Protein AF-0000000070908715 (afdb_homodimer)

Radius of gyration: 30.72 Å; Cα contacts (8 Å, |Δi|>4): 1192; chains: 2; bounding box: 56×99×87 Å

InterPro domains:
  IPR001017 Dehydrogenase, E1 component [PF00676] (99-287)
  IPR029061 Thiamin diphosphate-binding fold [SSF52518] (75-280)
  IPR050642 Pyruvate Dehydrogenase E1 Alpha Subunit [PTHR11516] (59-288)

Organism: Physcomitrium patens (NCBI:txid3218)

Nearest PDB structures (foldseek):
  1umc-assembly1_C  TM=8.721E-01  e=1.333E-13  Thermus thermophilus
  2bfc-assembly1_A-2  TM=9.114E-01  e=3.778E-12  Homo sapiens
  2bfe-assembly1_A-2  TM=9.020E-01  e=4.840E-12  Homo sapiens
  1um9-assembly1_C  TM=8.188E-01  e=4.549E-12  Thermus thermophilus
  1um9-assembly1_A  TM=8.083E-01  e=3.778E-12  Thermus thermophilus

Solvent-accessible surface area (backbone atoms only — not comparable to full-atom values): 33252 Å² total; per-residue (Å²): 120,66,64,47,53,54,40,44,48,37,38,51,51,22,55,64,70,29,67,61,82,77,79,75,77,86,72,86,78,74,84,70,83,74,75,81,75,76,75,77,75,73,80,74,77,73,77,71,76,68,73,76,70,70,70,79,66,72,62,58,92,86,57,45,36,72,43,74,50,85,72,73,72,47,69,23,90,51,94,69,76,79,72,53,59,29,80,45,34,64,68,56,53,48,48,53,50,50,54,34,47,51,42,46,35,46,38,54,36,48,52,51,36,39,75,69,61,56,30,61,91,63,77,46,71,40,75,50,42,39,46,58,28,54,24,48,49,55,50,46,57,59,81,23,39,35,30,29,30,30,56,27,55,40,48,42,44,53,56,65,46,47,72,45,30,51,40,8,10,33,50,51,10,58,69,10,62,50,49,17,72,34,36,38,32,33,45,44,41,71,94,28,34,30,72,22,21,38,77,58,81,38,48,31,46,41,52,29,40,50,53,13,43,52,33,55,75,67,67,44,94,53,44,18,39,15,28,37,43,55,59,26,68,60,35,22,52,37,56,33,28,51,39,50,32,60,58,64,65,40,46,36,24,42,31,30,42,28,56,55,49,34,92,84,38,48,39,78,80,74,30,62,65,74,59,73,30,52,39,45,61,83,47,43,14,32,37,38,60,65,72,49,47,56,52,66,49,73,60,73,71,64,58,30,32,24,33,40,32,59,34,102,120,66,64,47,53,56,39,45,47,38,40,49,51,22,56,64,70,29,68,63,80,77,75,78,75,82,75,85,76,75,84,70,84,74,78,79,72,76,75,77,76,74,80,74,76,72,76,71,78,68,75,76,71,72,71,77,60,64,76,49,91,86,58,46,33,66,44,75,49,83,72,74,71,47,68,24,89,52,94,69,74,79,72,53,58,28,80,44,35,64,68,58,52,50,48,54,51,49,55,34,45,51,41,46,34,47,38,53,36,49,53,51,37,38,74,68,60,56,30,61,90,63,77,47,71,40,74,54,40,39,48,56,28,54,25,48,49,56,50,45,55,58,81,22,39,37,31,29,29,30,55,28,55,39,48,43,44,54,55,67,46,48,71,44,29,50,40,7,11,33,50,50,10,57,68,10,63,50,48,17,72,35,37,39,31,32,46,44,40,70,92,28,35,28,72,23,20,38,77,60,82,38,47,32,46,42,53,29,42,51,53,13,42,52,33,54,75,68,68,44,94,52,43,18,38,16,29,36,45,54,60,26,69,58,35,22,52,38,55,34,28,50,39,51,32,59,57,64,64,38,43,29,26,39,33,30,44,30,59,53,50,33,92,83,38,48,39,78,80,75,28,64,64,73,60,74,30,52,41,45,63,85,49,39,14,33,36,39,57,64,72,50,48,56,51,65,50,72,64,72,73,59,56,37,28,26,32,39,30,56,34,102

Structure (mmCIF, N/CA/C/O backbone):
data_AF-0000000070908715-model_v1
#
loop_
_entity.id
_entity.type
_entity.pdbx_description
1 polymer 'Dehydrogenase E1 component domain-containing protein'
#
loop_
_atom_site.group_PDB
_atom_site.id
_atom_site.type_symbol
_atom_site.label_atom_id
_atom_site.label_alt_id
_atom_site.label_comp_id
_atom_site.label_asym_id
_atom_site.label_entity_id
_atom_site.label_seq_id
_atom_site.pdbx_PDB_ins_code
_atom_site.Cartn_x
_atom_site.Cartn_y
_atom_site.Cartn_z
_atom_site.occupancy
_atom_site.B_iso_or_equiv
_atom_site.auth_seq_id
_atom_site.auth_comp_id
_atom_site.auth_asym_id
_atom_site.auth_atom_id
_atom_site.pdbx_PDB_model_num
ATOM 1 N N . MET A 1 1 ? 18.844 -38.781 -16.312 1 33.22 1 MET A N 1
ATOM 2 C CA . MET A 1 1 ? 19.516 -38.375 -17.547 1 33.22 1 MET A CA 1
ATOM 3 C C . MET A 1 1 ? 18.547 -38.438 -18.734 1 33.22 1 MET A C 1
ATOM 5 O O . MET A 1 1 ? 18.641 -37.625 -19.656 1 33.22 1 MET A O 1
ATOM 9 N N . ASN A 1 2 ? 17.656 -39.469 -18.625 1 44 2 ASN A N 1
ATOM 10 C CA . ASN A 1 2 ? 16.781 -39.812 -19.734 1 44 2 ASN A CA 1
ATOM 11 C C . ASN A 1 2 ? 15.633 -38.812 -19.891 1 44 2 ASN A C 1
ATOM 13 O O . ASN A 1 2 ? 15.188 -38.531 -21 1 44 2 ASN A O 1
ATOM 17 N N . GLY A 1 3 ? 15.25 -38.25 -18.812 1 47.59 3 GLY A N 1
ATOM 18 C CA . GLY A 1 3 ? 14.156 -37.312 -18.844 1 47.59 3 GLY A CA 1
ATOM 19 C C . GLY A 1 3 ? 14.508 -36.031 -19.594 1 47.59 3 GLY A C 1
ATOM 20 O O . GLY A 1 3 ? 13.656 -35.438 -20.281 1 47.59 3 GLY A O 1
ATOM 21 N N . SER A 1 4 ? 15.727 -35.688 -19.484 1 50.34 4 SER A N 1
ATOM 22 C CA . SER A 1 4 ? 16.188 -34.469 -20.188 1 50.34 4 SER A CA 1
ATOM 23 C C . SER A 1 4 ? 16.203 -34.688 -21.688 1 50.34 4 SER A C 1
ATOM 25 O O . SER A 1 4 ? 15.836 -33.781 -22.453 1 50.34 4 SER A O 1
ATOM 27 N N . LYS A 1 5 ? 16.453 -35.938 -22.172 1 52.22 5 LYS A N 1
ATOM 28 C CA . LYS A 1 5 ? 16.484 -36.25 -23.609 1 52.22 5 LYS A CA 1
ATOM 29 C C . LYS A 1 5 ? 15.086 -36.156 -24.219 1 52.22 5 LYS A C 1
ATOM 31 O O . LYS A 1 5 ? 14.914 -35.625 -25.312 1 52.22 5 LYS A O 1
ATOM 36 N N . SER A 1 6 ? 14.125 -36.625 -23.438 1 58.91 6 SER A N 1
ATOM 37 C CA . SER A 1 6 ? 12.75 -36.594 -23.922 1 58.91 6 SER A CA 1
ATOM 38 C C . SER A 1 6 ? 12.273 -35.125 -24.047 1 58.91 6 SER A C 1
ATOM 40 O O . SER A 1 6 ? 11.586 -34.781 -25.016 1 58.91 6 SER A O 1
ATOM 42 N N . MET A 1 7 ? 12.664 -34.375 -23.203 1 56.53 7 MET A N 1
ATOM 43 C CA . MET A 1 7 ? 12.281 -32.938 -23.266 1 56.53 7 MET A CA 1
ATOM 44 C C . MET A 1 7 ? 12.93 -32.25 -24.469 1 56.53 7 MET A C 1
ATOM 46 O O . MET A 1 7 ? 12.289 -31.453 -25.141 1 56.53 7 MET A O 1
ATOM 50 N N . LEU A 1 8 ? 14.125 -32.625 -24.75 1 56.91 8 LEU A N 1
ATOM 51 C CA . LEU A 1 8 ? 14.828 -32.031 -25.891 1 56.91 8 LEU A CA 1
ATOM 52 C C . LEU A 1 8 ? 14.188 -32.5 -27.203 1 56.91 8 LEU A C 1
ATOM 54 O O . LEU A 1 8 ? 14.133 -31.734 -28.172 1 56.91 8 LEU A O 1
ATOM 58 N N . LYS A 1 9 ? 13.742 -33.688 -27.141 1 60.53 9 LYS A N 1
ATOM 59 C CA . LYS A 1 9 ? 13.008 -34.188 -28.297 1 60.53 9 LYS A CA 1
ATOM 60 C C . LYS A 1 9 ? 11.75 -33.344 -28.531 1 60.53 9 LYS A C 1
ATOM 62 O O . LYS A 1 9 ? 11.414 -33.031 -29.672 1 60.53 9 LYS A O 1
ATOM 67 N N . LEU A 1 10 ? 11.086 -33.062 -27.469 1 53.97 10 LEU A N 1
ATOM 68 C CA . LEU A 1 10 ? 9.898 -32.219 -27.594 1 53.97 10 LEU A CA 1
ATOM 69 C C . LEU A 1 10 ? 10.266 -30.828 -28.062 1 53.97 10 LEU A C 1
ATOM 71 O O . LEU A 1 10 ? 9.562 -30.234 -28.875 1 53.97 10 LEU A O 1
ATOM 75 N N . ALA A 1 11 ? 11.344 -30.406 -27.547 1 52.81 11 ALA A N 1
ATOM 76 C CA . ALA A 1 11 ? 11.852 -29.109 -28 1 52.81 11 ALA A CA 1
ATOM 77 C C . ALA A 1 11 ? 12.172 -29.141 -29.5 1 52.81 11 ALA A C 1
ATOM 79 O O . ALA A 1 11 ? 11.867 -28.203 -30.219 1 52.81 11 ALA A O 1
ATOM 80 N N . ALA A 1 12 ? 12.852 -30.203 -29.938 1 54.19 12 ALA A N 1
ATOM 81 C CA . ALA A 1 12 ? 13.18 -30.375 -31.344 1 54.19 12 ALA A CA 1
ATOM 82 C C . ALA A 1 12 ? 11.906 -30.453 -32.188 1 54.19 12 ALA A C 1
ATOM 84 O O . ALA A 1 12 ? 11.844 -29.875 -33.281 1 54.19 12 ALA A O 1
ATOM 85 N N . ALA A 1 13 ? 10.984 -31.156 -31.672 1 55.94 13 ALA A N 1
ATOM 86 C CA . ALA A 1 13 ? 9.703 -31.25 -32.344 1 55.94 13 ALA A CA 1
ATOM 87 C C . ALA A 1 13 ? 9.039 -29.891 -32.469 1 55.94 13 ALA A C 1
ATOM 89 O O . ALA A 1 13 ? 8.477 -29.547 -33.5 1 55.94 13 ALA A O 1
ATOM 90 N N . ALA A 1 14 ? 9.109 -29.156 -31.453 1 51.25 14 ALA A N 1
ATOM 91 C CA . ALA A 1 14 ? 8.57 -27.797 -31.453 1 51.25 14 ALA A CA 1
ATOM 92 C C . ALA A 1 14 ? 9.266 -26.938 -32.5 1 51.25 14 ALA A C 1
ATOM 94 O O . ALA A 1 14 ? 8.625 -26.125 -33.156 1 51.25 14 ALA A O 1
ATOM 95 N N . LEU A 1 15 ? 10.508 -27.047 -32.656 1 46.31 15 LEU A N 1
ATOM 96 C CA . LEU A 1 15 ? 11.297 -26.297 -33.625 1 46.31 15 LEU A CA 1
ATOM 97 C C . LEU A 1 15 ? 10.93 -26.688 -35.062 1 46.31 15 LEU A C 1
ATOM 99 O O . LEU A 1 15 ? 10.859 -25.828 -35.938 1 46.31 15 LEU A O 1
ATOM 103 N N . SER A 1 16 ? 10.852 -27.828 -35.312 1 48.75 16 SER A N 1
ATOM 104 C CA . SER A 1 16 ? 10.594 -28.359 -36.656 1 48.75 16 SER A CA 1
ATOM 105 C C . SER A 1 16 ? 9.195 -27.984 -37.125 1 48.75 16 SER A C 1
ATOM 107 O O . SER A 1 16 ? 8.992 -27.688 -38.312 1 48.75 16 SER A O 1
ATOM 109 N N . LYS A 1 17 ? 8.211 -28.016 -36.281 1 52.56 17 LYS A N 1
ATOM 110 C CA . LYS A 1 17 ? 6.84 -27.75 -36.719 1 52.56 17 LYS A CA 1
ATOM 111 C C . LYS A 1 17 ? 6.598 -26.25 -36.906 1 52.56 17 LYS A C 1
ATOM 113 O O . LYS A 1 17 ? 5.73 -25.844 -37.656 1 52.56 17 LYS A O 1
ATOM 118 N N . GLY A 1 18 ? 7.293 -25.375 -36.25 1 43 18 GLY A N 1
ATOM 119 C CA . GLY A 1 18 ? 7.109 -23.938 -36.375 1 43 18 GLY A CA 1
ATOM 120 C C . GLY A 1 18 ? 7.703 -23.359 -37.656 1 43 18 GLY A C 1
ATOM 121 O O . GLY A 1 18 ? 7.637 -22.156 -37.875 1 43 18 GLY A O 1
ATOM 122 N N . LEU A 1 19 ? 8.586 -24 -38.406 1 36.62 19 LEU A N 1
ATOM 123 C CA . LEU A 1 19 ? 9.195 -23.453 -39.594 1 36.62 19 LEU A CA 1
ATOM 124 C C . LEU A 1 19 ? 8.133 -23.125 -40.656 1 36.62 19 LEU A C 1
ATOM 126 O O . LEU A 1 19 ? 8.461 -22.797 -41.781 1 36.62 19 LEU A O 1
ATOM 130 N N . GLN A 1 20 ? 6.906 -23.188 -40.438 1 32.88 20 GLN A N 1
ATOM 131 C CA . GLN A 1 20 ? 6.211 -22.578 -41.562 1 32.88 20 GLN A CA 1
ATOM 132 C C . GLN A 1 20 ? 6.535 -21.078 -41.656 1 32.88 20 GLN A C 1
ATOM 134 O O . GLN A 1 20 ? 6.992 -20.484 -40.688 1 32.88 20 GLN A O 1
ATOM 139 N N . GLU A 1 21 ? 5.938 -20.109 -42.719 1 33.16 21 GLU A N 1
ATOM 140 C CA . GLU A 1 21 ? 6.316 -18.938 -43.5 1 33.16 21 GLU A CA 1
ATOM 141 C C . GLU A 1 21 ? 6.379 -17.688 -42.625 1 33.16 21 GLU A C 1
ATOM 143 O O . GLU A 1 21 ? 6.527 -16.578 -43.156 1 33.16 21 GLU A O 1
ATOM 148 N N . SER A 1 22 ? 6.16 -17.609 -41.312 1 30.64 22 SER A N 1
ATOM 149 C CA . SER A 1 22 ? 5.93 -16.172 -41.125 1 30.64 22 SER A CA 1
ATOM 150 C C . SER A 1 22 ? 7.234 -15.391 -41.156 1 30.64 22 SER A C 1
ATOM 152 O O . SER A 1 22 ? 8.25 -15.836 -40.625 1 30.64 22 SER A O 1
ATOM 154 N N . PRO A 1 23 ? 7.527 -14.414 -42.125 1 30.3 23 PRO A N 1
ATOM 155 C CA . PRO A 1 23 ? 8.656 -13.516 -42.375 1 30.3 23 PRO A CA 1
ATOM 156 C C . PRO A 1 23 ? 9.039 -12.672 -41.156 1 30.3 23 PRO A C 1
ATOM 158 O O . PRO A 1 23 ? 8.492 -11.586 -40.969 1 30.3 23 PRO A O 1
ATOM 161 N N . LEU A 1 24 ? 9.016 -13.164 -39.969 1 28.73 24 LEU A N 1
ATOM 162 C CA . LEU A 1 24 ? 9.32 -12.109 -39.031 1 28.73 24 LEU A CA 1
ATOM 163 C C . LEU A 1 24 ? 10.734 -11.578 -39.219 1 28.73 24 LEU A C 1
ATOM 165 O O . LEU A 1 24 ? 11.695 -12.359 -39.25 1 28.73 24 LEU A O 1
ATOM 169 N N . LYS A 1 25 ? 10.906 -10.367 -39.875 1 27.95 25 LYS A N 1
ATOM 170 C CA . LYS A 1 25 ? 12.102 -9.57 -40.125 1 27.95 25 LYS A CA 1
ATOM 171 C C . LYS A 1 25 ? 12.945 -9.414 -38.875 1 27.95 25 LYS A C 1
ATOM 173 O O . LYS A 1 25 ? 12.414 -9.281 -37.781 1 27.95 25 LYS A O 1
ATOM 178 N N . SER A 1 26 ? 14.273 -9.672 -38.812 1 27.59 26 SER A N 1
ATOM 179 C CA .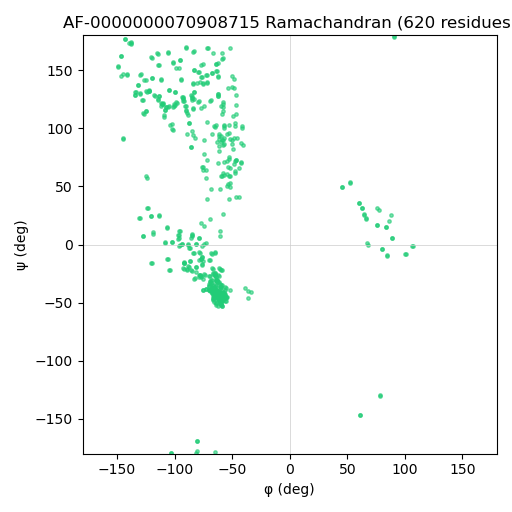 SER A 1 26 ? 15.438 -9.703 -37.906 1 27.59 26 SER A CA 1
ATOM 180 C C . SER A 1 26 ? 15.719 -8.32 -37.312 1 27.59 26 SER A C 1
ATOM 182 O O . SER A 1 26 ? 16.188 -7.422 -38.031 1 27.59 26 SER A O 1
ATOM 184 N N . GLY A 1 27 ? 14.812 -7.539 -36.781 1 24.56 27 GLY A N 1
ATOM 185 C CA . GLY A 1 27 ? 15.273 -6.223 -36.344 1 24.56 27 GLY A CA 1
ATOM 186 C C . GLY A 1 27 ? 16.484 -6.277 -35.438 1 24.56 27 GLY A C 1
ATOM 187 O O . GLY A 1 27 ? 16.828 -7.34 -34.906 1 24.56 27 GLY A O 1
ATOM 188 N N . LEU A 1 28 ? 17.203 -5.02 -35.125 1 23.02 28 LEU A N 1
ATOM 189 C CA . LEU A 1 28 ? 18.484 -4.473 -34.719 1 23.02 28 LEU A CA 1
ATOM 190 C C . LEU A 1 28 ? 18.75 -4.789 -33.25 1 23.02 28 LEU A C 1
ATOM 192 O O . LEU A 1 28 ? 18.203 -4.133 -32.344 1 23.02 28 LEU A O 1
ATOM 196 N N . ALA A 1 29 ? 18.766 -5.98 -32.781 1 23.45 29 ALA A N 1
ATOM 197 C CA . ALA A 1 29 ? 19.094 -6.184 -31.375 1 23.45 29 ALA A CA 1
ATOM 198 C C . ALA A 1 29 ? 20.5 -5.703 -31.062 1 23.45 29 ALA A C 1
ATOM 200 O O . ALA A 1 29 ? 21.484 -6.203 -31.641 1 23.45 29 ALA A O 1
ATOM 201 N N . GLU A 1 30 ? 20.641 -4.328 -30.781 1 23.77 30 GLU A N 1
ATOM 202 C CA . GLU A 1 30 ? 21.922 -3.777 -30.344 1 23.77 30 GLU A CA 1
ATOM 203 C C . GLU A 1 30 ? 22.5 -4.578 -29.188 1 23.77 30 GLU A C 1
ATOM 205 O O . GLU A 1 30 ? 21.766 -5.191 -28.406 1 23.77 30 GLU A O 1
ATOM 210 N N . LYS A 1 31 ? 23.797 -4.887 -29.219 1 25.72 31 LYS A N 1
ATOM 211 C CA . LYS A 1 31 ? 24.734 -5.633 -28.375 1 25.72 31 LYS A CA 1
ATOM 212 C C . LYS A 1 31 ? 24.719 -5.109 -26.938 1 25.72 31 LYS A C 1
ATOM 214 O O . LYS A 1 31 ? 25.281 -4.043 -26.656 1 25.72 31 LYS A O 1
ATOM 219 N N . GLY A 1 32 ? 23.609 -5.16 -26.25 1 21.91 32 GLY A N 1
ATOM 220 C CA . GLY A 1 32 ? 23.688 -4.652 -24.891 1 21.91 32 GLY A CA 1
ATOM 221 C C . GLY A 1 32 ? 24.688 -5.406 -24.047 1 21.91 32 GLY A C 1
ATOM 222 O O . GLY A 1 32 ? 24.984 -6.578 -24.297 1 21.91 32 GLY A O 1
ATOM 223 N N . ASN A 1 33 ? 25.734 -4.723 -23.531 1 21.61 33 ASN A N 1
ATOM 224 C CA . ASN A 1 33 ? 26.781 -5.129 -22.609 1 21.61 33 ASN A CA 1
ATOM 225 C C . ASN A 1 33 ? 26.234 -5.898 -21.422 1 21.61 33 ASN A C 1
ATOM 227 O O . ASN A 1 33 ? 25.312 -5.422 -20.734 1 21.61 33 ASN A O 1
ATOM 231 N N . PHE A 1 34 ? 26.188 -7.195 -21.562 1 20.5 34 PHE A N 1
ATOM 232 C CA . PHE A 1 34 ? 25.672 -8.172 -20.609 1 20.5 34 PHE A CA 1
ATOM 233 C C . PHE A 1 34 ? 26.438 -8.102 -19.297 1 20.5 34 PHE A C 1
ATOM 235 O O . PHE A 1 34 ? 27.656 -8.094 -19.281 1 20.5 34 PHE A O 1
ATOM 242 N N . CYS A 1 35 ? 25.938 -7.309 -18.328 1 19.77 35 CYS A N 1
ATOM 243 C CA . CYS A 1 35 ? 26.516 -7.254 -16.984 1 19.77 35 CYS A CA 1
ATOM 244 C C . CYS A 1 35 ? 26.719 -8.656 -16.422 1 19.77 35 CYS A C 1
ATOM 246 O O . CYS A 1 35 ? 25.844 -9.516 -16.562 1 19.77 35 CYS A O 1
ATOM 248 N N . ARG A 1 36 ? 27.922 -9.109 -16.266 1 19.75 36 ARG A N 1
ATOM 249 C CA . ARG A 1 36 ? 28.406 -10.352 -15.68 1 19.75 36 ARG A CA 1
ATOM 250 C C . ARG A 1 36 ? 27.828 -10.555 -14.289 1 19.75 36 ARG A C 1
ATOM 252 O O . ARG A 1 36 ? 28.078 -9.758 -13.383 1 19.75 36 ARG A O 1
ATOM 259 N N . THR A 1 37 ? 26.609 -10.922 -14.188 1 19.31 37 THR A N 1
ATOM 260 C CA . THR A 1 37 ? 26.031 -11.25 -12.891 1 19.31 37 THR A CA 1
ATOM 261 C C . THR A 1 37 ? 26.797 -12.391 -12.227 1 19.31 37 THR A C 1
ATOM 263 O O . THR A 1 37 ? 27 -13.445 -12.828 1 19.31 37 THR A O 1
ATOM 266 N N . VAL A 1 38 ? 27.812 -12.102 -11.453 1 19.95 38 VAL A N 1
ATOM 267 C CA . VAL A 1 38 ? 28.531 -13.055 -10.609 1 19.95 38 VAL A CA 1
ATOM 268 C C . VAL A 1 38 ? 27.547 -13.773 -9.688 1 19.95 38 VAL A C 1
ATOM 270 O O . VAL A 1 38 ? 26.781 -13.125 -8.969 1 19.95 38 VAL A O 1
ATOM 273 N N . PHE A 1 39 ? 27.156 -14.898 -10.148 1 20.72 39 PHE A N 1
ATOM 274 C CA . PHE A 1 39 ? 26.328 -15.844 -9.414 1 20.72 39 PHE A CA 1
ATOM 275 C C . PHE A 1 39 ? 26.953 -16.188 -8.07 1 20.72 39 PHE A C 1
ATOM 277 O O . PHE A 1 39 ? 28.031 -16.781 -8.016 1 20.72 39 PHE A O 1
ATOM 284 N N . LEU A 1 40 ? 26.906 -15.234 -7.168 1 20.73 40 LEU A N 1
ATOM 285 C CA . LEU A 1 40 ? 27.375 -15.664 -5.859 1 20.73 40 LEU A CA 1
ATOM 286 C C . LEU A 1 40 ? 26.562 -16.844 -5.336 1 20.73 40 LEU A C 1
ATOM 288 O O . LEU A 1 40 ? 25.328 -16.75 -5.23 1 20.73 40 LEU A O 1
ATOM 292 N N . THR A 1 41 ? 26.875 -18.078 -5.676 1 20.84 41 THR A N 1
ATOM 293 C CA . THR A 1 41 ? 26.391 -19.391 -5.25 1 20.84 41 THR A CA 1
ATOM 294 C C . THR A 1 41 ? 26.438 -19.516 -3.732 1 20.84 41 THR A C 1
ATOM 296 O O . THR A 1 41 ? 27.531 -19.625 -3.152 1 20.84 41 THR A O 1
ATOM 299 N N . ARG A 1 42 ? 25.906 -18.547 -2.996 1 21.75 42 ARG A N 1
ATOM 300 C CA . ARG A 1 42 ? 26.031 -18.922 -1.592 1 21.75 42 ARG A CA 1
ATOM 301 C C . ARG A 1 42 ? 25.328 -20.25 -1.313 1 21.75 42 ARG A C 1
ATOM 303 O O . ARG A 1 42 ? 24.219 -20.484 -1.8 1 21.75 42 ARG A O 1
ATOM 310 N N . ARG A 1 43 ? 26.031 -21.328 -0.986 1 22.48 43 ARG A N 1
ATOM 311 C CA . ARG A 1 43 ? 25.75 -22.672 -0.512 1 22.48 43 ARG A CA 1
ATOM 312 C C . ARG A 1 43 ? 24.844 -22.641 0.71 1 22.48 43 ARG A C 1
ATOM 314 O O . ARG A 1 43 ? 25.234 -22.188 1.779 1 22.48 43 ARG A O 1
ATOM 321 N N . TYR A 1 44 ? 23.688 -22.094 0.608 1 21.98 44 TYR A N 1
ATOM 322 C CA . TYR A 1 44 ? 22.844 -22.219 1.796 1 21.98 44 TYR A CA 1
ATOM 323 C C . TYR A 1 44 ? 22.547 -23.688 2.105 1 21.98 44 TYR A C 1
ATOM 325 O O . TYR A 1 44 ? 22.094 -24.422 1.236 1 21.98 44 TYR A O 1
ATOM 333 N N . SER A 1 45 ? 23.359 -24.375 2.914 1 22.17 45 SER A N 1
ATOM 334 C CA . SER A 1 45 ? 23.125 -25.688 3.521 1 22.17 45 SER A CA 1
ATOM 335 C C . SER A 1 45 ? 21.875 -25.656 4.406 1 22.17 45 SER A C 1
ATOM 337 O O . SER A 1 45 ? 21.844 -24.953 5.422 1 22.17 45 SER A O 1
ATOM 339 N N . ALA A 1 46 ? 20.797 -25.344 3.871 1 24.38 46 ALA A N 1
ATOM 340 C CA . ALA A 1 46 ? 19.641 -25.609 4.73 1 24.38 46 ALA A CA 1
ATOM 341 C C . ALA A 1 46 ? 19.672 -27.031 5.289 1 24.38 46 ALA A C 1
ATOM 343 O O . ALA A 1 46 ? 19.734 -28 4.527 1 24.38 46 ALA A O 1
ATOM 344 N N . GLU A 1 47 ? 20.328 -27.219 6.363 1 24.11 47 GLU A N 1
ATOM 345 C CA . GLU A 1 47 ? 20.234 -28.453 7.133 1 24.11 47 GLU A CA 1
ATOM 346 C C . GLU A 1 47 ? 18.781 -28.797 7.438 1 24.11 47 GLU A C 1
ATOM 348 O O . GLU A 1 47 ? 18.078 -28.047 8.125 1 24.11 47 GLU A O 1
ATOM 353 N N . CYS A 1 48 ? 17.969 -29.109 6.48 1 24.44 48 CYS A N 1
ATOM 354 C CA . CYS A 1 48 ? 16.719 -29.812 6.773 1 24.44 48 CYS A CA 1
ATOM 355 C C . CYS A 1 48 ? 16.953 -31 7.688 1 24.44 48 CYS A C 1
ATOM 357 O O . CYS A 1 48 ? 17.594 -31.984 7.285 1 24.44 48 CYS A O 1
ATOM 359 N N . SER A 1 49 ? 17.281 -30.797 8.891 1 26.84 49 SER A N 1
ATOM 360 C CA . SER A 1 49 ? 17.25 -31.969 9.758 1 26.84 49 SER A CA 1
ATOM 361 C C . SER A 1 49 ? 15.914 -32.688 9.672 1 26.84 49 SER A C 1
ATOM 363 O O . SER A 1 49 ? 14.914 -32.219 10.227 1 26.84 49 SER A O 1
ATOM 365 N N . GLY A 1 50 ? 15.461 -33.031 8.508 1 27.52 50 GLY A N 1
ATOM 366 C CA . GLY A 1 50 ? 14.367 -33.969 8.375 1 27.52 50 GLY A CA 1
ATOM 367 C C . GLY A 1 50 ? 14.531 -35.219 9.258 1 27.52 50 GLY A C 1
ATOM 368 O O . GLY A 1 50 ? 15.422 -36.031 9.031 1 27.52 50 GLY A O 1
ATOM 369 N N . LYS A 1 51 ? 14.344 -35.031 10.562 1 29.83 51 LYS A N 1
ATOM 370 C CA . LYS A 1 51 ? 14.125 -36.312 11.242 1 29.83 51 LYS A CA 1
ATOM 371 C C . LYS A 1 51 ? 13.102 -37.156 10.492 1 29.83 51 LYS A C 1
ATOM 373 O O . LYS A 1 51 ? 12.023 -36.688 10.156 1 29.83 51 LYS A O 1
ATOM 378 N N . GLU A 1 52 ? 13.469 -38.094 9.766 1 29.77 52 GLU A N 1
ATOM 379 C CA . GLU A 1 52 ? 12.75 -39.219 9.148 1 29.77 52 GLU A CA 1
ATOM 380 C C . GLU A 1 52 ? 11.781 -39.875 10.125 1 29.77 52 GLU A C 1
ATOM 382 O O . GLU A 1 52 ? 12.18 -40.688 10.961 1 29.77 52 GLU A O 1
ATOM 387 N N . THR A 1 53 ? 11.055 -39.094 10.938 1 31 53 THR A N 1
ATOM 388 C CA . THR A 1 53 ? 10.133 -40 11.625 1 31 53 THR A CA 1
ATOM 389 C C . THR A 1 53 ? 9.289 -40.781 10.617 1 31 53 THR A C 1
ATOM 391 O O . THR A 1 53 ? 8.773 -40.219 9.656 1 31 53 THR A O 1
ATOM 394 N N . ASN A 1 54 ? 9.641 -41.969 10.422 1 28.97 54 ASN A N 1
ATOM 395 C CA . ASN A 1 54 ? 8.914 -43 9.664 1 28.97 54 ASN A CA 1
ATOM 396 C C . ASN A 1 54 ? 7.418 -42.938 9.938 1 28.97 54 ASN A C 1
ATOM 398 O O . ASN A 1 54 ? 6.98 -43.125 11.07 1 28.97 54 ASN A O 1
ATOM 402 N N . PRO A 1 55 ? 6.723 -42.062 9.18 1 35.47 55 PRO A N 1
ATOM 403 C CA . PRO A 1 55 ? 5.281 -42.156 9.414 1 35.47 55 PRO A CA 1
ATOM 404 C C . PRO A 1 55 ? 4.801 -43.625 9.531 1 35.47 55 PRO A C 1
ATOM 406 O O . PRO A 1 55 ? 5.348 -44.5 8.875 1 35.47 55 PRO A O 1
ATOM 409 N N . THR A 1 56 ? 4.621 -44.031 10.742 1 34.25 56 THR A N 1
ATOM 410 C CA . THR A 1 56 ? 3.93 -45.281 10.977 1 34.25 56 THR A CA 1
ATOM 411 C C . THR A 1 56 ? 2.725 -45.406 10.047 1 34.25 56 THR A C 1
ATOM 413 O O . THR A 1 56 ? 1.77 -44.656 10.148 1 34.25 56 THR A O 1
ATOM 416 N N . SER A 1 57 ? 2.945 -45.594 8.773 1 34.72 57 SER A N 1
ATOM 417 C CA . SER A 1 57 ? 1.95 -45.875 7.746 1 34.72 57 SER A CA 1
ATOM 418 C C . SER A 1 57 ? 1 -46.969 8.188 1 34.72 57 SER A C 1
ATOM 420 O O . SER A 1 57 ? 1.398 -48.156 8.281 1 34.72 57 SER A O 1
ATOM 422 N N . LYS A 1 58 ? 0.256 -46.781 9.203 1 39.12 58 LYS A N 1
ATOM 423 C CA . LYS A 1 58 ? -0.739 -47.844 9.305 1 39.12 58 LYS A CA 1
ATOM 424 C C . LYS A 1 58 ? -1.659 -47.844 8.094 1 39.12 58 LYS A C 1
ATOM 426 O O . LYS A 1 58 ? -2.512 -46.969 7.941 1 39.12 58 LYS A O 1
ATOM 431 N N . LYS A 1 59 ? -1.279 -48.188 6.938 1 40.72 59 LYS A N 1
ATOM 432 C CA . LYS A 1 59 ? -2.139 -48.469 5.793 1 40.72 59 LYS A CA 1
ATOM 433 C C . LYS A 1 59 ? -3.217 -49.5 6.152 1 40.72 59 LYS A C 1
ATOM 435 O O . LYS A 1 59 ? -2.906 -50.625 6.559 1 40.72 59 LYS A O 1
ATOM 440 N N . SER A 1 60 ? -4.375 -48.969 6.352 1 40.75 60 SER A N 1
ATOM 441 C CA . SER A 1 60 ? -5.578 -49.719 6.051 1 40.75 60 SER A CA 1
ATOM 442 C C . SER A 1 60 ? -5.625 -50.125 4.582 1 40.75 60 SER A C 1
ATOM 444 O O . SER A 1 60 ? -4.918 -49.562 3.752 1 40.75 60 SER A O 1
ATOM 446 N N . ASP A 1 61 ? -6.492 -51.125 3.996 1 47.78 61 ASP A N 1
ATOM 447 C CA . ASP A 1 61 ? -6.695 -51.844 2.732 1 47.78 61 ASP A CA 1
ATOM 448 C C . ASP A 1 61 ? -6.887 -50.844 1.58 1 47.78 61 ASP A C 1
ATOM 450 O O . ASP A 1 61 ? -6.828 -51.25 0.411 1 47.78 61 ASP A O 1
ATOM 454 N N . SER A 1 62 ? -7.551 -49.719 1.602 1 57.34 62 SER A N 1
ATOM 455 C CA . SER A 1 62 ? -7.922 -48.906 0.455 1 57.34 62 SER A CA 1
ATOM 456 C C . SER A 1 62 ? -6.715 -48.156 -0.093 1 57.34 62 SER A C 1
ATOM 458 O O . SER A 1 62 ? -6.824 -47.438 -1.096 1 57.34 62 SER A O 1
ATOM 460 N N . GLY A 1 63 ? -5.523 -48.438 0.191 1 74.81 63 GLY A N 1
ATOM 461 C CA . GLY A 1 63 ? -4.285 -47.844 -0.292 1 74.81 63 GLY A CA 1
ATOM 462 C C . GLY A 1 63 ? -4.086 -46.438 0.176 1 74.81 63 GLY A C 1
ATOM 463 O O . GLY A 1 63 ? -3.121 -45.75 -0.218 1 74.81 63 GLY A O 1
ATOM 464 N N . GLU A 1 64 ? -5.043 -45.906 0.961 1 83.06 64 GLU A N 1
ATOM 465 C CA . GLU A 1 64 ? -4.926 -44.531 1.487 1 83.06 64 GLU A CA 1
ATOM 466 C C . GLU A 1 64 ? -3.969 -44.5 2.676 1 83.06 64 GLU A C 1
ATOM 468 O O . GLU A 1 64 ? -3.914 -45.438 3.475 1 83.06 64 GLU A O 1
ATOM 473 N N . ILE A 1 65 ? -3.152 -43.406 2.689 1 83.25 65 ILE A N 1
ATOM 474 C CA . ILE A 1 65 ? -2.225 -43.219 3.795 1 83.25 65 ILE A CA 1
ATOM 475 C C . ILE A 1 65 ? -2.371 -41.812 4.34 1 83.25 65 ILE A C 1
ATOM 477 O O . ILE A 1 65 ? -2.693 -40.875 3.592 1 83.25 65 ILE A O 1
ATOM 481 N N . ASP A 1 66 ? -2.191 -41.656 5.648 1 81.31 66 ASP A N 1
ATOM 482 C CA . ASP A 1 66 ? -2.146 -40.344 6.285 1 81.31 66 ASP A CA 1
ATOM 483 C C . ASP A 1 66 ? -0.712 -39.844 6.391 1 81.31 66 ASP A C 1
ATOM 485 O O . ASP A 1 66 ? 0.184 -40.562 6.82 1 81.31 66 ASP A O 1
ATOM 489 N N . VAL A 1 67 ? -0.594 -38.656 5.859 1 77.38 67 VAL A N 1
ATOM 490 C CA . VAL A 1 67 ? 0.729 -38.031 5.906 1 77.38 67 VAL A CA 1
ATOM 491 C C . VAL A 1 67 ? 0.691 -36.812 6.793 1 77.38 67 VAL A C 1
ATOM 493 O O . VAL A 1 67 ? -0.192 -35.969 6.648 1 77.38 67 VAL A O 1
ATOM 496 N N . GLU A 1 68 ? 1.578 -36.75 7.711 1 76.75 68 GLU A N 1
ATOM 497 C CA . GLU A 1 68 ? 1.697 -35.594 8.57 1 76.75 68 GLU A CA 1
ATOM 498 C C . GLU A 1 68 ? 2.523 -34.469 7.906 1 76.75 68 GLU A C 1
ATOM 500 O O . GLU A 1 68 ? 3.566 -34.75 7.309 1 76.75 68 GLU A O 1
ATOM 505 N N . ILE A 1 69 ? 1.974 -33.281 7.941 1 72.44 69 ILE A N 1
ATOM 506 C CA . ILE A 1 69 ? 2.709 -32.094 7.484 1 72.44 69 ILE A CA 1
ATOM 507 C C . ILE A 1 69 ? 3.508 -31.516 8.641 1 72.44 69 ILE A C 1
ATOM 509 O O . ILE A 1 69 ? 2.938 -30.922 9.562 1 72.44 69 ILE A O 1
ATOM 513 N N . PRO A 1 70 ? 4.793 -31.594 8.578 1 68.88 70 PRO A N 1
ATOM 514 C CA . PRO A 1 70 ? 5.609 -31.25 9.75 1 68.88 70 PRO A CA 1
ATOM 515 C C . PRO A 1 70 ? 5.758 -29.75 9.938 1 68.88 70 PRO A C 1
ATOM 517 O O . PRO A 1 70 ? 6.035 -29.281 11.055 1 68.88 70 PRO A O 1
ATOM 520 N N . VAL A 1 71 ? 5.652 -29.109 8.938 1 69.31 71 VAL A N 1
ATOM 521 C CA . VAL A 1 71 ? 5.852 -27.672 9.07 1 69.31 71 VAL A CA 1
ATOM 522 C C . VAL A 1 71 ? 4.551 -27 9.5 1 69.31 71 VAL A C 1
ATOM 524 O O . VAL A 1 71 ? 3.498 -27.234 8.898 1 69.31 71 VAL A O 1
ATOM 527 N N . LYS A 1 72 ? 4.625 -26.297 10.562 1 74.81 72 LYS A N 1
ATOM 528 C CA . LYS A 1 72 ? 3.449 -25.594 11.07 1 74.81 72 LYS A CA 1
ATOM 529 C C . LYS A 1 72 ? 3.094 -24.391 10.188 1 74.81 72 LYS A C 1
ATOM 531 O O . LYS A 1 72 ? 3.977 -23.766 9.602 1 74.81 72 LYS A O 1
ATOM 536 N N . PHE A 1 73 ? 1.833 -24.203 10.125 1 75.25 73 PHE A N 1
ATOM 537 C CA . PHE A 1 73 ? 1.342 -23.047 9.391 1 75.25 73 PHE A CA 1
ATOM 538 C C . PHE A 1 73 ? 1.327 -21.812 10.289 1 75.25 73 PHE A C 1
ATOM 540 O O . PHE A 1 73 ? 0.899 -21.875 11.445 1 75.25 73 PHE A O 1
ATOM 547 N N . ASP A 1 74 ? 1.939 -20.734 9.766 1 81.06 74 ASP A N 1
ATOM 548 C CA . ASP A 1 74 ? 1.784 -19.453 10.453 1 81.06 74 ASP A CA 1
ATOM 549 C C . ASP A 1 74 ? 0.505 -18.75 10.016 1 81.06 74 ASP A C 1
ATOM 551 O O . ASP A 1 74 ? 0.258 -18.594 8.82 1 81.06 74 ASP A O 1
ATOM 555 N N . LEU A 1 75 ? -0.267 -18.422 10.992 1 81.88 75 LEU A N 1
ATOM 556 C CA . LEU A 1 75 ? -1.575 -17.844 10.695 1 81.88 75 LEU A CA 1
ATOM 557 C C . LEU A 1 75 ? -1.632 -16.375 11.109 1 81.88 75 LEU A C 1
ATOM 559 O O . LEU A 1 75 ? -1.016 -15.984 12.102 1 81.88 75 LEU A O 1
ATOM 563 N N . HIS A 1 76 ? -2.275 -15.586 10.336 1 84.56 76 HIS A N 1
ATOM 564 C CA . HIS A 1 76 ? -2.598 -14.195 10.625 1 84.56 76 HIS A CA 1
ATOM 565 C C . HIS A 1 76 ? -4.098 -13.945 10.516 1 84.56 76 HIS A C 1
ATOM 567 O O . HIS A 1 76 ? -4.68 -14.086 9.438 1 84.56 76 HIS A O 1
ATOM 573 N N . LEU A 1 77 ? -4.77 -13.609 11.586 1 80.31 77 LEU A N 1
ATOM 574 C CA . LEU A 1 77 ? -6.191 -13.289 11.672 1 80.31 77 LEU A CA 1
ATOM 575 C C . LEU A 1 77 ? -7.043 -14.508 11.32 1 80.31 77 LEU A C 1
ATOM 577 O O . LEU A 1 77 ? -8.086 -14.375 10.688 1 80.31 77 LEU A O 1
ATOM 581 N N . LEU A 1 78 ? -6.477 -15.672 11.531 1 79.25 78 LEU A N 1
ATOM 582 C CA . LEU A 1 78 ? -7.191 -16.922 11.336 1 79.25 78 LEU A CA 1
ATOM 583 C C . LEU A 1 78 ? -7.207 -17.75 12.625 1 79.25 78 LEU A C 1
ATOM 585 O O . LEU A 1 78 ? -6.191 -17.844 13.312 1 79.25 78 LEU A O 1
ATOM 589 N N . GLU A 1 79 ? -8.297 -18.219 12.977 1 77.25 79 GLU A N 1
ATOM 590 C CA . GLU A 1 79 ? -8.445 -19 14.203 1 77.25 79 GLU A CA 1
ATOM 591 C C . GLU A 1 79 ? -7.828 -20.375 14.062 1 77.25 79 GLU A C 1
ATOM 593 O O . GLU A 1 79 ? -7.277 -20.922 15.023 1 77.25 79 GLU A O 1
ATOM 598 N N . SER A 1 80 ? -8.023 -20.859 12.922 1 74.69 80 SER A N 1
ATOM 599 C CA . SER A 1 80 ? -7.484 -22.188 12.648 1 74.69 80 SER A CA 1
ATOM 600 C C . SER A 1 80 ? -6.934 -22.281 11.234 1 74.69 80 SER A C 1
ATOM 602 O O . SER A 1 80 ? -7.383 -21.562 10.336 1 74.69 80 SER A O 1
ATOM 604 N N . GLY A 1 81 ? -5.922 -23.047 11.133 1 71.12 81 GLY A N 1
ATOM 605 C CA . GLY A 1 81 ? -5.328 -23.297 9.828 1 71.12 81 GLY A CA 1
ATOM 606 C C . GLY A 1 81 ? -5.688 -24.656 9.266 1 71.12 81 GLY A C 1
ATOM 607 O O . GLY A 1 81 ? -6.523 -25.375 9.828 1 71.12 81 GLY A O 1
ATOM 608 N N . PRO A 1 82 ? -5.184 -24.938 8.117 1 72.88 82 PRO A N 1
ATOM 609 C CA . PRO A 1 82 ? -5.43 -26.266 7.543 1 72.88 82 PRO A CA 1
ATOM 610 C C . PRO A 1 82 ? -4.949 -27.406 8.445 1 72.88 82 PRO A C 1
ATOM 612 O O . PRO A 1 82 ? -4.141 -27.172 9.352 1 72.88 82 PRO A O 1
ATOM 615 N N . SER A 1 83 ? -5.473 -28.5 8.18 1 72.38 83 SER A N 1
ATOM 616 C CA . SER A 1 83 ? -5.051 -29.688 8.922 1 72.38 83 SER A CA 1
ATOM 617 C C . SER A 1 83 ? -3.576 -30 8.688 1 72.38 83 SER A C 1
ATOM 619 O O . SER A 1 83 ? -3.08 -29.844 7.57 1 72.38 83 SER A O 1
ATOM 621 N N . GLN A 1 84 ? -2.996 -30.469 9.75 1 76.5 84 GLN A N 1
ATOM 622 C CA . GLN A 1 84 ? -1.59 -30.844 9.648 1 76.5 84 GLN A CA 1
ATOM 623 C C . GLN A 1 84 ? -1.438 -32.312 9.195 1 76.5 84 GLN A C 1
ATOM 625 O O . GLN A 1 84 ? -0.32 -32.812 9.094 1 76.5 84 GLN A O 1
ATOM 630 N N . VAL A 1 85 ? -2.584 -32.906 8.984 1 76.06 85 VAL A N 1
ATOM 631 C CA . VAL A 1 85 ? -2.592 -34.281 8.453 1 76.06 85 VAL A CA 1
ATOM 632 C C . VAL A 1 85 ? -3.43 -34.312 7.18 1 76.06 85 VAL A C 1
ATOM 634 O O . VAL A 1 85 ? -4.5 -33.719 7.105 1 76.06 85 VAL A O 1
ATOM 637 N N . THR A 1 86 ? -2.822 -34.938 6.215 1 74.44 86 THR A N 1
ATOM 638 C CA . THR A 1 86 ? -3.57 -35.094 4.973 1 74.44 86 THR A CA 1
ATOM 639 C C . THR A 1 86 ? -3.609 -36.562 4.551 1 74.44 86 THR A C 1
ATOM 641 O O . THR A 1 86 ? -2.65 -37.312 4.773 1 74.44 86 THR A O 1
ATOM 644 N N . THR A 1 87 ? -4.762 -36.906 4.039 1 79.25 87 THR A N 1
ATOM 645 C CA . THR A 1 87 ? -4.922 -38.281 3.51 1 79.25 87 THR A CA 1
ATOM 646 C C . THR A 1 87 ? -4.621 -38.312 2.016 1 79.25 87 THR A C 1
ATOM 648 O O . THR A 1 87 ? -5.074 -37.438 1.266 1 79.25 87 THR A O 1
ATOM 651 N N . THR A 1 88 ? -3.723 -39.219 1.663 1 81.5 88 THR A N 1
ATOM 652 C CA . THR A 1 88 ? -3.35 -39.375 0.262 1 81.5 88 THR A CA 1
ATOM 653 C C . THR A 1 88 ? -3.111 -40.844 -0.068 1 81.5 88 THR A C 1
ATOM 655 O O . THR A 1 88 ? -3.484 -41.75 0.705 1 81.5 88 THR A O 1
ATOM 658 N N . ASN A 1 89 ? -2.846 -41.094 -1.269 1 83.5 89 ASN A N 1
ATOM 659 C CA . ASN A 1 89 ? -2.531 -42.438 -1.722 1 83.5 89 ASN A CA 1
ATOM 660 C C . ASN A 1 89 ? -1.37 -42.469 -2.713 1 83.5 89 ASN A C 1
ATOM 662 O O . ASN A 1 89 ? -0.864 -41.406 -3.086 1 83.5 89 ASN A O 1
ATOM 666 N N . LYS A 1 90 ? -0.979 -43.656 -3.053 1 85.75 90 LYS A N 1
ATOM 667 C CA . LYS A 1 90 ? 0.184 -43.844 -3.92 1 85.75 90 LYS A CA 1
ATOM 668 C C . LYS A 1 90 ? -0.03 -43.156 -5.266 1 85.75 90 LYS A C 1
ATOM 670 O O . LYS A 1 90 ? 0.874 -42.5 -5.785 1 85.75 90 LYS A O 1
ATOM 675 N N . GLU A 1 91 ? -1.177 -43.312 -5.816 1 88.19 91 GLU A N 1
ATOM 676 C CA . GLU A 1 91 ? -1.473 -42.75 -7.121 1 88.19 91 GLU A CA 1
ATOM 677 C C . GLU A 1 91 ? -1.354 -41.219 -7.094 1 88.19 91 GLU A C 1
ATOM 679 O O . GLU A 1 91 ? -0.755 -40.625 -7.988 1 88.19 91 GLU A O 1
ATOM 684 N N . GLU A 1 92 ? -1.886 -40.688 -6.07 1 83.62 92 GLU A N 1
ATOM 685 C CA . GLU A 1 92 ? -1.826 -39.25 -5.926 1 83.62 92 GLU A CA 1
ATOM 686 C C . GLU A 1 92 ? -0.391 -38.75 -5.727 1 83.62 92 GLU A C 1
ATOM 688 O O . GLU A 1 92 ? 0.027 -37.75 -6.316 1 83.62 92 GLU A O 1
ATOM 693 N N . LEU A 1 93 ? 0.302 -39.375 -4.922 1 84.31 93 LEU A N 1
ATOM 694 C CA . LEU A 1 93 ? 1.687 -39 -4.652 1 84.31 93 LEU A CA 1
ATOM 695 C C . LEU A 1 93 ? 2.541 -39.125 -5.906 1 84.31 93 LEU A C 1
ATOM 697 O O . LEU A 1 93 ? 3.412 -38.312 -6.16 1 84.31 93 LEU A O 1
ATOM 701 N N . MET A 1 94 ? 2.27 -40.188 -6.641 1 90.12 94 MET A N 1
ATOM 702 C CA . MET A 1 94 ? 3.018 -40.375 -7.879 1 90.12 94 MET A CA 1
ATOM 703 C C . MET A 1 94 ? 2.691 -39.281 -8.891 1 90.12 94 MET A C 1
ATOM 705 O O . MET A 1 94 ? 3.57 -38.844 -9.625 1 90.12 94 MET A O 1
ATOM 709 N N . LYS A 1 95 ? 1.465 -38.906 -8.914 1 89.56 95 LYS A N 1
ATOM 710 C CA . LYS A 1 95 ? 1.077 -37.844 -9.812 1 89.56 95 LYS A CA 1
ATOM 711 C C . LYS A 1 95 ? 1.771 -36.531 -9.43 1 89.56 95 LYS A C 1
ATOM 713 O O . LYS A 1 95 ? 2.244 -35.781 -10.297 1 89.56 95 LYS A O 1
ATOM 718 N N . ILE A 1 96 ? 1.793 -36.25 -8.164 1 84.25 96 ILE A N 1
ATOM 719 C CA . ILE A 1 96 ? 2.453 -35.062 -7.664 1 84.25 96 ILE A CA 1
ATOM 720 C C . ILE A 1 96 ? 3.928 -35.062 -8.062 1 84.25 96 ILE A C 1
ATOM 722 O O . ILE A 1 96 ? 4.441 -34.062 -8.594 1 84.25 96 ILE A O 1
ATOM 726 N N . TYR A 1 97 ? 4.535 -36.156 -7.84 1 88.06 97 TYR A N 1
ATOM 727 C CA . TYR A 1 97 ? 5.945 -36.312 -8.172 1 88.06 97 TYR A CA 1
ATOM 728 C C . TYR A 1 97 ? 6.18 -36.125 -9.664 1 88.06 97 TYR A C 1
ATOM 730 O O . TYR A 1 97 ? 7.098 -35.406 -10.078 1 88.06 97 TYR A O 1
ATOM 738 N N . THR A 1 98 ? 5.363 -36.812 -10.461 1 92.81 98 THR A N 1
ATOM 739 C CA . THR A 1 98 ? 5.508 -36.781 -11.906 1 92.81 98 THR A CA 1
ATOM 740 C C . THR A 1 98 ? 5.316 -35.344 -12.43 1 92.81 98 THR A C 1
ATOM 742 O O . THR A 1 98 ? 6.105 -34.875 -13.242 1 92.81 98 THR A O 1
ATOM 745 N N . ASP A 1 99 ? 4.297 -34.688 -11.969 1 90.62 99 ASP A N 1
ATOM 746 C CA . ASP A 1 99 ? 4.027 -33.344 -12.398 1 90.62 99 ASP A CA 1
ATOM 747 C C . ASP A 1 99 ? 5.188 -32.406 -12.039 1 90.62 99 ASP A C 1
ATOM 749 O O . ASP A 1 99 ? 5.602 -31.578 -12.859 1 90.62 99 ASP A O 1
ATOM 753 N N . MET A 1 100 ? 5.727 -32.5 -10.875 1 88 100 MET A N 1
ATOM 754 C CA . MET A 1 100 ? 6.859 -31.688 -10.461 1 88 100 MET A CA 1
ATOM 755 C C . MET A 1 100 ? 8.078 -31.969 -11.336 1 88 100 MET A C 1
ATOM 757 O O . MET A 1 100 ? 8.797 -31.047 -11.719 1 88 100 MET A O 1
ATOM 761 N N . GLN A 1 101 ? 8.273 -33.25 -11.609 1 90.31 101 GLN A N 1
ATOM 762 C CA . GLN A 1 101 ? 9.422 -33.625 -12.43 1 90.31 101 GLN A CA 1
ATOM 763 C C . GLN A 1 101 ? 9.289 -33.094 -13.844 1 90.31 101 GLN A C 1
ATOM 765 O O . GLN A 1 101 ? 10.289 -32.688 -14.461 1 90.31 101 GLN A O 1
ATOM 770 N N . ILE A 1 102 ? 8.117 -33.156 -14.367 1 92.94 102 ILE A N 1
ATOM 771 C CA . ILE A 1 102 ? 7.891 -32.625 -15.703 1 92.94 102 ILE A CA 1
ATOM 772 C C . ILE A 1 102 ? 8.281 -31.141 -15.734 1 92.94 102 ILE A C 1
ATOM 774 O O . ILE A 1 102 ? 8.984 -30.703 -16.641 1 92.94 102 ILE A O 1
ATOM 778 N N . ILE A 1 103 ? 7.859 -30.375 -14.758 1 92 103 ILE A N 1
ATOM 779 C CA . ILE A 1 103 ? 8.18 -28.969 -14.695 1 92 103 ILE A CA 1
ATOM 780 C C . ILE A 1 103 ? 9.695 -28.781 -14.594 1 92 103 ILE A C 1
ATOM 782 O O . ILE A 1 103 ? 10.289 -28.016 -15.352 1 92 103 ILE A O 1
ATOM 786 N N . ARG A 1 104 ? 10.312 -29.516 -13.719 1 90 104 ARG A N 1
ATOM 787 C CA . ARG A 1 104 ? 11.75 -29.422 -13.508 1 90 104 ARG A CA 1
ATOM 788 C C . ARG A 1 104 ? 12.516 -29.75 -14.789 1 90 104 ARG A C 1
ATOM 790 O O . ARG A 1 104 ? 13.406 -29 -15.188 1 90 104 ARG A O 1
ATOM 797 N N . ARG A 1 105 ? 12.164 -30.812 -15.367 1 90.5 105 ARG A N 1
ATOM 798 C CA . ARG A 1 105 ? 12.867 -31.234 -16.578 1 90.5 105 ARG A CA 1
ATOM 799 C C . ARG A 1 105 ? 12.641 -30.25 -17.719 1 90.5 105 ARG A C 1
ATOM 801 O O . ARG A 1 105 ? 13.539 -30 -18.516 1 90.5 105 ARG A O 1
ATOM 808 N N . ALA A 1 106 ? 11.43 -29.797 -17.859 1 92.88 106 ALA A N 1
ATOM 809 C CA . ALA A 1 106 ? 11.156 -28.766 -18.859 1 92.88 106 ALA A CA 1
ATOM 810 C C . ALA A 1 106 ? 12.023 -27.531 -18.656 1 92.88 106 ALA A C 1
ATOM 812 O O . ALA A 1 106 ? 12.547 -26.969 -19.609 1 92.88 106 ALA A O 1
ATOM 813 N N . GLU A 1 107 ? 12.125 -27.172 -17.375 1 91.88 107 GLU A N 1
ATOM 814 C CA . GLU A 1 107 ? 12.922 -25.984 -17.062 1 91.88 107 GLU A CA 1
ATOM 815 C C . GLU A 1 107 ? 14.398 -26.203 -17.391 1 91.88 107 GLU A C 1
ATOM 817 O O . GLU A 1 107 ? 15.062 -25.297 -17.891 1 91.88 107 GLU A O 1
ATOM 822 N N . ILE A 1 108 ? 14.906 -27.344 -17.094 1 88.69 108 ILE A N 1
ATOM 823 C CA . ILE A 1 108 ? 16.297 -27.672 -17.406 1 88.69 108 ILE A CA 1
ATOM 824 C C . ILE A 1 108 ? 16.5 -27.625 -18.906 1 88.69 108 ILE A C 1
ATOM 826 O O . ILE A 1 108 ? 17.484 -27.062 -19.391 1 88.69 108 ILE A O 1
ATOM 830 N N . ALA A 1 109 ? 15.586 -28.188 -19.625 1 90.06 109 ALA A N 1
ATOM 831 C CA . ALA A 1 109 ? 15.672 -28.156 -21.078 1 90.06 109 ALA A CA 1
ATOM 832 C C . ALA A 1 109 ? 15.586 -26.719 -21.609 1 90.06 109 ALA A C 1
ATOM 834 O O . ALA A 1 109 ? 16.312 -26.344 -22.531 1 90.06 109 ALA A O 1
ATOM 835 N N . ALA A 1 110 ? 14.68 -25.953 -21.094 1 91.88 110 ALA A N 1
ATOM 836 C CA . ALA A 1 110 ? 14.555 -24.547 -21.5 1 91.88 110 ALA A CA 1
ATOM 837 C C . ALA A 1 110 ? 15.859 -23.797 -21.281 1 91.88 110 ALA A C 1
ATOM 839 O O . ALA A 1 110 ? 16.266 -22.984 -22.109 1 91.88 110 ALA A O 1
ATOM 840 N N . ASP A 1 111 ? 16.453 -24.062 -20.172 1 90.81 111 ASP A N 1
ATOM 841 C CA . ASP A 1 111 ? 17.734 -23.438 -19.875 1 90.81 111 ASP A CA 1
ATOM 842 C C . ASP A 1 111 ? 18.766 -23.797 -20.953 1 90.81 111 ASP A C 1
ATOM 844 O O . ASP A 1 111 ? 19.516 -22.922 -21.406 1 90.81 111 ASP A O 1
ATOM 848 N N . MET A 1 112 ? 18.797 -25.016 -21.312 1 87.06 112 MET A N 1
ATOM 849 C CA . MET A 1 112 ? 19.734 -25.484 -22.344 1 87.06 112 MET A CA 1
ATOM 850 C C . MET A 1 112 ? 19.438 -24.844 -23.688 1 87.06 112 MET A C 1
ATOM 852 O O . MET A 1 112 ? 20.344 -24.406 -24.391 1 87.06 112 MET A O 1
ATOM 856 N N . LEU A 1 113 ? 18.203 -24.781 -24.047 1 86.56 113 LEU A N 1
ATOM 857 C CA . LEU A 1 113 ? 17.797 -24.172 -25.297 1 86.56 113 LEU A CA 1
ATOM 858 C C . LEU A 1 113 ? 18.156 -22.688 -25.328 1 86.56 113 LEU A C 1
ATOM 860 O O . LEU A 1 113 ? 18.562 -22.156 -26.359 1 86.56 113 LEU A O 1
ATOM 864 N N . PHE A 1 114 ? 17.953 -22.047 -24.219 1 89.12 114 PHE A N 1
ATOM 865 C CA . PHE A 1 114 ? 18.297 -20.625 -24.125 1 89.12 114 PHE A CA 1
ATOM 866 C C . PHE A 1 114 ? 19.797 -20.422 -24.297 1 89.12 114 PHE A C 1
ATOM 868 O O . PHE A 1 114 ? 20.203 -19.547 -25.062 1 89.12 114 PHE A O 1
ATOM 875 N N . LYS A 1 115 ? 20.531 -21.234 -23.641 1 85.88 115 LYS A N 1
ATOM 876 C CA . LYS A 1 115 ? 21.984 -21.141 -23.734 1 85.88 115 LYS A CA 1
ATOM 877 C C . LYS A 1 115 ? 22.469 -21.453 -25.141 1 85.88 115 LYS A C 1
ATOM 879 O O . LYS A 1 115 ? 23.5 -20.922 -25.578 1 85.88 115 LYS A O 1
ATOM 884 N N . SER A 1 116 ? 21.781 -22.203 -25.859 1 87.19 116 SER A N 1
ATOM 885 C CA . SER A 1 116 ? 22.109 -22.547 -27.234 1 87.19 116 SER A CA 1
ATOM 886 C C . SER A 1 116 ? 21.547 -21.516 -28.219 1 87.19 116 SER A C 1
ATOM 888 O O . SER A 1 116 ? 21.609 -21.719 -29.438 1 87.19 116 SER A O 1
ATOM 890 N N . GLN A 1 117 ? 20.812 -20.531 -27.703 1 85.81 117 GLN A N 1
ATOM 891 C CA . GLN A 1 117 ? 20.297 -19.391 -28.469 1 85.81 117 GLN A CA 1
ATOM 892 C C . GLN A 1 117 ? 19.109 -19.797 -29.328 1 85.81 117 GLN A C 1
ATOM 894 O O . GLN A 1 117 ? 18.812 -19.141 -30.328 1 85.81 117 GLN A O 1
ATOM 899 N N . MET A 1 118 ? 18.578 -20.922 -28.969 1 86.88 118 MET A N 1
ATOM 900 C CA . MET A 1 118 ? 17.359 -21.344 -29.641 1 86.88 118 MET A CA 1
ATOM 901 C C . MET A 1 118 ? 16.141 -20.578 -29.125 1 86.88 118 MET A C 1
ATOM 903 O O . MET A 1 118 ? 15.117 -20.484 -29.797 1 86.88 118 MET A O 1
ATOM 907 N N . ILE A 1 119 ? 16.203 -20.141 -27.938 1 89.06 119 ILE A N 1
ATOM 908 C CA . ILE A 1 119 ? 15.219 -19.234 -27.344 1 89.06 119 ILE A CA 1
ATOM 909 C C . ILE A 1 119 ? 15.742 -17.797 -27.391 1 89.06 119 ILE A C 1
ATOM 911 O O . ILE A 1 119 ? 16.828 -17.516 -26.906 1 89.06 119 ILE A O 1
ATOM 915 N N . ARG A 1 120 ? 14.969 -16.969 -28.016 1 84.5 120 ARG A N 1
ATOM 916 C CA . ARG A 1 120 ? 15.375 -15.578 -28.172 1 84.5 120 ARG A CA 1
ATOM 917 C C . ARG A 1 120 ? 14.766 -14.711 -27.078 1 84.5 120 ARG A C 1
ATOM 919 O O . ARG A 1 120 ? 13.758 -15.086 -26.469 1 84.5 120 ARG A O 1
ATOM 926 N N . GLY A 1 121 ? 15.438 -13.57 -26.906 1 86.75 121 GLY A N 1
ATOM 927 C CA . GLY A 1 121 ? 14.977 -12.695 -25.844 1 86.75 121 GLY A CA 1
ATOM 928 C C . GLY A 1 121 ? 15.43 -13.141 -24.469 1 86.75 121 GLY A C 1
ATOM 929 O O . GLY A 1 121 ? 16.609 -13.383 -24.234 1 86.75 121 GLY A O 1
ATOM 930 N N . PHE A 1 122 ? 14.469 -13.234 -23.516 1 88.06 122 PHE A N 1
ATOM 931 C CA . PHE A 1 122 ? 14.773 -13.641 -22.156 1 88.06 122 PHE A CA 1
ATOM 932 C C . PHE A 1 122 ? 14.109 -14.984 -21.828 1 88.06 122 PHE A C 1
ATOM 934 O O . PHE A 1 122 ? 13.188 -15.406 -22.531 1 88.06 122 PHE A O 1
ATOM 941 N N . CYS A 1 123 ? 14.68 -15.625 -20.938 1 92.62 123 CYS A N 1
ATOM 942 C CA . CYS A 1 123 ? 14.117 -16.875 -20.438 1 92.62 123 CYS A CA 1
ATOM 943 C C . CYS A 1 123 ? 14 -16.828 -18.906 1 92.62 123 CYS A C 1
ATOM 945 O O . CYS A 1 123 ? 15.008 -16.781 -18.203 1 92.62 123 CYS A O 1
ATOM 947 N N . HIS A 1 124 ? 12.859 -16.828 -18.422 1 93 124 HIS A N 1
ATOM 948 C CA . HIS A 1 124 ? 12.586 -16.75 -16.984 1 93 124 HIS A CA 1
ATOM 949 C C . HIS A 1 124 ? 12.188 -18.109 -16.422 1 93 124 HIS A C 1
ATOM 951 O O . HIS A 1 124 ? 11.039 -18.531 -16.578 1 93 124 HIS A O 1
ATOM 957 N N . LEU A 1 125 ? 13.102 -18.703 -15.773 1 91.56 125 LEU A N 1
ATOM 958 C CA . LEU A 1 125 ? 12.945 -20.094 -15.344 1 91.56 125 LEU A CA 1
ATOM 959 C C . LEU A 1 125 ? 12.148 -20.172 -14.039 1 91.56 125 LEU A C 1
ATOM 961 O O . LEU A 1 125 ? 12.211 -19.25 -13.219 1 91.56 125 LEU A O 1
ATOM 965 N N . TYR A 1 126 ? 11.469 -21.234 -13.898 1 89.94 126 TYR A N 1
ATOM 966 C CA . TYR A 1 126 ? 10.602 -21.516 -12.758 1 89.94 126 TYR A CA 1
ATOM 967 C C . TYR A 1 126 ? 11.219 -22.547 -11.844 1 89.94 126 TYR A C 1
ATOM 969 O O . TYR A 1 126 ? 10.547 -23.094 -10.961 1 89.94 126 TYR A O 1
ATOM 977 N N . ASP A 1 127 ? 12.492 -22.812 -12.016 1 82.44 127 ASP A N 1
ATOM 978 C CA . ASP A 1 127 ? 13.164 -23.875 -11.273 1 82.44 127 ASP A CA 1
ATOM 979 C C . ASP A 1 127 ? 13.133 -23.594 -9.773 1 82.44 127 ASP A C 1
ATOM 981 O O . ASP A 1 127 ? 13.461 -22.484 -9.336 1 82.44 127 ASP A O 1
ATOM 985 N N . GLY A 1 128 ? 12.695 -24.609 -8.992 1 80.12 128 GLY A N 1
ATOM 986 C CA . GLY A 1 128 ? 12.68 -24.5 -7.543 1 80.12 128 GLY A CA 1
ATOM 987 C C . GLY A 1 128 ? 11.305 -24.188 -6.984 1 80.12 128 GLY A C 1
ATOM 988 O O . GLY A 1 128 ? 11.086 -24.266 -5.773 1 80.12 128 GLY A O 1
ATOM 989 N N . GLN A 1 129 ? 10.398 -23.906 -7.852 1 82.38 129 GLN A N 1
ATOM 990 C CA . GLN A 1 129 ? 9.078 -23.516 -7.383 1 82.38 129 GLN A CA 1
ATOM 991 C C . GLN A 1 129 ? 8.008 -24.469 -7.91 1 82.38 129 GLN A C 1
ATOM 993 O O . GLN A 1 129 ? 6.832 -24.094 -7.996 1 82.38 129 GLN A O 1
ATOM 998 N N . GLU A 1 130 ? 8.352 -25.719 -8.258 1 85.5 130 GLU A N 1
ATOM 999 C CA . GLU A 1 130 ? 7.438 -26.688 -8.852 1 85.5 130 GLU A CA 1
ATOM 1000 C C . GLU A 1 130 ? 6.277 -27 -7.902 1 85.5 130 GLU A C 1
ATOM 1002 O O . GLU A 1 130 ? 5.145 -27.188 -8.344 1 85.5 130 GLU A O 1
ATOM 1007 N N . ALA A 1 131 ? 6.633 -26.938 -6.664 1 81.94 131 ALA A N 1
ATOM 1008 C CA . ALA A 1 131 ? 5.652 -27.328 -5.652 1 81.94 131 ALA A CA 1
ATOM 1009 C C . ALA A 1 131 ? 4.504 -26.312 -5.598 1 81.94 131 ALA A C 1
ATOM 1011 O O . ALA A 1 131 ? 3.363 -26.688 -5.305 1 81.94 131 ALA A O 1
ATOM 1012 N N . VAL A 1 132 ? 4.77 -25.078 -5.891 1 83 132 VAL A N 1
ATOM 1013 C CA . VAL A 1 132 ? 3.732 -24.047 -5.891 1 83 132 VAL A CA 1
ATOM 1014 C C . VAL A 1 132 ? 2.721 -24.344 -6.996 1 83 132 VAL A C 1
ATOM 1016 O O . VAL A 1 132 ? 1.511 -24.328 -6.762 1 83 132 VAL A O 1
ATOM 1019 N N . SER A 1 133 ? 3.23 -24.594 -8.172 1 87.12 133 SER A N 1
ATOM 1020 C CA . SER A 1 133 ? 2.361 -24.875 -9.305 1 87.12 133 SER A CA 1
ATOM 1021 C C . SER A 1 133 ? 1.494 -26.109 -9.031 1 87.12 133 SER A C 1
ATOM 1023 O O . SER A 1 133 ? 0.27 -26.047 -9.172 1 87.12 133 SER A O 1
ATOM 1025 N N . VAL A 1 134 ? 2.117 -27.203 -8.617 1 85.62 134 VAL A N 1
ATOM 1026 C CA . VAL A 1 134 ? 1.41 -28.453 -8.414 1 85.62 134 VAL A CA 1
ATOM 1027 C C . VAL A 1 134 ? 0.443 -28.328 -7.238 1 85.62 134 VAL A C 1
ATOM 1029 O O . VAL A 1 134 ? -0.682 -28.828 -7.293 1 85.62 134 VAL A O 1
ATOM 1032 N N . GLY A 1 135 ? 0.899 -27.672 -6.18 1 82 135 GLY A N 1
ATOM 1033 C CA . GLY A 1 135 ? 0.024 -27.438 -5.043 1 82 135 GLY A CA 1
ATOM 1034 C C . GLY A 1 135 ? -1.2 -26.625 -5.395 1 82 135 GLY A C 1
ATOM 1035 O O . GLY A 1 135 ? -2.307 -26.922 -4.938 1 82 135 GLY A O 1
ATOM 1036 N N . LEU A 1 136 ? -0.996 -25.609 -6.145 1 84.12 136 LEU A N 1
ATOM 1037 C CA . LEU A 1 136 ? -2.102 -24.766 -6.59 1 84.12 136 LEU A CA 1
ATOM 1038 C C . LEU A 1 136 ? -3.121 -25.578 -7.383 1 84.12 136 LEU A C 1
ATOM 1040 O O . LEU A 1 136 ? -4.328 -25.438 -7.184 1 84.12 136 LEU A O 1
ATOM 1044 N N . GLU A 1 137 ? -2.633 -26.422 -8.234 1 86.12 137 GLU A N 1
ATOM 1045 C CA . GLU A 1 137 ? -3.531 -27.203 -9.086 1 86.12 137 GLU A CA 1
ATOM 1046 C C . GLU A 1 137 ? -4.301 -28.234 -8.273 1 86.12 137 GLU A C 1
ATOM 1048 O O . GLU A 1 137 ? -5.414 -28.625 -8.641 1 86.12 137 GLU A O 1
ATOM 1053 N N . ARG A 1 138 ? -3.748 -28.641 -7.234 1 79.94 138 ARG A N 1
ATOM 1054 C CA . ARG A 1 138 ? -4.457 -29.562 -6.363 1 79.94 138 ARG A CA 1
ATOM 1055 C C . ARG A 1 138 ? -5.559 -28.859 -5.586 1 79.94 138 ARG A C 1
ATOM 1057 O O . ARG A 1 138 ? -6.559 -29.469 -5.207 1 79.94 138 ARG A O 1
ATOM 1064 N N . ALA A 1 139 ? -5.371 -27.609 -5.398 1 79 139 ALA A N 1
ATOM 1065 C CA . ALA A 1 139 ? -6.309 -26.828 -4.594 1 79 139 ALA A CA 1
ATOM 1066 C C . ALA A 1 139 ? -7.391 -26.203 -5.465 1 79 139 ALA A C 1
ATOM 1068 O O . ALA A 1 139 ? -8.461 -25.828 -4.973 1 79 139 ALA A O 1
ATOM 1069 N N . LEU A 1 140 ? -7.105 -26.078 -6.715 1 83.62 140 LEU A N 1
ATOM 1070 C CA . LEU A 1 140 ? -8 -25.359 -7.613 1 83.62 140 LEU A CA 1
ATOM 1071 C C . LEU A 1 140 ? -8.602 -26.297 -8.648 1 83.62 140 LEU A C 1
ATOM 1073 O O . LEU A 1 140 ? -8.172 -27.453 -8.781 1 83.62 140 LEU A O 1
ATOM 1077 N N . SER A 1 141 ? -9.648 -25.797 -9.266 1 87.12 141 SER A N 1
ATOM 1078 C CA . SER A 1 141 ? -10.156 -26.406 -10.484 1 87.12 141 SER A CA 1
ATOM 1079 C C . SER A 1 141 ? -9.805 -25.578 -11.711 1 87.12 141 SER A C 1
ATOM 1081 O O . SER A 1 141 ? -9.406 -24.422 -11.586 1 87.12 141 SER A O 1
ATOM 1083 N N . TYR A 1 142 ? -9.953 -26.172 -12.852 1 94.38 142 TYR A N 1
ATOM 1084 C CA . TYR A 1 142 ? -9.633 -25.453 -14.078 1 94.38 142 TYR A CA 1
ATOM 1085 C C . TYR A 1 142 ? -10.625 -24.328 -14.32 1 94.38 142 TYR A C 1
ATOM 1087 O O . TYR A 1 142 ? -10.406 -23.469 -15.18 1 94.38 142 TYR A O 1
ATOM 1095 N N . ASP A 1 143 ? -11.711 -24.219 -13.531 1 93.25 143 ASP A N 1
ATOM 1096 C CA . ASP A 1 143 ? -12.695 -23.156 -13.641 1 93.25 143 ASP A CA 1
ATOM 1097 C C . ASP A 1 143 ? -12.266 -21.938 -12.828 1 93.25 143 ASP A C 1
ATOM 1099 O O . ASP A 1 143 ? -12.828 -20.844 -12.984 1 93.25 143 ASP A O 1
ATOM 1103 N N . ASP A 1 144 ? -11.328 -22.172 -12.008 1 91.5 144 ASP A N 1
ATOM 1104 C CA . ASP A 1 144 ? -10.773 -21.047 -11.25 1 91.5 144 ASP A CA 1
ATOM 1105 C C . ASP A 1 144 ? -9.797 -20.25 -12.102 1 91.5 144 ASP A C 1
ATOM 1107 O O . ASP A 1 144 ? -9.141 -20.797 -12.992 1 91.5 144 ASP A O 1
ATOM 1111 N N . ASN A 1 145 ? -9.727 -18.938 -11.852 1 95.31 145 ASN A N 1
ATOM 1112 C CA . ASN A 1 145 ? -8.781 -18.078 -12.555 1 95.31 145 ASN A CA 1
ATOM 1113 C C . ASN A 1 145 ? -7.406 -18.109 -11.906 1 95.31 145 ASN A C 1
ATOM 1115 O O . ASN A 1 145 ? -7.293 -18.125 -10.68 1 95.31 145 ASN A O 1
ATOM 1119 N N . VAL A 1 146 ? -6.395 -18.141 -12.797 1 95.44 146 VAL A N 1
ATOM 1120 C CA . VAL A 1 146 ? -5.023 -18.016 -12.312 1 95.44 146 VAL A CA 1
ATOM 1121 C C . VAL A 1 146 ? -4.289 -16.953 -13.125 1 95.44 146 VAL A C 1
ATOM 1123 O O . VAL A 1 146 ? -4.41 -16.906 -14.352 1 95.44 146 VAL A O 1
ATOM 1126 N N . ILE A 1 147 ? -3.662 -16.047 -12.477 1 96.81 147 ILE A N 1
ATOM 1127 C CA . ILE A 1 147 ? -2.801 -15.039 -13.078 1 96.81 147 ILE A CA 1
ATOM 1128 C C . ILE A 1 147 ? -1.478 -14.969 -12.312 1 96.81 147 ILE A C 1
ATOM 1130 O O . ILE A 1 147 ? -1.453 -15.078 -11.086 1 96.81 147 ILE A O 1
ATOM 1134 N N . THR A 1 148 ? -0.336 -14.875 -13.055 1 95.5 148 THR A N 1
ATOM 1135 C CA . THR A 1 148 ? 0.949 -14.961 -12.375 1 95.5 148 THR A CA 1
ATOM 1136 C C . THR A 1 148 ? 1.93 -13.938 -12.93 1 95.5 148 THR A C 1
ATOM 1138 O O . THR A 1 148 ? 1.589 -13.172 -13.836 1 95.5 148 THR A O 1
ATOM 1141 N N . ALA A 1 149 ? 3.061 -13.859 -12.25 1 94.06 149 ALA A N 1
ATOM 1142 C CA . ALA A 1 149 ? 4.148 -12.984 -12.68 1 94.06 149 ALA A CA 1
ATOM 1143 C C . ALA A 1 149 ? 4.961 -13.625 -13.797 1 94.06 149 ALA A C 1
ATOM 1145 O O . ALA A 1 149 ? 4.531 -14.609 -14.398 1 94.06 149 ALA A O 1
ATOM 1146 N N . TYR A 1 150 ? 6.082 -13.055 -14.117 1 91.94 150 TYR A N 1
ATOM 1147 C CA . TYR A 1 150 ? 6.852 -13.336 -15.328 1 91.94 150 TYR A CA 1
ATOM 1148 C C . TYR A 1 150 ? 7.371 -14.773 -15.32 1 91.94 150 TYR A C 1
ATOM 1150 O O . TYR A 1 150 ? 7.695 -15.328 -16.375 1 91.94 150 TYR A O 1
ATOM 1158 N N . ARG A 1 151 ? 7.535 -15.367 -14.219 1 92.25 151 ARG A N 1
ATOM 1159 C CA . ARG A 1 151 ? 7.949 -16.766 -14.164 1 92.25 151 ARG A CA 1
ATOM 1160 C C . ARG A 1 151 ? 6.742 -17.688 -14.258 1 92.25 151 ARG A C 1
ATOM 1162 O O . ARG A 1 151 ? 6.289 -18.234 -13.242 1 92.25 151 ARG A O 1
ATOM 1169 N N . ASP A 1 152 ? 6.344 -17.938 -15.477 1 96.62 152 ASP A N 1
ATOM 1170 C CA . ASP A 1 152 ? 5.004 -18.5 -15.617 1 96.62 152 ASP A CA 1
ATOM 1171 C C . ASP A 1 152 ? 5.043 -19.875 -16.266 1 96.62 152 ASP A C 1
ATOM 1173 O O . ASP A 1 152 ? 3.998 -20.484 -16.531 1 96.62 152 ASP A O 1
ATOM 1177 N N . HIS A 1 153 ? 6.258 -20.547 -16.453 1 97.06 153 HIS A N 1
ATOM 1178 C CA . HIS A 1 153 ? 6.355 -21.828 -17.125 1 97.06 153 HIS A CA 1
ATOM 1179 C C . HIS A 1 153 ? 5.613 -22.922 -16.359 1 97.06 153 HIS A C 1
ATOM 1181 O O . HIS A 1 153 ? 4.777 -23.625 -16.922 1 97.06 153 HIS A O 1
ATOM 1187 N N . GLY A 1 154 ? 5.965 -22.969 -15.109 1 94.75 154 GLY A N 1
ATOM 1188 C CA . GLY A 1 154 ? 5.383 -24 -14.281 1 94.75 154 GLY A CA 1
ATOM 1189 C C . GLY A 1 154 ? 3.881 -23.875 -14.125 1 94.75 154 GLY A C 1
ATOM 1190 O O . GLY A 1 154 ? 3.16 -24.875 -14.141 1 94.75 154 GLY A O 1
ATOM 1191 N N . ILE A 1 155 ? 3.443 -22.703 -13.992 1 95.31 155 ILE A N 1
ATOM 1192 C CA . ILE A 1 155 ? 2.014 -22.453 -13.836 1 95.31 155 ILE A CA 1
ATOM 1193 C C . ILE A 1 155 ? 1.282 -22.828 -15.125 1 95.31 155 ILE A C 1
ATOM 1195 O O . ILE A 1 155 ? 0.208 -23.422 -15.086 1 95.31 155 ILE A O 1
ATOM 1199 N N . PHE A 1 156 ? 1.865 -22.469 -16.234 1 97.69 156 PHE A N 1
ATOM 1200 C CA . PHE A 1 156 ? 1.305 -22.828 -17.531 1 97.69 156 PHE A CA 1
ATOM 1201 C C . PHE A 1 156 ? 1.114 -24.328 -17.656 1 97.69 156 PHE A C 1
ATOM 1203 O O . PHE A 1 156 ? 0.044 -24.797 -18.047 1 97.69 156 PHE A O 1
ATOM 1210 N N . LEU A 1 157 ? 2.111 -25.078 -17.328 1 96.56 157 LEU A N 1
ATOM 1211 C CA . LEU A 1 157 ? 2.047 -26.531 -17.406 1 96.56 157 LEU A CA 1
ATOM 1212 C C . LEU A 1 157 ? 1.007 -27.094 -16.438 1 96.56 157 LEU A C 1
ATOM 1214 O O . LEU A 1 157 ? 0.274 -28.031 -16.766 1 96.56 157 LEU A O 1
ATOM 1218 N N . GLY A 1 158 ? 0.955 -26.5 -15.273 1 94.25 158 GLY A N 1
ATOM 1219 C CA . GLY A 1 158 ? -0.045 -26.906 -14.305 1 94.25 158 GLY A CA 1
ATOM 1220 C C . GLY A 1 158 ? -1.468 -26.656 -14.766 1 94.25 158 GLY A C 1
ATOM 1221 O O . GLY A 1 158 ? -2.385 -27.391 -14.406 1 94.25 158 GLY A O 1
ATOM 1222 N N . ARG A 1 159 ? -1.648 -25.672 -15.547 1 96 159 ARG A N 1
ATOM 1223 C CA . ARG A 1 159 ? -2.971 -25.266 -16.016 1 96 159 ARG A CA 1
ATOM 1224 C C . ARG A 1 159 ? -3.375 -26.062 -17.25 1 96 159 ARG A C 1
ATOM 1226 O O . ARG A 1 159 ? -4.387 -25.766 -17.891 1 96 159 ARG A O 1
ATOM 1233 N N . GLY A 1 160 ? -2.561 -27.016 -17.594 1 95.44 160 GLY A N 1
ATOM 1234 C CA . GLY A 1 160 ? -2.945 -27.922 -18.656 1 95.44 160 GLY A CA 1
ATOM 1235 C C . GLY A 1 160 ? -2.174 -27.688 -19.938 1 95.44 160 GLY A C 1
ATOM 1236 O O . GLY A 1 160 ? -2.383 -28.391 -20.938 1 95.44 160 GLY A O 1
ATOM 1237 N N . GLY A 1 161 ? -1.358 -26.766 -19.938 1 96.06 161 GLY A N 1
ATOM 1238 C CA . GLY A 1 161 ? -0.475 -26.609 -21.094 1 96.06 161 GLY A CA 1
ATOM 1239 C C . GLY A 1 161 ? 0.468 -27.797 -21.266 1 96.06 161 GLY A C 1
ATOM 1240 O O . GLY A 1 161 ? 0.778 -28.5 -20.297 1 96.06 161 GLY A O 1
ATOM 1241 N N . THR A 1 162 ? 0.926 -28 -22.484 1 94.44 162 THR A N 1
ATOM 1242 C CA . THR A 1 162 ? 1.847 -29.109 -22.766 1 94.44 162 THR A CA 1
ATOM 1243 C C . THR A 1 162 ? 3.279 -28.594 -22.875 1 94.44 162 THR A C 1
ATOM 1245 O O . THR A 1 162 ? 3.5 -27.422 -23.156 1 94.44 162 THR A O 1
ATOM 1248 N N . VAL A 1 163 ? 4.168 -29.531 -22.625 1 93.94 163 VAL A N 1
ATOM 1249 C CA . VAL A 1 163 ? 5.582 -29.188 -22.766 1 93.94 163 VAL A CA 1
ATOM 1250 C C . VAL A 1 163 ? 5.871 -28.766 -24.203 1 93.94 163 VAL A C 1
ATOM 1252 O O . VAL A 1 163 ? 6.656 -27.844 -24.438 1 93.94 163 VAL A O 1
ATOM 1255 N N . PHE A 1 164 ? 5.227 -29.391 -25.141 1 91 164 PHE A N 1
ATOM 1256 C CA . PHE A 1 164 ? 5.383 -29.031 -26.547 1 91 164 PHE A CA 1
ATOM 1257 C C . PHE A 1 164 ? 4.98 -27.578 -26.781 1 91 164 PHE A C 1
ATOM 1259 O O . PHE A 1 164 ? 5.719 -26.828 -27.406 1 91 164 PHE A O 1
ATOM 1266 N N . GLU A 1 165 ? 3.818 -27.188 -26.359 1 93.5 165 GLU A N 1
ATOM 1267 C CA . GLU A 1 165 ? 3.344 -25.812 -26.5 1 93.5 165 GLU A CA 1
ATOM 1268 C C . GLU A 1 165 ? 4.293 -24.828 -25.844 1 93.5 165 GLU A C 1
ATOM 1270 O O . GLU A 1 165 ? 4.523 -23.734 -26.359 1 93.5 165 GLU A O 1
ATOM 1275 N N . LEU A 1 166 ? 4.777 -25.25 -24.672 1 95.44 166 LEU A N 1
ATOM 1276 C CA . LEU A 1 166 ? 5.719 -24.406 -23.938 1 95.44 166 LEU A CA 1
ATOM 1277 C C . LEU A 1 166 ? 6.965 -24.125 -24.766 1 95.44 166 LEU A C 1
ATOM 1279 O O . LEU A 1 166 ? 7.316 -22.969 -25 1 95.44 166 LEU A O 1
ATOM 1283 N N . PHE A 1 167 ? 7.582 -25.172 -25.25 1 92.81 167 PHE A N 1
ATOM 1284 C CA . PHE A 1 167 ? 8.812 -25.016 -26.016 1 92.81 167 PHE A CA 1
ATOM 1285 C C . PHE A 1 167 ? 8.547 -24.266 -27.312 1 92.81 167 PHE A C 1
ATOM 1287 O O . PHE A 1 167 ? 9.352 -23.438 -27.734 1 92.81 167 PHE A O 1
ATOM 1294 N N . SER A 1 168 ? 7.438 -24.609 -27.969 1 92.5 168 SER A N 1
ATOM 1295 C CA . SER A 1 168 ? 7.07 -23.875 -29.188 1 92.5 168 SER A CA 1
ATOM 1296 C C . SER A 1 168 ? 6.965 -22.375 -28.922 1 92.5 168 SER A C 1
ATOM 1298 O O . SER A 1 168 ? 7.473 -21.578 -29.703 1 92.5 168 SER A O 1
ATOM 1300 N N . GLU A 1 169 ? 6.332 -22 -27.859 1 94.44 169 GLU A N 1
ATOM 1301 C CA . GLU A 1 169 ? 6.18 -20.594 -27.5 1 94.44 169 GLU A CA 1
ATOM 1302 C C . GLU A 1 169 ? 7.531 -19.953 -27.219 1 94.44 169 GLU A C 1
ATOM 1304 O O . GLU A 1 169 ? 7.809 -18.844 -27.688 1 94.44 169 GLU A O 1
ATOM 1309 N N . LEU A 1 170 ? 8.375 -20.672 -26.484 1 94.25 170 LEU A N 1
ATOM 1310 C CA . LEU A 1 170 ? 9.695 -20.172 -26.125 1 94.25 170 LEU A CA 1
ATOM 1311 C C . LEU A 1 170 ? 10.547 -19.938 -27.375 1 94.25 170 LEU A C 1
ATOM 1313 O O . LEU A 1 170 ? 11.367 -19.031 -27.406 1 94.25 170 LEU A O 1
ATOM 1317 N N . MET A 1 171 ? 10.328 -20.719 -28.328 1 90.56 171 MET A N 1
ATOM 1318 C CA . MET A 1 171 ? 11.156 -20.656 -29.531 1 90.56 171 MET A CA 1
ATOM 1319 C C . MET A 1 171 ? 10.477 -19.812 -30.609 1 90.56 171 MET A C 1
ATOM 1321 O O . MET A 1 171 ? 10.945 -19.781 -31.75 1 90.56 171 MET A O 1
ATOM 1325 N N . GLY A 1 172 ? 9.367 -19.203 -30.312 1 90.81 172 GLY A N 1
ATOM 1326 C CA . GLY A 1 172 ? 8.727 -18.266 -31.219 1 90.81 172 GLY A CA 1
ATOM 1327 C C . GLY A 1 172 ? 7.988 -18.938 -32.344 1 90.81 172 GLY A C 1
ATOM 1328 O O . GLY A 1 172 ? 7.934 -18.406 -33.469 1 90.81 172 GLY A O 1
ATOM 1329 N N . LYS A 1 173 ? 7.52 -20.109 -32.062 1 90.5 173 LYS A N 1
ATOM 1330 C CA . LYS A 1 173 ? 6.809 -20.844 -33.094 1 90.5 173 LYS A CA 1
ATOM 1331 C C . LYS A 1 173 ? 5.297 -20.656 -32.969 1 90.5 173 LYS A C 1
ATOM 1333 O O . LYS A 1 173 ? 4.773 -20.578 -31.859 1 90.5 173 LYS A O 1
ATOM 1338 N N . ARG A 1 174 ? 4.477 -20.734 -34.031 1 91.56 174 ARG A N 1
ATOM 1339 C CA . ARG A 1 174 ? 3.041 -20.484 -34.062 1 91.56 174 ARG A CA 1
ATOM 1340 C C . ARG A 1 174 ? 2.271 -21.531 -33.281 1 91.56 174 ARG A C 1
ATOM 1342 O O . ARG A 1 174 ? 1.152 -21.281 -32.812 1 91.56 174 ARG A O 1
ATOM 1349 N N . THR A 1 175 ? 2.891 -22.656 -33.062 1 90.94 175 THR A N 1
ATOM 1350 C CA . THR A 1 175 ? 2.225 -23.734 -32.344 1 90.94 175 THR A CA 1
ATOM 1351 C C . THR A 1 175 ? 2.297 -23.5 -30.844 1 90.94 175 THR A C 1
ATOM 1353 O O . THR A 1 175 ? 1.753 -24.281 -30.062 1 90.94 175 THR A O 1
ATOM 1356 N N . GLY A 1 176 ? 2.904 -22.422 -30.516 1 93.62 176 GLY A N 1
ATOM 1357 C CA . GLY A 1 176 ? 2.936 -22.078 -29.109 1 93.62 176 GLY A CA 1
ATOM 1358 C C . GLY A 1 176 ? 1.59 -21.625 -28.578 1 93.62 176 GLY A C 1
ATOM 1359 O O . GLY A 1 176 ? 0.658 -21.391 -29.344 1 93.62 176 GLY A O 1
ATOM 1360 N N . CYS A 1 177 ? 1.432 -21.5 -27.297 1 93.31 177 CYS A N 1
ATOM 1361 C CA . CYS A 1 177 ? 0.165 -21.219 -26.625 1 93.31 177 CYS A CA 1
ATOM 1362 C C . CYS A 1 177 ? -0.334 -19.828 -26.969 1 93.31 177 CYS A C 1
ATOM 1364 O O . CYS A 1 177 ? -1.524 -19.531 -26.828 1 93.31 177 CYS A O 1
ATOM 1366 N N . ALA A 1 178 ? 0.526 -18.953 -27.312 1 94.19 178 ALA A N 1
ATOM 1367 C CA . ALA A 1 178 ? 0.168 -17.609 -27.75 1 94.19 178 ALA A CA 1
ATOM 1368 C C . ALA A 1 178 ? 0.728 -17.312 -29.141 1 94.19 178 ALA A C 1
ATOM 1370 O O . ALA A 1 178 ? 1.169 -16.203 -29.406 1 94.19 178 ALA A O 1
ATOM 1371 N N . LEU A 1 179 ? 0.827 -18.312 -29.938 1 93.06 179 LEU A N 1
ATOM 1372 C CA . LEU A 1 179 ? 1.244 -18.266 -31.344 1 93.06 179 LEU A CA 1
ATOM 1373 C C . LEU A 1 179 ? 2.707 -17.844 -31.453 1 93.06 179 LEU A C 1
ATOM 1375 O O . LEU A 1 179 ? 3.1 -17.203 -32.438 1 93.06 179 LEU A O 1
ATOM 1379 N N . GLY A 1 180 ? 3.42 -18.047 -30.391 1 91.62 180 GLY A N 1
ATOM 1380 C CA . GLY A 1 180 ? 4.848 -17.766 -30.406 1 91.62 180 GLY A CA 1
ATOM 1381 C C . GLY A 1 180 ? 5.18 -16.312 -30.156 1 91.62 180 GLY A C 1
ATOM 1382 O O . GLY A 1 180 ? 6.309 -15.875 -30.391 1 91.62 180 GLY A O 1
ATOM 1383 N N . LYS A 1 181 ? 4.25 -15.516 -29.656 1 93 181 LYS A N 1
ATOM 1384 C CA . LYS A 1 181 ? 4.449 -14.078 -29.5 1 93 181 LYS A CA 1
ATOM 1385 C C . LYS A 1 181 ? 4.664 -13.695 -28.047 1 93 181 LYS A C 1
ATOM 1387 O O . LYS A 1 181 ? 5.102 -12.586 -27.734 1 93 181 LYS A O 1
ATOM 1392 N N . GLY A 1 182 ? 4.41 -14.586 -27.125 1 92.81 182 GLY A N 1
ATOM 1393 C CA . GLY A 1 182 ? 4.484 -14.281 -25.703 1 92.81 182 GLY A CA 1
ATOM 1394 C C . GLY A 1 182 ? 5.859 -14.516 -25.125 1 92.81 182 GLY A C 1
ATOM 1395 O O . GLY A 1 182 ? 6.195 -13.969 -24.062 1 92.81 182 GLY A O 1
ATOM 1396 N N . GLY A 1 183 ? 6.648 -15.352 -25.797 1 93.25 183 GLY A N 1
ATOM 1397 C CA . GLY A 1 183 ? 7.961 -15.688 -25.266 1 93.25 183 GLY A CA 1
ATOM 1398 C C . GLY A 1 183 ? 7.902 -16.359 -23.922 1 93.25 183 GLY A C 1
ATOM 1399 O O . GLY A 1 183 ? 7.012 -17.172 -23.656 1 93.25 183 GLY A O 1
ATOM 1400 N N . SER A 1 184 ? 8.938 -16.047 -23.141 1 95.25 184 SER A N 1
ATOM 1401 C CA . SER A 1 184 ? 9.117 -16.75 -21.875 1 95.25 184 SER A CA 1
ATOM 1402 C C . SER A 1 184 ? 8.227 -16.156 -20.781 1 95.25 184 SER A C 1
ATOM 1404 O O . SER A 1 184 ? 7.922 -16.828 -19.797 1 95.25 184 SER A O 1
ATOM 1406 N N . MET A 1 185 ? 7.719 -14.898 -20.938 1 94.88 185 MET A N 1
ATOM 1407 C CA . MET A 1 185 ? 7.109 -14.203 -19.812 1 94.88 185 MET A CA 1
ATOM 1408 C C . MET A 1 185 ? 5.59 -14.195 -19.922 1 94.88 185 MET A C 1
ATOM 1410 O O . MET A 1 185 ? 4.887 -13.961 -18.938 1 94.88 185 MET A O 1
ATOM 1414 N N . HIS A 1 186 ? 5.094 -14.367 -21.156 1 95 186 HIS A N 1
ATOM 1415 C CA . HIS A 1 186 ? 3.678 -14.102 -21.375 1 95 186 HIS A CA 1
ATOM 1416 C C . HIS A 1 186 ? 2.975 -15.32 -21.969 1 95 186 HIS A C 1
ATOM 1418 O O . HIS A 1 186 ? 2.361 -15.227 -23.031 1 95 186 HIS A O 1
ATOM 1424 N N . LEU A 1 187 ? 3.055 -16.422 -21.266 1 96.75 187 LEU A N 1
ATOM 1425 C CA . LEU A 1 187 ? 2.277 -17.594 -21.656 1 96.75 187 LEU A CA 1
ATOM 1426 C C . LEU A 1 187 ? 0.809 -17.406 -21.281 1 96.75 187 LEU A C 1
ATOM 1428 O O . LEU A 1 187 ? 0.476 -16.594 -20.422 1 96.75 187 LEU A O 1
ATOM 1432 N N . TYR A 1 188 ? 0.03 -18.125 -22.016 1 95.12 188 TYR A N 1
ATOM 1433 C CA . TYR A 1 188 ? -1.412 -18.031 -21.828 1 95.12 188 TYR A CA 1
ATOM 1434 C C . TYR A 1 188 ? -2.092 -19.359 -22.078 1 95.12 188 TYR A C 1
ATOM 1436 O O . TYR A 1 188 ? -1.604 -20.172 -22.859 1 95.12 188 TYR A O 1
ATOM 1444 N N . HIS A 1 189 ? -3.146 -19.609 -21.312 1 96.44 189 HIS A N 1
ATOM 1445 C CA . HIS A 1 189 ? -3.982 -20.797 -21.516 1 96.44 189 HIS A CA 1
ATOM 1446 C C . HIS A 1 189 ? -5.445 -20.484 -21.219 1 96.44 189 HIS A C 1
ATOM 1448 O O . HIS A 1 189 ? -5.945 -20.797 -20.141 1 96.44 189 HIS A O 1
ATOM 1454 N N . ARG A 1 190 ? -6.195 -20.094 -22.203 1 93.81 190 ARG A N 1
ATOM 1455 C CA . ARG A 1 190 ? -7.551 -19.578 -22.047 1 93.81 190 ARG A CA 1
ATOM 1456 C C . ARG A 1 190 ? -8.516 -20.688 -21.625 1 93.81 190 ARG A C 1
ATOM 1458 O O . ARG A 1 190 ? -9.398 -20.453 -20.797 1 93.81 190 ARG A O 1
ATOM 1465 N N . GLU A 1 191 ? -8.398 -21.828 -22.125 1 95.5 191 GLU A N 1
ATOM 1466 C CA . GLU A 1 191 ? -9.305 -22.938 -21.891 1 95.5 191 GLU A CA 1
ATOM 1467 C C . GLU A 1 191 ? -9.43 -23.25 -20.391 1 95.5 191 GLU A C 1
ATOM 1469 O O . GLU A 1 191 ? -10.5 -23.625 -19.922 1 95.5 191 GLU A O 1
ATOM 1474 N N . HIS A 1 192 ? -8.336 -23.109 -19.719 1 97.12 192 HIS A N 1
ATOM 1475 C CA . HIS A 1 192 ? -8.344 -23.453 -18.312 1 97.12 192 HIS A CA 1
ATOM 1476 C C . HIS A 1 192 ? -8.141 -22.219 -17.438 1 97.12 192 HIS A C 1
ATOM 1478 O O . HIS A 1 192 ? -7.531 -22.297 -16.375 1 97.12 192 HIS A O 1
ATOM 1484 N N . ASN A 1 193 ? -8.516 -21 -17.969 1 97.38 193 ASN A N 1
ATOM 1485 C CA . ASN A 1 193 ? -8.594 -19.734 -17.25 1 97.38 193 ASN A CA 1
ATOM 1486 C C . ASN A 1 193 ? -7.246 -19.328 -16.672 1 97.38 193 ASN A C 1
ATOM 1488 O O . ASN A 1 193 ? -7.168 -18.859 -15.531 1 97.38 193 ASN A O 1
ATOM 1492 N N . PHE A 1 194 ? -6.219 -19.641 -17.406 1 98.19 194 PHE A N 1
ATOM 1493 C CA . PHE A 1 194 ? -4.914 -19.062 -17.094 1 98.19 194 PHE A CA 1
ATOM 1494 C C . PHE A 1 194 ? -4.711 -17.75 -17.844 1 98.19 194 PHE A C 1
ATOM 1496 O O . PHE A 1 194 ? -4.621 -17.734 -19.062 1 98.19 194 PHE A O 1
ATOM 1503 N N . TRP A 1 195 ? -4.613 -16.672 -17.094 1 97.56 195 TRP A N 1
ATOM 1504 C CA . TRP A 1 195 ? -4.602 -15.32 -17.656 1 97.56 195 TRP A CA 1
ATOM 1505 C C . TRP A 1 195 ? -3.174 -14.82 -17.844 1 97.56 195 TRP A C 1
ATOM 1507 O O . TRP A 1 195 ? -2.949 -13.633 -18.062 1 97.56 195 TRP A O 1
ATOM 1517 N N . GLY A 1 196 ? -2.217 -15.734 -17.719 1 95.38 196 GLY A N 1
ATOM 1518 C CA . GLY A 1 196 ? -0.867 -15.547 -18.234 1 95.38 196 GLY A CA 1
ATOM 1519 C C . GLY A 1 196 ? 0.075 -14.922 -17.219 1 95.38 196 GLY A C 1
ATOM 1520 O O . GLY A 1 196 ? -0.293 -14.727 -16.062 1 95.38 196 GLY A O 1
ATOM 1521 N N . GLY A 1 197 ? 1.302 -14.797 -17.75 1 95.75 197 GLY A N 1
ATOM 1522 C CA . GLY A 1 197 ? 2.361 -14.125 -17.016 1 95.75 197 GLY A CA 1
ATOM 1523 C C . GLY A 1 197 ? 2.492 -12.656 -17.359 1 95.75 197 GLY A C 1
ATOM 1524 O O . GLY A 1 197 ? 2.32 -12.266 -18.516 1 95.75 197 GLY A O 1
ATOM 1525 N N . TRP A 1 198 ? 2.762 -11.891 -16.344 1 95.19 198 TRP A N 1
ATOM 1526 C CA . TRP A 1 198 ? 2.906 -10.445 -16.5 1 95.19 198 TRP A CA 1
ATOM 1527 C C . TRP A 1 198 ? 4.281 -9.984 -16.031 1 95.19 198 TRP A C 1
ATOM 1529 O O . TRP A 1 198 ? 4.719 -10.32 -14.93 1 95.19 198 TRP A O 1
ATOM 1539 N N . GLY A 1 199 ? 4.914 -9.148 -16.891 1 92.25 199 GLY A N 1
ATOM 1540 C CA . GLY A 1 199 ? 6.277 -8.727 -16.609 1 92.25 199 GLY A CA 1
ATOM 1541 C C . GLY A 1 199 ? 6.352 -7.48 -15.758 1 92.25 199 GLY A C 1
ATOM 1542 O O . GLY A 1 199 ? 7.402 -7.176 -15.188 1 92.25 199 GLY A O 1
ATOM 1543 N N . ILE A 1 200 ? 5.316 -6.742 -15.68 1 92.69 200 ILE A N 1
ATOM 1544 C CA . ILE A 1 200 ? 5.32 -5.527 -14.875 1 92.69 200 ILE A CA 1
ATOM 1545 C C . ILE A 1 200 ? 5.129 -5.883 -13.406 1 92.69 200 ILE A C 1
ATOM 1547 O O . ILE A 1 200 ? 4.117 -6.48 -13.031 1 92.69 200 ILE A O 1
ATOM 1551 N N . VAL A 1 201 ? 6.094 -5.457 -12.641 1 90.62 201 VAL A N 1
ATOM 1552 C CA . VAL A 1 201 ? 6.117 -5.801 -11.227 1 90.62 201 VAL A CA 1
ATOM 1553 C C . VAL A 1 201 ? 4.887 -5.223 -10.531 1 90.62 201 VAL A C 1
ATOM 1555 O O . VAL A 1 201 ? 4.555 -4.051 -10.719 1 90.62 201 VAL A O 1
ATOM 1558 N N . GLY A 1 202 ? 4.133 -6.117 -9.781 1 92.56 202 GLY A N 1
ATOM 1559 C CA . GLY A 1 202 ? 3.018 -5.656 -8.969 1 92.56 202 GLY A CA 1
ATOM 1560 C C . GLY A 1 202 ? 1.703 -5.617 -9.719 1 92.56 202 GLY A C 1
ATOM 1561 O O . GLY A 1 202 ? 0.669 -5.25 -9.164 1 92.56 202 GLY A O 1
ATOM 1562 N N . THR A 1 203 ? 1.643 -6.062 -10.891 1 95 203 THR A N 1
ATOM 1563 C CA . THR A 1 203 ? 0.456 -5.934 -11.727 1 95 203 THR A CA 1
ATOM 1564 C C . THR A 1 203 ? -0.555 -7.031 -11.414 1 95 203 THR A C 1
ATOM 1566 O O . THR A 1 203 ? -1.763 -6.828 -11.555 1 95 203 THR A O 1
ATOM 1569 N N . THR A 1 204 ? -0.185 -8.156 -10.984 1 95.94 204 THR A N 1
ATOM 1570 C CA . THR A 1 204 ? -1.056 -9.328 -10.906 1 95.94 204 THR A CA 1
ATOM 1571 C C . THR A 1 204 ? -2.105 -9.148 -9.82 1 95.94 204 THR A C 1
ATOM 1573 O O . THR A 1 204 ? -3.264 -9.531 -9.992 1 95.94 204 THR A O 1
ATOM 1576 N N . PRO A 1 205 ? -1.786 -8.523 -8.727 1 92.75 205 PRO A N 1
ATOM 1577 C CA . PRO A 1 205 ? -2.807 -8.391 -7.688 1 92.75 205 PRO A CA 1
ATOM 1578 C C . PRO A 1 205 ? -3.996 -7.543 -8.133 1 92.75 205 PRO A C 1
ATOM 1580 O O . PRO A 1 205 ? -5.145 -7.984 -8.031 1 92.75 205 PRO A O 1
ATOM 1583 N N . PRO A 1 206 ? -3.777 -6.301 -8.703 1 96.19 206 PRO A N 1
ATOM 1584 C CA . PRO A 1 206 ? -4.949 -5.547 -9.148 1 96.19 206 PRO A CA 1
ATOM 1585 C C . PRO A 1 206 ? -5.699 -6.234 -10.289 1 96.19 206 PRO A C 1
ATOM 1587 O O . PRO A 1 206 ? -6.93 -6.211 -10.328 1 96.19 206 PRO A O 1
ATOM 1590 N N . LEU A 1 207 ? -4.988 -6.797 -11.227 1 97.75 207 LEU A N 1
ATOM 1591 C CA . LEU A 1 207 ? -5.66 -7.523 -12.297 1 97.75 207 LEU A CA 1
ATOM 1592 C C . LEU A 1 207 ? -6.426 -8.719 -11.75 1 97.75 207 LEU A C 1
ATOM 1594 O O . LEU A 1 207 ? -7.555 -8.992 -12.164 1 97.75 207 LEU A O 1
ATOM 1598 N N . GLY A 1 208 ? -5.773 -9.453 -10.852 1 95.44 208 GLY A N 1
ATOM 1599 C CA . GLY A 1 208 ? -6.457 -10.547 -10.18 1 95.44 208 GLY A CA 1
ATOM 1600 C C . GLY A 1 208 ? -7.715 -10.102 -9.453 1 95.44 208 GLY A C 1
ATOM 1601 O O . GLY A 1 208 ? -8.734 -10.789 -9.492 1 95.44 208 GLY A O 1
ATOM 1602 N N . ALA A 1 209 ? -7.637 -9.008 -8.789 1 93.75 209 ALA A N 1
ATOM 1603 C CA . ALA A 1 209 ? -8.812 -8.461 -8.125 1 93.75 209 ALA A CA 1
ATOM 1604 C C . ALA A 1 209 ? -9.93 -8.18 -9.125 1 93.75 209 ALA A C 1
ATOM 1606 O O . ALA A 1 209 ? -11.102 -8.406 -8.836 1 93.75 209 ALA A O 1
ATOM 1607 N N . GLY A 1 210 ? -9.484 -7.625 -10.266 1 97.12 210 GLY A N 1
ATOM 1608 C CA . GLY A 1 210 ? -10.477 -7.426 -11.312 1 97.12 210 GLY A CA 1
ATOM 1609 C C . GLY A 1 210 ? -11.148 -8.711 -11.758 1 97.12 210 GLY A C 1
ATOM 1610 O O . GLY A 1 210 ? -12.367 -8.758 -11.93 1 97.12 210 GLY A O 1
ATOM 1611 N N . LEU A 1 211 ? -10.391 -9.727 -11.984 1 96.81 211 LEU A N 1
ATOM 1612 C CA . LEU A 1 211 ? -10.922 -11.031 -12.367 1 96.81 211 LEU A CA 1
ATOM 1613 C C . LEU A 1 211 ? -11.867 -11.57 -11.289 1 96.81 211 LEU A C 1
ATOM 1615 O O . LEU A 1 211 ? -12.953 -12.062 -11.602 1 96.81 211 LEU A O 1
ATOM 1619 N N . ALA A 1 212 ? -11.469 -11.484 -10.047 1 92.25 212 ALA A N 1
ATOM 1620 C CA . ALA A 1 212 ? -12.297 -11.938 -8.93 1 92.25 212 ALA A CA 1
ATOM 1621 C C . ALA A 1 212 ? -13.594 -11.148 -8.852 1 92.25 212 ALA A C 1
ATOM 1623 O O . ALA A 1 212 ? -14.656 -11.711 -8.555 1 92.25 212 ALA A O 1
ATOM 1624 N N . PHE A 1 213 ? -13.492 -9.844 -9.07 1 95 213 PHE A N 1
ATOM 1625 C CA . PHE A 1 213 ? -14.688 -9.016 -9.102 1 95 213 PHE A CA 1
ATOM 1626 C C . PHE A 1 213 ? -15.656 -9.5 -10.18 1 95 213 PHE A C 1
ATOM 1628 O O . PHE A 1 213 ? -16.859 -9.586 -9.945 1 95 213 PHE A O 1
ATOM 1635 N N . GLY A 1 214 ? -15.055 -9.742 -11.352 1 97.56 214 GLY A N 1
ATOM 1636 C CA . GLY A 1 214 ? -15.883 -10.289 -12.422 1 97.56 214 GLY A CA 1
ATOM 1637 C C . GLY A 1 214 ? -16.609 -11.562 -12.031 1 97.56 214 GLY A C 1
ATOM 1638 O O . GLY A 1 214 ? -17.797 -11.719 -12.305 1 97.56 214 GLY A O 1
ATOM 1639 N N . GLN A 1 215 ? -15.938 -12.484 -11.414 1 92.69 215 GLN A N 1
ATOM 1640 C CA . GLN A 1 215 ? -16.531 -13.734 -10.961 1 92.69 215 GLN A CA 1
ATOM 1641 C C . GLN A 1 215 ? -17.656 -13.484 -9.969 1 92.69 215 GLN A C 1
ATOM 1643 O O . GLN A 1 215 ? -18.734 -14.078 -10.062 1 92.69 215 GLN A O 1
ATOM 1648 N N . LYS A 1 216 ? -17.391 -12.648 -9.008 1 90.94 216 LYS A N 1
ATOM 1649 C CA . LYS A 1 216 ? -18.422 -12.297 -8.039 1 90.94 216 LYS A CA 1
ATOM 1650 C C . LYS A 1 216 ? -19.625 -11.656 -8.719 1 90.94 216 LYS A C 1
ATOM 1652 O O . LYS A 1 216 ? -20.781 -12 -8.414 1 90.94 216 LYS A O 1
ATOM 1657 N N . TYR A 1 217 ? -19.328 -10.758 -9.617 1 96.62 217 TYR A N 1
ATOM 1658 C CA . TYR A 1 217 ? -20.375 -10.039 -10.344 1 96.62 217 TYR A CA 1
ATOM 1659 C C . TYR A 1 217 ? -21.266 -11.008 -11.109 1 96.62 217 TYR A C 1
ATOM 1661 O O . TYR A 1 217 ? -22.484 -10.828 -11.172 1 96.62 217 TYR A O 1
ATOM 1669 N N . GLU A 1 218 ? -20.703 -12 -11.562 1 97.56 218 GLU A N 1
ATOM 1670 C CA . GLU A 1 218 ? -21.422 -12.992 -12.344 1 97.56 218 GLU A CA 1
ATOM 1671 C C . GLU A 1 218 ? -21.922 -14.133 -11.453 1 97.56 218 GLU A C 1
ATOM 1673 O O . GLU A 1 218 ? -22.469 -15.125 -11.953 1 97.56 218 GLU A O 1
ATOM 1678 N N . LYS A 1 219 ? -21.656 -14.07 -10.164 1 95.38 219 LYS A N 1
ATOM 1679 C CA . LYS A 1 219 ? -22.094 -15.039 -9.156 1 95.38 219 LYS A CA 1
ATOM 1680 C C . LYS A 1 219 ? -21.5 -16.422 -9.438 1 95.38 219 LYS A C 1
ATOM 1682 O O . LYS A 1 219 ? -22.203 -17.438 -9.32 1 95.38 219 LYS A O 1
ATOM 1687 N N . LYS A 1 220 ? -20.375 -16.438 -9.984 1 91.19 220 LYS A N 1
ATOM 1688 C CA . LYS A 1 220 ? -19.656 -17.688 -10.148 1 91.19 220 LYS A CA 1
ATOM 1689 C C . LYS A 1 220 ? -19.047 -18.156 -8.82 1 91.19 220 LYS A C 1
ATOM 1691 O O . LYS A 1 220 ? -18.547 -17.344 -8.047 1 91.19 220 LYS A O 1
ATOM 1696 N N . PRO A 1 221 ? -19.109 -19.391 -8.531 1 89.12 221 PRO A N 1
ATOM 1697 C CA . PRO A 1 221 ? -18.578 -19.906 -7.262 1 89.12 221 PRO A CA 1
ATOM 1698 C C . PRO A 1 221 ? -17.062 -20.062 -7.273 1 89.12 221 PRO A C 1
ATOM 1700 O O . PRO A 1 221 ? -16.469 -20.438 -6.258 1 89.12 221 PRO A O 1
ATOM 1703 N N . ASN A 1 222 ? -16.391 -19.656 -8.289 1 88.75 222 ASN A N 1
ATOM 1704 C CA . ASN A 1 222 ? -14.961 -19.859 -8.5 1 88.75 222 ASN A CA 1
ATOM 1705 C C . ASN A 1 222 ? -14.125 -18.797 -7.781 1 88.75 222 ASN A C 1
ATOM 1707 O O . ASN A 1 222 ? -14.664 -17.812 -7.297 1 88.75 222 ASN A O 1
ATOM 1711 N N . VAL A 1 223 ? -12.844 -19.109 -7.699 1 89.31 223 VAL A N 1
ATOM 1712 C CA . VAL A 1 223 ? -11.898 -18.188 -7.082 1 89.31 223 VAL A CA 1
ATOM 1713 C C . VAL A 1 223 ? -10.828 -17.781 -8.094 1 89.31 223 VAL A C 1
ATOM 1715 O O . VAL A 1 223 ? -10.695 -18.391 -9.148 1 89.31 223 VAL A O 1
ATOM 1718 N N . THR A 1 224 ? -10.172 -16.672 -7.777 1 91.44 224 THR A N 1
ATOM 1719 C CA . THR A 1 224 ? -9.023 -16.203 -8.547 1 91.44 224 THR A CA 1
ATOM 1720 C C . THR A 1 224 ? -7.75 -16.25 -7.715 1 91.44 224 THR A C 1
ATOM 1722 O O . THR A 1 224 ? -7.715 -15.758 -6.586 1 91.44 224 THR A O 1
ATOM 1725 N N . ALA A 1 225 ? -6.777 -16.938 -8.25 1 90.88 225 ALA A N 1
ATOM 1726 C CA . ALA A 1 225 ? -5.449 -16.922 -7.645 1 90.88 225 ALA A CA 1
ATOM 1727 C C . ALA A 1 225 ? -4.52 -15.977 -8.391 1 90.88 225 ALA A C 1
ATOM 1729 O O . ALA A 1 225 ? -4.289 -16.125 -9.594 1 90.88 225 ALA A O 1
ATOM 1730 N N . ALA A 1 226 ? -4.043 -14.992 -7.719 1 92.19 226 ALA A N 1
ATOM 1731 C CA . ALA A 1 226 ? -3.053 -14.062 -8.258 1 92.19 226 ALA A CA 1
ATOM 1732 C C . ALA A 1 226 ? -1.685 -14.289 -7.625 1 92.19 226 ALA A C 1
ATOM 1734 O O . ALA A 1 226 ? -1.517 -14.109 -6.418 1 92.19 226 ALA A O 1
ATOM 1735 N N . ILE A 1 227 ? -0.734 -14.641 -8.477 1 91.06 227 ILE A N 1
ATOM 1736 C CA . ILE A 1 227 ? 0.595 -15.016 -8 1 91.06 227 ILE A CA 1
ATOM 1737 C C . ILE A 1 227 ? 1.575 -13.875 -8.273 1 91.06 227 ILE A C 1
ATOM 1739 O O . ILE A 1 227 ? 1.562 -13.281 -9.359 1 91.06 227 ILE A O 1
ATOM 1743 N N . TYR A 1 228 ? 2.354 -13.539 -7.273 1 90.38 228 TYR A N 1
ATOM 1744 C CA . TYR A 1 228 ? 3.381 -12.516 -7.43 1 90.38 228 TYR A CA 1
ATOM 1745 C C . TYR A 1 228 ? 4.602 -12.828 -6.57 1 90.38 228 TYR A C 1
ATOM 1747 O O . TYR A 1 228 ? 4.562 -13.742 -5.742 1 90.38 228 TYR A O 1
ATOM 1755 N N . GLY A 1 229 ? 5.715 -12.18 -6.91 1 86.69 229 GLY A N 1
ATOM 1756 C CA . GLY A 1 229 ? 6.953 -12.375 -6.172 1 86.69 229 GLY A CA 1
ATOM 1757 C C . GLY A 1 229 ? 7.117 -11.414 -5.008 1 86.69 229 GLY A C 1
ATOM 1758 O O . GLY A 1 229 ? 6.367 -10.445 -4.887 1 86.69 229 GLY A O 1
ATOM 1759 N N . ASP A 1 230 ? 8.109 -11.695 -4.172 1 83.94 230 ASP A N 1
ATOM 1760 C CA . ASP A 1 230 ? 8.383 -10.875 -2.996 1 83.94 230 ASP A CA 1
ATOM 1761 C C . ASP A 1 230 ? 8.781 -9.453 -3.396 1 83.94 230 ASP A C 1
ATOM 1763 O O . ASP A 1 230 ? 8.508 -8.5 -2.666 1 83.94 230 ASP A O 1
ATOM 1767 N N . GLY A 1 231 ? 9.414 -9.359 -4.547 1 86 231 GLY A N 1
ATOM 1768 C CA . GLY A 1 231 ? 9.766 -8.023 -5.02 1 86 231 GLY A CA 1
ATOM 1769 C C . GLY A 1 231 ? 8.555 -7.148 -5.273 1 86 231 GLY A C 1
ATOM 1770 O O . GLY A 1 231 ? 8.641 -5.922 -5.188 1 86 231 GLY A O 1
ATOM 1771 N N . ALA A 1 232 ? 7.488 -7.797 -5.562 1 90.38 232 ALA A N 1
ATOM 1772 C CA . ALA A 1 232 ? 6.25 -7.066 -5.82 1 90.38 232 ALA A CA 1
ATOM 1773 C C . ALA A 1 232 ? 5.527 -6.738 -4.52 1 90.38 232 ALA A C 1
ATOM 1775 O O . ALA A 1 232 ? 4.57 -5.961 -4.512 1 90.38 232 ALA A O 1
ATOM 1776 N N . GLY A 1 233 ? 5.969 -7.234 -3.451 1 88.94 233 GLY A N 1
ATOM 1777 C CA . GLY A 1 233 ? 5.273 -7.137 -2.178 1 88.94 233 GLY A CA 1
ATOM 1778 C C . GLY A 1 233 ? 5.258 -5.727 -1.611 1 88.94 233 GLY A C 1
ATOM 1779 O O . GLY A 1 233 ? 4.473 -5.426 -0.71 1 88.94 233 GLY A O 1
ATOM 1780 N N . ASN A 1 234 ? 6.062 -4.859 -2.166 1 90.12 234 ASN A N 1
ATOM 1781 C CA . ASN A 1 234 ? 6.141 -3.496 -1.647 1 90.12 234 ASN A CA 1
ATOM 1782 C C . ASN A 1 234 ? 5.496 -2.496 -2.602 1 90.12 234 ASN A C 1
ATOM 1784 O O . ASN A 1 234 ? 5.504 -1.291 -2.346 1 90.12 234 ASN A O 1
ATOM 1788 N N . GLN A 1 235 ? 4.984 -3.014 -3.643 1 93.25 235 GLN A N 1
ATOM 1789 C CA . GLN A 1 235 ? 4.309 -2.119 -4.578 1 93.25 235 GLN A CA 1
ATOM 1790 C C . GLN A 1 235 ? 2.986 -1.619 -4.008 1 93.25 235 GLN A C 1
ATOM 1792 O O . GLN A 1 235 ? 2.209 -2.398 -3.453 1 93.25 235 GLN A O 1
ATOM 1797 N N . GLY A 1 236 ? 2.691 -0.343 -4.219 1 93.94 236 GLY A N 1
ATOM 1798 C CA . GLY A 1 236 ? 1.506 0.286 -3.662 1 93.94 236 GLY A CA 1
ATOM 1799 C C . GLY A 1 236 ? 0.212 -0.305 -4.191 1 93.94 236 GLY A C 1
ATOM 1800 O O . GLY A 1 236 ? -0.784 -0.376 -3.469 1 93.94 236 GLY A O 1
ATOM 1801 N N . GLN A 1 237 ? 0.236 -0.675 -5.406 1 94.31 237 GLN A N 1
ATOM 1802 C CA . GLN A 1 237 ? -0.988 -1.185 -6.016 1 94.31 237 GLN A CA 1
ATOM 1803 C C . GLN A 1 237 ? -1.428 -2.49 -5.355 1 94.31 237 GLN A C 1
ATOM 1805 O O . GLN A 1 237 ? -2.607 -2.846 -5.398 1 94.31 237 GLN A O 1
ATOM 1810 N N . LEU A 1 238 ? -0.473 -3.215 -4.801 1 92.56 238 LEU A N 1
ATOM 1811 C CA . LEU A 1 238 ? -0.848 -4.398 -4.031 1 92.56 238 LEU A CA 1
ATOM 1812 C C . LEU A 1 238 ? -1.748 -4.023 -2.861 1 92.56 238 LEU A C 1
ATOM 1814 O O . LEU A 1 238 ? -2.785 -4.652 -2.643 1 92.56 238 LEU A O 1
ATOM 1818 N N . PHE A 1 239 ? -1.401 -3.008 -2.137 1 90.5 239 PHE A N 1
ATOM 1819 C CA . PHE A 1 239 ? -2.164 -2.576 -0.971 1 90.5 239 PHE A CA 1
ATOM 1820 C C . PHE A 1 239 ? -3.537 -2.061 -1.383 1 90.5 239 PHE A C 1
ATOM 1822 O O . PHE A 1 239 ? -4.531 -2.311 -0.699 1 90.5 239 PHE A O 1
ATOM 1829 N N . GLU A 1 240 ? -3.549 -1.338 -2.463 1 93.31 240 GLU A N 1
ATOM 1830 C CA . GLU A 1 240 ? -4.832 -0.883 -2.988 1 93.31 240 GLU A CA 1
ATOM 1831 C C . GLU A 1 240 ? -5.734 -2.062 -3.332 1 93.31 240 GLU A C 1
ATOM 1833 O O . GLU A 1 240 ? -6.918 -2.07 -2.979 1 93.31 240 GLU A O 1
ATOM 1838 N N . ALA A 1 241 ? -5.152 -3.002 -3.986 1 92.94 241 ALA A N 1
ATOM 1839 C CA . ALA A 1 241 ? -5.906 -4.188 -4.383 1 92.94 241 ALA A CA 1
ATOM 1840 C C . ALA A 1 241 ? -6.398 -4.957 -3.16 1 92.94 241 ALA A C 1
ATOM 1842 O O . ALA A 1 241 ? -7.535 -5.43 -3.133 1 92.94 241 ALA A O 1
ATOM 1843 N N . GLN A 1 242 ? -5.551 -5.109 -2.174 1 89.38 242 GLN A N 1
ATOM 1844 C CA . GLN A 1 242 ? -5.918 -5.805 -0.946 1 89.38 242 GLN A CA 1
ATOM 1845 C C . GLN A 1 242 ? -7.098 -5.117 -0.258 1 89.38 242 GLN A C 1
ATOM 1847 O O . GLN A 1 242 ? -8.047 -5.781 0.163 1 89.38 242 GLN A O 1
ATOM 1852 N N . ASN A 1 243 ? -7.043 -3.828 -0.133 1 89.75 243 ASN A N 1
ATOM 1853 C CA . ASN A 1 243 ? -8.133 -3.09 0.499 1 89.75 243 ASN A CA 1
ATOM 1854 C C . ASN A 1 243 ? -9.453 -3.291 -0.241 1 89.75 243 ASN A C 1
ATOM 1856 O O . ASN A 1 243 ? -10.469 -3.604 0.374 1 89.75 243 ASN A O 1
ATOM 1860 N N . LEU A 1 244 ? -9.414 -3.143 -1.561 1 91.56 244 LEU A N 1
ATOM 1861 C CA . LEU A 1 244 ? -10.633 -3.275 -2.35 1 91.56 244 LEU A CA 1
ATOM 1862 C C . LEU A 1 244 ? -11.164 -4.703 -2.287 1 91.56 244 LEU A C 1
ATOM 1864 O O . LEU A 1 244 ? -12.375 -4.914 -2.188 1 91.56 244 LEU A O 1
ATOM 1868 N N . ALA A 1 245 ? -10.25 -5.625 -2.4 1 90.06 245 ALA A N 1
ATOM 1869 C CA . ALA A 1 245 ? -10.664 -7.023 -2.332 1 90.06 245 ALA A CA 1
ATOM 1870 C C . ALA A 1 245 ? -11.344 -7.328 -0.999 1 90.06 245 ALA A C 1
ATOM 1872 O O . ALA A 1 245 ? -12.375 -8.016 -0.96 1 90.06 245 ALA A O 1
ATOM 1873 N N . ALA A 1 246 ? -10.781 -6.852 0.057 1 88.19 246 ALA A N 1
ATOM 1874 C CA . ALA A 1 246 ? -11.359 -7.051 1.382 1 88.19 246 ALA A CA 1
ATOM 1875 C C . ALA A 1 246 ? -12.688 -6.309 1.514 1 88.19 246 ALA A C 1
ATOM 1877 O O . ALA A 1 246 ? -13.672 -6.867 2.014 1 88.19 246 ALA A O 1
ATOM 1878 N N . LEU A 1 247 ? -12.711 -5.074 1.041 1 86.5 247 LEU A N 1
ATOM 1879 C CA . LEU A 1 247 ? -13.898 -4.23 1.121 1 86.5 247 LEU A CA 1
ATOM 1880 C C . LEU A 1 247 ? -15.07 -4.875 0.395 1 86.5 247 LEU A C 1
ATOM 1882 O O . LEU A 1 247 ? -16.203 -4.855 0.893 1 86.5 247 LEU A O 1
ATOM 1886 N N . TRP A 1 248 ? -14.742 -5.516 -0.689 1 89.56 248 TRP A N 1
ATOM 1887 C CA . TRP A 1 248 ? -15.789 -6.07 -1.532 1 89.56 248 TRP A CA 1
ATOM 1888 C C . TRP A 1 248 ? -15.922 -7.574 -1.32 1 89.56 248 TRP A C 1
ATOM 1890 O O . TRP A 1 248 ? -16.688 -8.242 -2.012 1 89.56 248 TRP A O 1
ATOM 1900 N N . ASN A 1 249 ? -15.164 -8.117 -0.447 1 87.06 249 ASN A N 1
ATOM 1901 C CA . ASN A 1 249 ? -15.18 -9.555 -0.172 1 87.06 249 ASN A CA 1
ATOM 1902 C C . ASN A 1 249 ? -15.008 -10.367 -1.45 1 87.06 249 ASN A C 1
ATOM 1904 O O . ASN A 1 249 ? -15.82 -11.258 -1.736 1 87.06 249 ASN A O 1
ATOM 1908 N N . LEU A 1 250 ? -13.984 -10.055 -2.154 1 87.5 250 LEU A N 1
ATOM 1909 C CA . LEU A 1 250 ? -13.742 -10.727 -3.428 1 87.5 250 LEU A CA 1
ATOM 1910 C C . LEU A 1 250 ? -13.18 -12.133 -3.207 1 87.5 250 LEU A C 1
ATOM 1912 O O . LEU A 1 250 ? -12.406 -12.352 -2.273 1 87.5 250 LEU A O 1
ATOM 1916 N N . PRO A 1 251 ? -13.562 -13.062 -4.039 1 89.12 251 PRO A N 1
ATOM 1917 C CA . PRO A 1 251 ? -12.961 -14.406 -3.988 1 89.12 251 PRO A CA 1
ATOM 1918 C C . PRO A 1 251 ? -11.562 -14.445 -4.59 1 89.12 251 PRO A C 1
ATOM 1920 O O . PRO A 1 251 ? -11.344 -15.102 -5.613 1 89.12 251 PRO A O 1
ATOM 1923 N N . LEU A 1 252 ? -10.633 -13.773 -3.951 1 90.19 252 LEU A N 1
ATOM 1924 C CA . LEU A 1 252 ? -9.266 -13.594 -4.414 1 90.19 252 LEU A CA 1
ATOM 1925 C C . LEU A 1 252 ? -8.273 -14.234 -3.441 1 90.19 252 LEU A C 1
ATOM 1927 O O . LEU A 1 252 ? -8.391 -14.055 -2.227 1 90.19 252 LEU A O 1
ATOM 1931 N N . ILE A 1 253 ? -7.434 -15.047 -4 1 87.5 253 ILE A N 1
ATOM 1932 C CA . ILE A 1 253 ? -6.297 -15.57 -3.26 1 87.5 253 ILE A CA 1
ATOM 1933 C C . ILE A 1 253 ? -5.008 -14.938 -3.766 1 87.5 253 ILE A C 1
ATOM 1935 O O . ILE A 1 253 ? -4.672 -15.047 -4.949 1 87.5 253 ILE A O 1
ATOM 1939 N N . LEU A 1 254 ? -4.383 -14.203 -2.906 1 88.62 254 LEU A N 1
ATOM 1940 C CA . LEU A 1 254 ? -3.07 -13.648 -3.238 1 88.62 254 LEU A CA 1
ATOM 1941 C C . LEU A 1 254 ? -1.959 -14.609 -2.82 1 88.62 254 LEU A C 1
ATOM 1943 O O . LEU A 1 254 ? -1.848 -14.961 -1.646 1 88.62 254 LEU A O 1
ATOM 1947 N N . VAL A 1 255 ? -1.194 -15.039 -3.824 1 86.44 255 VAL A N 1
ATOM 1948 C CA . VAL A 1 255 ? -0.12 -16 -3.584 1 86.44 255 VAL A CA 1
ATOM 1949 C C . VAL A 1 255 ? 1.232 -15.32 -3.793 1 86.44 255 VAL A C 1
ATOM 1951 O O . VAL A 1 255 ? 1.528 -14.836 -4.887 1 86.44 255 VAL A O 1
ATOM 1954 N N . ILE A 1 256 ? 1.988 -15.312 -2.76 1 86.75 256 ILE A N 1
ATOM 1955 C CA . ILE A 1 256 ? 3.316 -14.727 -2.889 1 86.75 256 ILE A CA 1
ATOM 1956 C C . ILE A 1 256 ? 4.367 -15.828 -2.936 1 86.75 256 ILE A C 1
ATOM 1958 O O . ILE A 1 256 ? 4.438 -16.672 -2.035 1 86.75 256 ILE A O 1
ATOM 1962 N N . GLU A 1 257 ? 5.059 -15.859 -4.027 1 83.56 257 GLU A N 1
ATOM 1963 C CA . GLU A 1 257 ? 6.246 -16.703 -4.117 1 83.56 257 GLU A CA 1
ATOM 1964 C C . GLU A 1 257 ? 7.484 -15.969 -3.607 1 83.56 257 GLU A C 1
ATOM 1966 O O . GLU A 1 257 ? 8.055 -15.141 -4.316 1 83.56 257 GLU A O 1
ATOM 1971 N N . ASN A 1 258 ? 7.902 -16.344 -2.393 1 82.62 258 ASN A N 1
ATOM 1972 C CA . ASN A 1 258 ? 9.008 -15.633 -1.756 1 82.62 258 ASN A CA 1
ATOM 1973 C C . ASN A 1 258 ? 10.312 -16.406 -1.863 1 82.62 258 ASN A C 1
ATOM 1975 O O . ASN A 1 258 ? 10.531 -17.375 -1.124 1 82.62 258 ASN A O 1
ATOM 1979 N N . ASN A 1 259 ? 11.125 -16.062 -2.801 1 78.25 259 ASN A N 1
ATOM 1980 C CA . ASN A 1 259 ? 12.461 -16.656 -2.904 1 78.25 259 ASN A CA 1
ATOM 1981 C C . ASN A 1 259 ? 13.516 -15.773 -2.25 1 78.25 259 ASN A C 1
ATOM 1983 O O . ASN A 1 259 ? 14.719 -15.969 -2.465 1 78.25 259 ASN A O 1
ATOM 1987 N N . HIS A 1 260 ? 13.047 -14.719 -1.553 1 79.5 260 HIS A N 1
ATOM 1988 C CA . HIS A 1 260 ? 13.852 -13.867 -0.683 1 79.5 260 HIS A CA 1
ATOM 1989 C C . HIS A 1 260 ? 14.633 -12.836 -1.49 1 79.5 260 HIS A C 1
ATOM 1991 O O . HIS A 1 260 ? 15.328 -11.992 -0.92 1 79.5 260 HIS A O 1
ATOM 1997 N N . PHE A 1 261 ? 14.531 -12.922 -2.812 1 77 261 PHE A N 1
ATOM 1998 C CA . PHE A 1 261 ? 15.258 -11.961 -3.625 1 77 261 PHE A CA 1
ATOM 1999 C C . PHE A 1 261 ? 14.367 -11.398 -4.73 1 77 261 PHE A C 1
ATOM 2001 O O . PHE A 1 261 ? 13.688 -12.156 -5.426 1 77 261 PHE A O 1
ATOM 2008 N N . GLY A 1 262 ? 14.328 -10.125 -4.816 1 73.44 262 GLY A N 1
ATOM 2009 C CA . GLY A 1 262 ? 13.734 -9.414 -5.938 1 73.44 262 GLY A CA 1
ATOM 2010 C C . GLY A 1 262 ? 14.766 -8.734 -6.82 1 73.44 262 GLY A C 1
ATOM 2011 O O . GLY A 1 262 ? 15.312 -7.691 -6.457 1 73.44 262 GLY A O 1
ATOM 2012 N N . MET A 1 263 ? 14.867 -9.297 -8.008 1 73.31 263 MET A N 1
ATOM 2013 C CA . MET A 1 263 ? 15.859 -8.789 -8.953 1 73.31 263 MET A CA 1
ATOM 2014 C C . MET A 1 263 ? 17.203 -8.57 -8.258 1 73.31 263 MET A C 1
ATOM 2016 O O . MET A 1 263 ? 17.766 -7.48 -8.336 1 73.31 263 MET A O 1
ATOM 2020 N N . GLY A 1 264 ? 17.625 -9.484 -7.59 1 75.75 264 GLY A N 1
ATOM 2021 C CA . GLY A 1 264 ? 18.938 -9.445 -6.977 1 75.75 264 GLY A CA 1
ATOM 2022 C C . GLY A 1 264 ? 18.953 -8.727 -5.645 1 75.75 264 GLY A C 1
ATOM 2023 O O . GLY A 1 264 ? 19.953 -8.758 -4.926 1 75.75 264 GLY A O 1
ATOM 2024 N N . THR A 1 265 ? 17.938 -8.062 -5.254 1 83.25 265 THR A N 1
ATOM 2025 C CA . THR A 1 265 ? 17.859 -7.375 -3.969 1 83.25 265 THR A CA 1
ATOM 2026 C C . THR A 1 265 ? 17.25 -8.281 -2.9 1 83.25 265 THR A C 1
ATOM 2028 O O . THR A 1 265 ? 16.156 -8.805 -3.082 1 83.25 265 THR A O 1
ATOM 2031 N N . ALA A 1 266 ? 18.031 -8.422 -1.889 1 85.5 266 ALA A N 1
ATOM 2032 C CA . ALA A 1 266 ? 17.531 -9.242 -0.787 1 85.5 266 ALA A CA 1
ATOM 2033 C C . ALA A 1 266 ? 16.297 -8.617 -0.157 1 85.5 266 ALA A C 1
ATOM 2035 O O . ALA A 1 266 ? 16.172 -7.395 -0.082 1 85.5 266 ALA A O 1
ATOM 2036 N N . GLU A 1 267 ? 15.398 -9.453 0.378 1 85.75 267 GLU A N 1
ATOM 2037 C CA . GLU A 1 267 ? 14.125 -8.984 0.92 1 85.75 267 GLU A CA 1
ATOM 2038 C C . GLU A 1 267 ? 14.344 -8.078 2.127 1 85.75 267 GLU A C 1
ATOM 2040 O O . GLU A 1 267 ? 13.578 -7.133 2.35 1 85.75 267 GLU A O 1
ATOM 2045 N N . TRP A 1 268 ? 15.398 -8.266 2.902 1 87 268 TRP A N 1
ATOM 2046 C CA . TRP A 1 268 ? 15.625 -7.473 4.109 1 87 268 TRP A CA 1
ATOM 2047 C C . TRP A 1 268 ? 16.141 -6.086 3.76 1 87 268 TRP A C 1
ATOM 2049 O O . TRP A 1 268 ? 16.156 -5.188 4.605 1 87 268 TRP A O 1
ATOM 2059 N N . ARG A 1 269 ? 16.516 -5.859 2.525 1 89.88 269 ARG A N 1
ATOM 2060 C CA . ARG A 1 269 ? 16.984 -4.551 2.082 1 89.88 269 ARG A CA 1
ATOM 2061 C C . ARG A 1 269 ? 15.828 -3.713 1.541 1 89.88 269 ARG A C 1
ATOM 2063 O O . ARG A 1 269 ? 15.953 -2.496 1.387 1 89.88 269 ARG A O 1
ATOM 2070 N N . SER A 1 270 ? 14.758 -4.371 1.282 1 89.88 270 SER A N 1
ATOM 2071 C CA . SER A 1 270 ? 13.688 -3.646 0.606 1 89.88 270 SER A CA 1
ATOM 2072 C C . SER A 1 270 ? 12.414 -3.637 1.442 1 89.88 270 SER A C 1
ATOM 2074 O O . SER A 1 270 ? 11.5 -2.85 1.182 1 89.88 270 SER A O 1
ATOM 2076 N N . SER A 1 271 ? 12.352 -4.488 2.398 1 90 271 SER A N 1
ATOM 2077 C CA . SER A 1 271 ? 11.133 -4.652 3.18 1 90 271 SER A CA 1
ATOM 2078 C C . SER A 1 271 ? 11.414 -4.559 4.676 1 90 271 SER A C 1
ATOM 2080 O O . SER A 1 271 ? 12.234 -5.309 5.203 1 90 271 SER A O 1
ATOM 2082 N N . LYS A 1 272 ? 10.734 -3.676 5.293 1 88.5 272 LYS A N 1
ATOM 2083 C CA . LYS A 1 272 ? 10.844 -3.619 6.746 1 88.5 272 LYS A CA 1
ATOM 2084 C C . LYS A 1 272 ? 10.344 -4.91 7.387 1 88.5 272 LYS A C 1
ATOM 2086 O O . LYS A 1 272 ? 10.969 -5.441 8.305 1 88.5 272 LYS A O 1
ATOM 2091 N N . LYS A 1 273 ? 9.266 -5.328 6.926 1 88.38 273 LYS A N 1
ATOM 2092 C CA . LYS A 1 273 ? 8.734 -6.633 7.32 1 88.38 273 LYS A CA 1
ATOM 2093 C C . LYS A 1 273 ? 8.805 -7.625 6.164 1 88.38 273 LYS A C 1
ATOM 2095 O O . LYS A 1 273 ? 8.164 -7.43 5.133 1 88.38 273 LYS A O 1
ATOM 2100 N N . THR A 1 274 ? 9.477 -8.688 6.379 1 87.12 274 THR A N 1
ATOM 2101 C CA . THR A 1 274 ? 9.758 -9.602 5.281 1 87.12 274 THR A CA 1
ATOM 2102 C C . THR A 1 274 ? 8.68 -10.68 5.188 1 87.12 274 THR A C 1
ATOM 2104 O O . THR A 1 274 ? 8.578 -11.383 4.18 1 87.12 274 THR A O 1
ATOM 2107 N N . THR A 1 275 ? 7.891 -10.797 6.293 1 85.12 275 THR A N 1
ATOM 2108 C CA . THR A 1 275 ? 6.754 -11.711 6.211 1 85.12 275 THR A CA 1
ATOM 2109 C C . THR A 1 275 ? 5.559 -11.023 5.562 1 85.12 275 THR A C 1
ATOM 2111 O O . THR A 1 275 ? 5.023 -10.055 6.098 1 85.12 275 THR A O 1
ATOM 2114 N N . HIS A 1 276 ? 5.129 -11.492 4.469 1 85.44 276 HIS A N 1
ATOM 2115 C CA . HIS A 1 276 ? 4.125 -10.82 3.654 1 85.44 276 HIS A CA 1
ATOM 2116 C C . HIS A 1 276 ? 2.713 -11.172 4.117 1 85.44 276 HIS A C 1
ATOM 2118 O O . HIS A 1 276 ? 1.785 -10.383 3.943 1 85.44 276 HIS A O 1
ATOM 2124 N N . TYR A 1 277 ? 2.508 -12.32 4.828 1 82.69 277 TYR A N 1
ATOM 2125 C CA . TYR A 1 277 ? 1.181 -12.836 5.145 1 82.69 277 TYR A CA 1
ATOM 2126 C C . TYR A 1 277 ? 0.55 -12.055 6.289 1 82.69 277 TYR A C 1
ATOM 2128 O O . TYR A 1 277 ? -0.655 -12.156 6.531 1 82.69 277 TYR A O 1
ATOM 2136 N N . ASP A 1 278 ? 1.326 -11.25 6.977 1 86.75 278 ASP A N 1
ATOM 2137 C CA . ASP A 1 278 ? 0.815 -10.586 8.172 1 86.75 278 ASP A CA 1
ATOM 2138 C C . ASP A 1 278 ? 1.114 -9.094 8.141 1 86.75 278 ASP A C 1
ATOM 2140 O O . ASP A 1 278 ? 1.181 -8.445 9.195 1 86.75 278 ASP A O 1
ATOM 2144 N N . ARG A 1 279 ? 1.316 -8.57 7.012 1 88.12 279 ARG A N 1
ATOM 2145 C CA . ARG A 1 279 ? 1.695 -7.164 6.906 1 88.12 279 ARG A CA 1
ATOM 2146 C C . ARG A 1 279 ? 0.497 -6.254 7.156 1 88.12 279 ARG A C 1
ATOM 2148 O O . ARG A 1 279 ? 0.64 -5.172 7.73 1 88.12 279 ARG A O 1
ATOM 2155 N N . VAL A 1 280 ? -0.631 -6.672 6.641 1 87.38 280 VAL A N 1
ATOM 2156 C CA . VAL A 1 280 ? -1.843 -5.867 6.762 1 87.38 280 VAL A CA 1
ATOM 2157 C C . VAL A 1 280 ? -2.707 -6.406 7.898 1 87.38 280 VAL A C 1
ATOM 2159 O O . VAL A 1 280 ? -3 -7.602 7.953 1 87.38 280 VAL A O 1
ATOM 2162 N N . SER A 1 281 ? -3.154 -5.59 8.766 1 87 281 SER A N 1
ATOM 2163 C CA . SER A 1 281 ? -3.74 -5.992 10.039 1 87 281 SER A CA 1
ATOM 2164 C C . SER A 1 281 ? -5.176 -6.477 9.859 1 87 281 SER A C 1
ATOM 2166 O O . SER A 1 281 ? -5.777 -7.008 10.797 1 87 281 SER A O 1
ATOM 2168 N N . TYR A 1 282 ? -5.719 -6.352 8.727 1 83.62 282 TYR A N 1
ATOM 2169 C CA . TYR A 1 282 ? -7.129 -6.699 8.578 1 83.62 282 TYR A CA 1
ATOM 2170 C C . TYR A 1 282 ? -7.328 -7.684 7.43 1 83.62 282 TYR A C 1
ATOM 2172 O O . TYR A 1 282 ? -8.461 -7.93 7.004 1 83.62 282 TYR A O 1
ATOM 2180 N N . ILE A 1 283 ? -6.312 -8.156 6.891 1 84.38 283 ILE A N 1
ATOM 2181 C CA . ILE A 1 283 ? -6.367 -9.18 5.844 1 84.38 283 ILE A CA 1
ATOM 2182 C C . ILE A 1 283 ? -5.805 -10.492 6.379 1 84.38 283 ILE A C 1
ATOM 2184 O O . ILE A 1 283 ? -4.66 -10.547 6.832 1 84.38 283 ILE A O 1
ATOM 2188 N N . PRO A 1 284 ? -6.605 -11.492 6.34 1 85.12 284 PRO A N 1
ATOM 2189 C CA . PRO A 1 284 ? -6.09 -12.773 6.816 1 85.12 284 PRO A CA 1
ATOM 2190 C C . PRO A 1 284 ? -5 -13.352 5.914 1 85.12 284 PRO A C 1
ATOM 2192 O O . PRO A 1 284 ? -4.98 -13.07 4.715 1 85.12 284 PRO A O 1
ATOM 2195 N N . GLY A 1 285 ? -4.059 -14.07 6.539 1 82.69 285 GLY A N 1
ATOM 2196 C CA . GLY A 1 285 ? -2.951 -14.648 5.805 1 82.69 285 GLY A CA 1
ATOM 2197 C C . GLY A 1 285 ? -2.441 -15.945 6.418 1 82.69 285 GLY A C 1
ATOM 2198 O O . GLY A 1 285 ? -2.65 -16.203 7.605 1 82.69 285 GLY A O 1
ATOM 2199 N N . ILE A 1 286 ? -1.859 -16.797 5.566 1 81.12 286 ILE A N 1
ATOM 2200 C CA . ILE A 1 286 ? -1.247 -18.047 5.992 1 81.12 286 ILE A CA 1
ATOM 2201 C C . ILE A 1 286 ? 0.123 -18.203 5.336 1 81.12 286 ILE A C 1
ATOM 2203 O O . ILE A 1 286 ? 0.287 -17.906 4.152 1 81.12 286 ILE A O 1
ATOM 2207 N N . LYS A 1 287 ? 1.046 -18.5 6.074 1 81.81 287 LYS A N 1
ATOM 2208 C CA . LYS A 1 287 ? 2.355 -18.891 5.559 1 81.81 287 LYS A CA 1
ATOM 2209 C C . LYS A 1 287 ? 2.521 -20.406 5.562 1 81.81 287 LYS A C 1
ATOM 2211 O O . LYS A 1 287 ? 2.387 -21.047 6.609 1 81.81 287 LYS A O 1
ATOM 2216 N N . MET A 1 288 ? 2.732 -20.781 4.355 1 74.94 288 MET A N 1
ATOM 2217 C CA . MET A 1 288 ? 2.893 -22.234 4.203 1 74.94 288 MET A CA 1
ATOM 2218 C C . MET A 1 288 ? 4.266 -22.562 3.635 1 74.94 288 MET A C 1
ATOM 2220 O O . MET A 1 288 ? 4.867 -21.766 2.926 1 74.94 288 MET A O 1
ATOM 2224 N N . GLY A 1 289 ? 4.797 -23.625 4.105 1 65.31 289 GLY A N 1
ATOM 2225 C CA . GLY A 1 289 ? 6.047 -24.094 3.535 1 65.31 289 GLY A CA 1
ATOM 2226 C C . GLY A 1 289 ? 5.859 -24.875 2.244 1 65.31 289 GLY A C 1
ATOM 2227 O O . GLY A 1 289 ? 4.746 -24.953 1.718 1 65.31 289 GLY A O 1
ATOM 2228 N N . TRP A 1 290 ? 6.91 -25.344 1.675 1 57.78 290 TRP A N 1
ATOM 2229 C CA . TRP A 1 290 ? 6.945 -26.062 0.399 1 57.78 290 TRP A CA 1
ATOM 2230 C C . TRP A 1 290 ? 6.086 -27.312 0.45 1 57.78 290 TRP A C 1
ATOM 2232 O O . TRP A 1 290 ? 5.625 -27.797 -0.585 1 57.78 290 TRP A O 1
ATOM 2242 N N . MET A 1 291 ? 5.875 -27.75 1.66 1 54.16 291 MET A N 1
ATOM 2243 C CA . MET A 1 291 ? 5.176 -29.031 1.775 1 54.16 291 MET A CA 1
ATOM 2244 C C . MET A 1 291 ? 3.666 -28.828 1.73 1 54.16 291 MET A C 1
ATOM 2246 O O . MET A 1 291 ? 2.904 -29.766 1.954 1 54.16 291 MET A O 1
ATOM 2250 N N . CYS A 1 292 ? 3.27 -27.609 1.433 1 57.94 292 CYS A N 1
ATOM 2251 C CA . CYS A 1 292 ? 1.849 -27.281 1.378 1 57.94 292 CYS A CA 1
ATOM 2252 C C . CYS A 1 292 ? 1.163 -28.047 0.245 1 57.94 292 CYS A C 1
ATOM 2254 O O . CYS A 1 292 ? -0.067 -28.078 0.179 1 57.94 292 CYS A O 1
ATOM 2256 N N . LEU A 1 293 ? 1.907 -28.719 -0.522 1 57.06 293 LEU A N 1
ATOM 2257 C CA . LEU A 1 293 ? 1.421 -29.469 -1.677 1 57.06 293 LEU A CA 1
ATOM 2258 C C . LEU A 1 293 ? 0.405 -30.516 -1.254 1 57.06 293 LEU A C 1
ATOM 2260 O O . LEU A 1 293 ? -0.392 -30.984 -2.0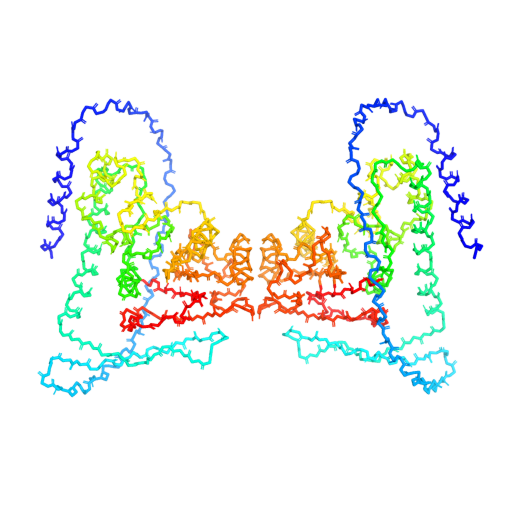72 1 57.06 293 LEU A O 1
ATOM 2264 N N . LEU A 1 294 ? 0.509 -30.844 0.02 1 51.12 294 LEU A N 1
ATOM 2265 C CA . LEU A 1 294 ? -0.324 -31.953 0.44 1 51.12 294 LEU A CA 1
ATOM 2266 C C . LEU A 1 294 ? -1.634 -31.469 1.045 1 51.12 294 LEU A C 1
ATOM 2268 O O . LEU A 1 294 ? -2.49 -32.281 1.419 1 51.12 294 LEU A O 1
ATOM 2272 N N . LEU A 1 295 ? -1.711 -30.156 1.061 1 53.91 295 LEU A N 1
ATOM 2273 C CA . LEU A 1 295 ? -2.928 -29.641 1.681 1 53.91 295 LEU A CA 1
ATOM 2274 C C . LEU A 1 295 ? -4.152 -29.969 0.827 1 53.91 295 LEU A C 1
ATOM 2276 O O . LEU A 1 295 ? -4.062 -30.016 -0.402 1 53.91 295 LEU A O 1
ATOM 2280 N N . GLU A 1 296 ? -5.152 -30.688 1.567 1 49.16 296 GLU A N 1
ATOM 2281 C CA . GLU A 1 296 ? -6.406 -31.125 0.962 1 49.16 296 GLU A CA 1
ATOM 2282 C C . GLU A 1 296 ? -7.074 -29.984 0.192 1 49.16 296 GLU A C 1
ATOM 2284 O O . GLU A 1 296 ? -6.883 -28.812 0.517 1 49.16 296 GLU A O 1
ATOM 2289 N N . LYS A 1 297 ? -7.664 -30.359 -0.908 1 46.44 297 LYS A N 1
ATOM 2290 C CA . LYS A 1 297 ? -8.539 -29.625 -1.819 1 46.44 297 LYS A CA 1
ATOM 2291 C C . LYS A 1 297 ? -9.445 -28.672 -1.057 1 46.44 297 LYS A C 1
ATOM 2293 O O . LYS A 1 297 ? -9.805 -27.609 -1.571 1 46.44 297 LYS A O 1
ATOM 2298 N N . HIS A 1 298 ? -10.031 -29.141 -0.017 1 37.56 298 HIS A N 1
ATOM 2299 C CA . HIS A 1 298 ? -11.25 -28.5 0.47 1 37.56 298 HIS A CA 1
ATOM 2300 C C . HIS A 1 298 ? -10.93 -27.188 1.173 1 37.56 298 HIS A C 1
ATOM 2302 O O . HIS A 1 298 ? -11.773 -26.641 1.889 1 37.56 298 HIS A O 1
ATOM 2308 N N . SER A 1 299 ? -9.812 -26.844 1.236 1 36.25 299 SER A N 1
ATOM 2309 C CA . SER A 1 299 ? -9.781 -25.688 2.129 1 36.25 299 SER A CA 1
ATOM 2310 C C . SER A 1 299 ? -10.383 -24.469 1.458 1 36.25 299 SER A C 1
ATOM 2312 O O . SER A 1 299 ? -9.734 -23.828 0.618 1 36.25 299 SER A O 1
ATOM 2314 N N . SER A 1 300 ? -11.555 -24.547 1.186 1 35.75 300 SER A N 1
ATOM 2315 C CA . SER A 1 300 ? -12.43 -23.469 0.746 1 35.75 300 SER A CA 1
ATOM 2316 C C . SER A 1 300 ? -12.039 -22.141 1.394 1 35.75 300 SER A C 1
ATOM 2318 O O . SER A 1 300 ? -12.43 -21.078 0.916 1 35.75 300 SER A O 1
ATOM 2320 N N . SER A 1 301 ? -11.711 -22.234 2.674 1 34.41 301 SER A N 1
ATOM 2321 C CA . SER A 1 301 ? -11.672 -20.984 3.428 1 34.41 301 SER A CA 1
ATOM 2322 C C . SER A 1 301 ? -10.406 -20.188 3.105 1 34.41 301 SER A C 1
ATOM 2324 O O . SER A 1 301 ? -10.156 -19.141 3.713 1 34.41 301 SER A O 1
ATOM 2326 N N . VAL A 1 302 ? -9.469 -20.781 2.562 1 37.09 302 VAL A N 1
ATOM 2327 C CA . VAL A 1 302 ? -8.234 -20.016 2.479 1 37.09 302 VAL A CA 1
ATOM 2328 C C . VAL A 1 302 ? -8.422 -18.844 1.508 1 37.09 302 VAL A C 1
ATOM 2330 O O . VAL A 1 302 ? -8.266 -19.016 0.296 1 37.09 302 VAL A O 1
ATOM 2333 N N . ARG A 1 303 ? -9.438 -18.188 1.669 1 34.94 303 ARG A N 1
ATOM 2334 C CA . ARG A 1 303 ? -9.508 -16.828 1.147 1 34.94 303 ARG A CA 1
ATOM 2335 C C . ARG A 1 303 ? -8.398 -15.953 1.729 1 34.94 303 ARG A C 1
ATOM 2337 O O . ARG A 1 303 ? -8.117 -16.016 2.928 1 34.94 303 ARG A O 1
ATOM 2344 N N . ASN A 1 304 ? -7.5 -15.367 0.852 1 35.69 304 ASN A N 1
ATOM 2345 C CA . ASN A 1 304 ? -6.469 -14.359 1.074 1 35.69 304 ASN A CA 1
ATOM 2346 C C . ASN A 1 304 ? -5.145 -15 1.481 1 35.69 304 ASN A C 1
ATOM 2348 O O . ASN A 1 304 ? -4.738 -14.914 2.643 1 35.69 304 ASN A O 1
ATOM 2352 N N . ILE A 1 305 ? -4.93 -16.328 1.06 1 38.22 305 ILE A N 1
ATOM 2353 C CA . ILE A 1 305 ? -3.729 -17.062 1.451 1 38.22 305 ILE A CA 1
ATOM 2354 C C . ILE A 1 305 ? -2.5 -16.391 0.833 1 38.22 305 ILE A C 1
ATOM 2356 O O . ILE A 1 305 ? -2.482 -16.094 -0.365 1 38.22 305 ILE A O 1
ATOM 2360 N N . VAL A 1 306 ? -1.748 -15.641 1.483 1 40.28 306 VAL A N 1
ATOM 2361 C CA . VAL A 1 306 ? -0.396 -15.258 1.088 1 40.28 306 VAL A CA 1
ATOM 2362 C C . VAL A 1 306 ? 0.552 -16.438 1.299 1 40.28 306 VAL A C 1
ATOM 2364 O O . VAL A 1 306 ? 0.639 -16.984 2.402 1 40.28 306 VAL A O 1
ATOM 2367 N N . PHE A 1 307 ? 0.797 -17.344 0.344 1 38.28 307 PHE A N 1
ATOM 2368 C CA . PHE A 1 307 ? 1.687 -18.5 0.455 1 38.28 307 PHE A CA 1
ATOM 2369 C C . PHE A 1 307 ? 3.125 -18.094 0.142 1 38.28 307 PHE A C 1
ATOM 2371 O O . PHE A 1 307 ? 3.406 -17.562 -0.929 1 38.28 307 PHE A O 1
ATOM 2378 N N . PRO A 1 308 ? 3.957 -17.828 1.118 1 38.94 308 PRO A N 1
ATOM 2379 C CA . PRO A 1 308 ? 5.383 -17.641 0.838 1 38.94 308 PRO A CA 1
ATOM 2380 C C . PRO A 1 308 ? 6.039 -18.906 0.283 1 38.94 308 PRO A C 1
ATOM 2382 O O . PRO A 1 308 ? 5.738 -20.016 0.739 1 38.94 308 PRO A O 1
ATOM 2385 N N . ALA A 1 309 ? 6.074 -19.172 -0.921 1 36.31 309 ALA A N 1
ATOM 2386 C CA . ALA A 1 309 ? 6.793 -20.375 -1.348 1 36.31 309 ALA A CA 1
ATOM 2387 C C . ALA A 1 309 ? 8.297 -20.109 -1.451 1 36.31 309 ALA A C 1
ATOM 2389 O O . ALA A 1 309 ? 8.711 -19.094 -2.012 1 36.31 309 ALA A O 1
ATOM 2390 N N . ARG A 1 310 ? 8.984 -20.359 -0.396 1 32.91 310 ARG A N 1
ATOM 2391 C CA . ARG A 1 310 ? 10.438 -20.359 -0.499 1 32.91 310 ARG A CA 1
ATOM 2392 C C . ARG A 1 310 ? 10.906 -21.219 -1.67 1 32.91 310 ARG A C 1
ATOM 2394 O O . ARG A 1 310 ? 10.469 -22.359 -1.827 1 32.91 310 ARG A O 1
ATOM 2401 N N . VAL A 1 311 ? 11.031 -20.625 -2.787 1 29.55 311 VAL A N 1
ATOM 2402 C CA . VAL A 1 311 ? 11.688 -21.344 -3.875 1 29.55 311 VAL A CA 1
ATOM 2403 C C . VAL A 1 311 ? 13.188 -21.453 -3.6 1 29.55 311 VAL A C 1
ATOM 2405 O O . VAL A 1 311 ? 13.859 -20.438 -3.395 1 29.55 311 VAL A O 1
ATOM 2408 N N . ARG A 1 312 ? 13.641 -22.281 -2.656 1 26.53 312 ARG A N 1
ATOM 2409 C CA . ARG A 1 312 ? 15.078 -22.5 -2.748 1 26.53 312 ARG A CA 1
ATOM 2410 C C . ARG A 1 312 ? 15.461 -23.094 -4.102 1 26.53 312 ARG A C 1
ATOM 2412 O O . ARG A 1 312 ? 14.727 -23.906 -4.656 1 26.53 312 ARG A O 1
ATOM 2419 N N . MET B 1 1 ? -18.734 38.688 16.719 1 33.09 1 MET B N 1
ATOM 2420 C CA . MET B 1 1 ? -19.125 39.406 15.516 1 33.09 1 MET B CA 1
ATOM 2421 C C . MET B 1 1 ? -17.969 40.281 15.016 1 33.09 1 MET B C 1
ATOM 2423 O O . MET B 1 1 ? -17.828 40.469 13.812 1 33.09 1 MET B O 1
ATOM 2427 N N . ASN B 1 2 ? -17.172 40.75 16.031 1 44.59 2 ASN B N 1
ATOM 2428 C CA . ASN B 1 2 ? -16.141 41.75 15.773 1 44.59 2 ASN B CA 1
ATOM 2429 C C . ASN B 1 2 ? -14.914 41.156 15.117 1 44.59 2 ASN B C 1
ATOM 2431 O O . ASN B 1 2 ? -14.258 41.781 14.297 1 44.59 2 ASN B O 1
ATOM 2435 N N . GLY B 1 3 ? -14.711 39.938 15.398 1 47.72 3 GLY B N 1
ATOM 2436 C CA . GLY B 1 3 ? -13.547 39.25 14.836 1 47.72 3 GLY B CA 1
ATOM 2437 C C . GLY B 1 3 ? -13.625 39.094 13.336 1 47.72 3 GLY B C 1
ATOM 2438 O O . GLY B 1 3 ? -12.617 39.188 12.633 1 47.72 3 GLY B O 1
ATOM 2439 N N . SER B 1 4 ? -14.812 38.906 12.898 1 50.31 4 SER B N 1
ATOM 2440 C CA . SER B 1 4 ? -15.023 38.719 11.469 1 50.31 4 SER B CA 1
ATOM 2441 C C . SER B 1 4 ? -14.758 40.031 10.711 1 50.31 4 SER B C 1
ATOM 2443 O O . SER B 1 4 ? -14.188 40 9.617 1 50.31 4 SER B O 1
ATOM 2445 N N . LYS B 1 5 ? -15.047 41.188 11.352 1 52.06 5 LYS B N 1
ATOM 2446 C CA . LYS B 1 5 ? -14.828 42.5 10.711 1 52.06 5 LYS B CA 1
ATOM 2447 C C . LYS B 1 5 ? -13.336 42.781 10.547 1 52.06 5 LYS B C 1
ATOM 2449 O O . LYS B 1 5 ? -12.914 43.281 9.508 1 52.06 5 LYS B O 1
ATOM 2454 N N . SER B 1 6 ? -12.602 42.406 11.578 1 58.91 6 SER B N 1
ATOM 2455 C CA . SER B 1 6 ? -11.156 42.625 11.5 1 58.91 6 SER B CA 1
ATOM 2456 C C . SER B 1 6 ? -10.531 41.781 10.398 1 58.91 6 SER B C 1
ATOM 2458 O O . SER B 1 6 ? -9.648 42.219 9.68 1 58.91 6 SER B O 1
ATOM 2460 N N . MET B 1 7 ? -11.008 40.656 10.227 1 56.84 7 MET B N 1
ATOM 2461 C CA . MET B 1 7 ? -10.5 39.781 9.172 1 56.84 7 MET B CA 1
ATOM 2462 C C . MET B 1 7 ? -10.836 40.344 7.797 1 56.84 7 MET B C 1
ATOM 2464 O O . MET B 1 7 ? -10.016 40.281 6.879 1 56.84 7 MET B O 1
ATOM 2468 N N . LEU B 1 8 ? -11.977 40.906 7.672 1 57.75 8 LEU B N 1
ATOM 2469 C CA . LEU B 1 8 ? -12.391 41.5 6.402 1 57.75 8 LEU B CA 1
ATOM 2470 C C . LEU B 1 8 ? -11.555 42.75 6.086 1 57.75 8 LEU B C 1
ATOM 2472 O O . LEU B 1 8 ? -11.25 43 4.922 1 57.75 8 LEU B O 1
ATOM 2476 N N . LYS B 1 9 ? -11.25 43.375 7.137 1 61.69 9 LYS B N 1
ATOM 2477 C CA . LYS B 1 9 ? -10.352 44.5 6.941 1 61.69 9 LYS B CA 1
ATOM 2478 C C . LYS B 1 9 ? -9 44.062 6.406 1 61.69 9 LYS B C 1
ATOM 2480 O O . LYS B 1 9 ? -8.422 44.719 5.531 1 61.69 9 LYS B O 1
ATOM 2485 N N . LEU B 1 10 ? -8.531 43 6.961 1 54.22 10 LEU B N 1
ATOM 2486 C CA . LEU B 1 10 ? -7.27 42.469 6.469 1 54.22 10 LEU B CA 1
ATOM 2487 C C . LEU B 1 10 ? -7.414 42 5.027 1 54.22 10 LEU B C 1
ATOM 2489 O O . LEU B 1 10 ? -6.508 42.188 4.211 1 54.22 10 LEU B O 1
ATOM 2493 N N . ALA B 1 11 ? -8.523 41.406 4.797 1 52.84 11 ALA B N 1
ATOM 2494 C CA . ALA B 1 11 ? -8.805 41 3.424 1 52.84 11 ALA B CA 1
ATOM 2495 C C . ALA B 1 11 ? -8.836 42.219 2.486 1 52.84 11 ALA B C 1
ATOM 2497 O O . ALA B 1 11 ? -8.305 42.156 1.377 1 52.84 11 ALA B O 1
ATOM 2498 N N . ALA B 1 12 ? -9.508 43.281 2.91 1 55.53 12 ALA B N 1
ATOM 2499 C CA . ALA B 1 12 ? -9.57 44.5 2.131 1 55.53 12 ALA B CA 1
ATOM 2500 C C . ALA B 1 12 ? -8.172 45.094 1.927 1 55.53 12 ALA B C 1
ATOM 2502 O O . ALA B 1 12 ? -7.852 45.562 0.837 1 55.53 12 ALA B O 1
ATOM 2503 N N . ALA B 1 13 ? -7.426 45.062 2.961 1 56.25 13 ALA B N 1
ATOM 2504 C CA . ALA B 1 13 ? -6.047 45.531 2.867 1 56.25 13 ALA B CA 1
ATOM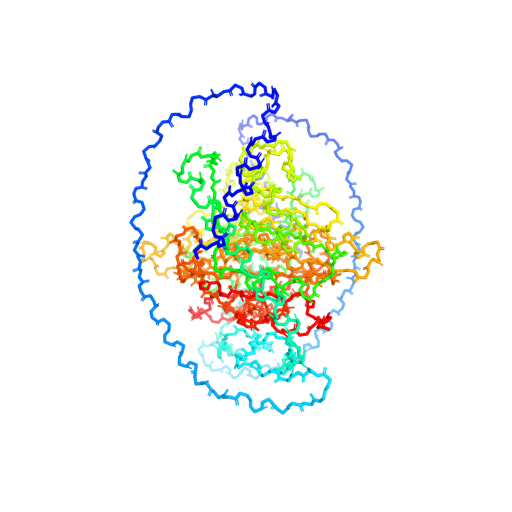 2505 C C . ALA B 1 13 ? -5.25 44.688 1.864 1 56.25 13 ALA B C 1
ATOM 2507 O O . ALA B 1 13 ? -4.465 45.25 1.082 1 56.25 13 ALA B O 1
ATOM 2508 N N . ALA B 1 14 ? -5.449 43.469 1.902 1 50.94 14 ALA B N 1
ATOM 2509 C CA . ALA B 1 14 ? -4.801 42.562 0.952 1 50.94 14 ALA B CA 1
ATOM 2510 C C . ALA B 1 14 ? -5.19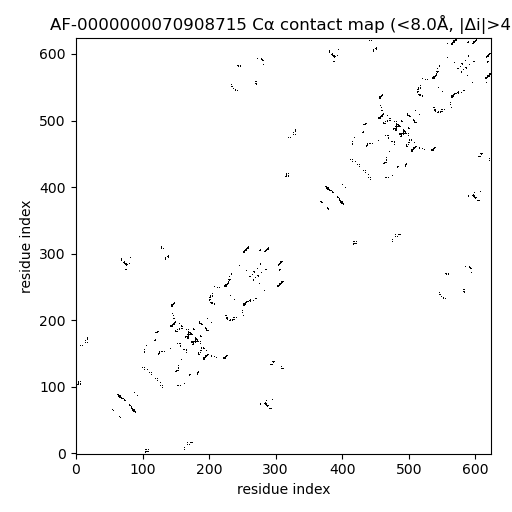9 42.906 -0.482 1 50.94 14 ALA B C 1
ATOM 2512 O O . ALA B 1 14 ? -4.367 42.844 -1.392 1 50.94 14 ALA B O 1
ATOM 2513 N N . LEU B 1 15 ? -6.383 43.219 -0.738 1 47.31 15 LEU B N 1
ATOM 2514 C CA . LEU B 1 15 ? -6.898 43.562 -2.055 1 47.31 15 LEU B CA 1
ATOM 2515 C C . LEU B 1 15 ? -6.289 44.875 -2.539 1 47.31 15 LEU B C 1
ATOM 2517 O O . LEU B 1 15 ? -5.977 45.031 -3.723 1 47.31 15 LEU B O 1
ATOM 2521 N N . SER B 1 16 ? -6.246 45.781 -1.78 1 49.94 16 SER B N 1
ATOM 2522 C CA . SER B 1 16 ? -5.781 47.094 -2.135 1 49.94 16 SER B CA 1
ATOM 2523 C C . SER B 1 16 ? -4.285 47.094 -2.445 1 49.94 16 SER B C 1
ATOM 2525 O O . SER B 1 16 ? -3.834 47.812 -3.346 1 49.94 16 SER B O 1
ATOM 2527 N N . LYS B 1 17 ? -3.49 46.344 -1.748 1 52.44 17 LYS B N 1
ATOM 2528 C CA . LYS B 1 17 ? -2.045 46.406 -1.947 1 52.44 17 LYS B CA 1
ATOM 2529 C C . LYS B 1 17 ? -1.633 45.562 -3.164 1 52.44 17 LYS B C 1
ATOM 2531 O O . LYS B 1 17 ? -0.592 45.812 -3.771 1 52.44 17 LYS B O 1
ATOM 2536 N N . GLY B 1 18 ? -2.348 44.594 -3.594 1 42.81 18 GLY B N 1
ATOM 2537 C CA . GLY B 1 18 ? -1.996 43.75 -4.73 1 42.81 18 GLY B CA 1
ATOM 2538 C C . GLY B 1 18 ? -2.275 44.406 -6.066 1 42.81 18 GLY B C 1
ATOM 2539 O O . GLY B 1 18 ? -2.07 43.812 -7.121 1 42.81 18 GLY B O 1
ATOM 2540 N N . LEU B 1 19 ? -3.018 45.5 -6.227 1 36.53 19 LEU B N 1
ATOM 2541 C CA . LEU B 1 19 ? -3.342 46.125 -7.512 1 36.53 19 LEU B CA 1
ATOM 2542 C C . LEU B 1 19 ? -2.076 46.562 -8.242 1 36.53 19 LEU B C 1
ATOM 2544 O O . LEU B 1 19 ? -2.148 47.281 -9.242 1 36.53 19 LEU B O 1
ATOM 2548 N N . GLN B 1 20 ? -0.932 46.219 -7.895 1 32.88 20 GLN B N 1
ATOM 2549 C CA . GLN B 1 20 ? -0.007 46.562 -8.977 1 32.88 20 GLN B CA 1
ATOM 2550 C C . GLN B 1 20 ? -0.282 45.719 -10.219 1 32.88 20 GLN B C 1
ATOM 2552 O O . GLN B 1 20 ? -0.867 44.625 -10.125 1 32.88 20 GLN B O 1
ATOM 2557 N N . GLU B 1 21 ? 0.265 46.031 -11.617 1 32.97 21 GLU B N 1
ATOM 2558 C CA . GLU B 1 21 ? -0.041 45.906 -13.039 1 32.97 21 GLU B CA 1
ATOM 2559 C C . GLU B 1 21 ? 0.024 44.438 -13.477 1 32.97 21 GLU B C 1
ATOM 2561 O O . GLU B 1 21 ? 0.008 44.156 -14.672 1 32.97 21 GLU B O 1
ATOM 2566 N N . SER B 1 22 ? -0.079 43.375 -12.734 1 30.38 22 SER B N 1
ATOM 2567 C CA . SER B 1 22 ? 0.246 42.281 -13.625 1 30.38 22 SER B CA 1
ATOM 2568 C C . SER B 1 22 ? -0.897 42 -14.594 1 30.38 22 SER B C 1
ATOM 2570 O O . SER B 1 22 ? -2.068 42.062 -14.219 1 30.38 22 SER B O 1
ATOM 2572 N N . PRO B 1 23 ? -0.803 42.094 -15.953 1 30.3 23 PRO B N 1
ATOM 2573 C CA . PRO B 1 23 ? -1.718 41.938 -17.094 1 30.3 23 PRO B CA 1
ATOM 2574 C C . PRO B 1 23 ? -2.367 40.562 -17.125 1 30.3 23 PRO B C 1
ATOM 2576 O O . PRO B 1 23 ? -2.77 40.094 -18.188 1 30.3 23 PRO B O 1
ATOM 2579 N N . LEU B 1 24 ? -2.535 39.875 -16.062 1 28.48 24 LEU B N 1
ATOM 2580 C CA . LEU B 1 24 ? -2.992 38.531 -16.422 1 28.48 24 LEU B CA 1
ATOM 2581 C C . LEU B 1 24 ? -4.375 38.562 -17.062 1 28.48 24 LEU B C 1
ATOM 2583 O O . LEU B 1 24 ? -5.301 39.156 -16.5 1 28.48 24 LEU B O 1
ATOM 2587 N N . LYS B 1 25 ? -4.484 38.438 -18.422 1 27.73 25 LYS B N 1
ATOM 2588 C CA . LYS B 1 25 ? -5.641 38.344 -19.312 1 27.73 25 LYS B CA 1
ATOM 2589 C C . LYS B 1 25 ? -6.668 37.344 -18.781 1 27.73 25 LYS B C 1
ATOM 2591 O O . LYS B 1 25 ? -6.305 36.281 -18.328 1 27.73 25 LYS B O 1
ATOM 2596 N N . SER B 1 26 ? -7.926 37.656 -18.469 1 26.3 26 SER B N 1
ATOM 2597 C CA . SER B 1 26 ? -9.164 37.062 -17.969 1 26.3 26 SER B CA 1
ATOM 2598 C C . SER B 1 26 ? -9.641 35.938 -18.891 1 26.3 26 SER B C 1
ATOM 2600 O O . SER B 1 26 ? -10.047 36.188 -20.016 1 26.3 26 SER B O 1
ATOM 2602 N N . GLY B 1 27 ? -8.906 34.875 -19.156 1 26.72 27 GLY B N 1
ATOM 2603 C CA . GLY B 1 27 ? -9.539 33.906 -20.031 1 26.72 27 GLY B CA 1
ATOM 2604 C C . GLY B 1 27 ? -10.898 33.469 -19.531 1 26.72 27 GLY B C 1
ATOM 2605 O O . GLY B 1 27 ? -11.18 33.5 -18.328 1 26.72 27 GLY B O 1
ATOM 2606 N N . LEU B 1 28 ? -12 33.375 -20.391 1 23.83 28 LEU B N 1
ATOM 2607 C CA . LEU B 1 28 ? -13.445 33.188 -20.359 1 23.83 28 LEU B CA 1
ATOM 2608 C C . LEU B 1 28 ? -13.781 31.828 -19.734 1 23.83 28 LEU B C 1
ATOM 2610 O O . LEU B 1 28 ? -13.43 30.781 -20.297 1 23.83 28 LEU B O 1
ATOM 2614 N N . ALA B 1 29 ? -13.789 31.641 -18.469 1 22.62 29 ALA B N 1
ATOM 2615 C CA . ALA B 1 29 ? -14.266 30.453 -17.766 1 22.62 29 ALA B CA 1
ATOM 2616 C C . ALA B 1 29 ? -15.719 30.156 -18.125 1 22.62 29 ALA B C 1
ATOM 2618 O O . ALA B 1 29 ? -16.594 31 -17.969 1 22.62 29 ALA B O 1
ATOM 2619 N N . GLU B 1 30 ? -15.938 29.312 -19.172 1 24.16 30 GLU B N 1
ATOM 2620 C CA . GLU B 1 30 ? -17.266 28.828 -19.547 1 24.16 30 GLU B CA 1
ATOM 2621 C C . GLU B 1 30 ? -18.031 28.312 -18.328 1 24.16 30 GLU B C 1
ATOM 2623 O O . GLU B 1 30 ? -17.406 27.812 -17.375 1 24.16 30 GLU B O 1
ATOM 2628 N N . LYS B 1 31 ? -19.297 28.641 -18.141 1 25.73 31 LYS B N 1
ATOM 2629 C CA . LYS B 1 31 ? -20.344 28.469 -17.141 1 25.73 31 LYS B CA 1
ATOM 2630 C C . LYS B 1 31 ? -20.594 26.984 -16.844 1 25.73 31 LYS B C 1
ATOM 2632 O O . LYS B 1 31 ? -21.203 26.297 -17.656 1 25.73 31 LYS B O 1
ATOM 2637 N N . GLY B 1 32 ? -19.609 26.25 -16.391 1 22.11 32 GLY B N 1
ATOM 2638 C CA . GLY B 1 32 ? -19.938 24.859 -16.109 1 22.11 32 GLY B CA 1
ATOM 2639 C C . GLY B 1 32 ? -21.047 24.703 -15.102 1 22.11 32 GLY B C 1
ATOM 2640 O O . GLY B 1 32 ? -21.266 25.578 -14.258 1 22.11 32 GLY B O 1
ATOM 2641 N N . ASN B 1 33 ? -22.141 24.016 -15.445 1 21.66 33 ASN B N 1
ATOM 2642 C CA . ASN B 1 33 ? -23.328 23.625 -14.711 1 21.66 33 ASN B CA 1
ATOM 2643 C C . ASN B 1 33 ? -22.984 23 -13.359 1 21.66 33 ASN B C 1
ATOM 2645 O O . ASN B 1 33 ? -22.219 22.031 -13.297 1 21.66 33 ASN B O 1
ATOM 2649 N N . PHE B 1 34 ? -22.922 23.812 -12.359 1 20.5 34 PHE B N 1
ATOM 2650 C CA . PHE B 1 34 ? -22.562 23.547 -10.969 1 20.5 34 PHE B CA 1
ATOM 2651 C C . PHE B 1 34 ? -23.547 22.547 -10.359 1 20.5 34 PHE B C 1
ATOM 2653 O O . PHE B 1 34 ? -24.766 22.719 -10.453 1 20.5 34 PHE B O 1
ATOM 2660 N N . CYS B 1 35 ? -23.25 21.234 -10.391 1 19.45 35 CYS B N 1
ATOM 2661 C CA . CYS B 1 35 ? -24.047 20.203 -9.75 1 19.45 35 CYS B CA 1
ATOM 2662 C C . CYS B 1 35 ? -24.406 20.609 -8.32 1 19.45 35 CYS B C 1
ATOM 2664 O O . CYS B 1 35 ? -23.562 21.125 -7.586 1 19.45 35 CYS B O 1
ATOM 2666 N N . ARG B 1 36 ? -25.641 20.875 -8.023 1 19.58 36 ARG B N 1
ATOM 2667 C CA . ARG B 1 36 ? -26.281 21.188 -6.742 1 19.58 36 ARG B CA 1
ATOM 2668 C C . ARG B 1 36 ? -25.953 20.125 -5.703 1 19.58 36 ARG B C 1
ATOM 2670 O O . ARG B 1 36 ? -26.344 18.953 -5.863 1 19.58 36 ARG B O 1
ATOM 2677 N N . THR B 1 37 ? -24.781 20.094 -5.195 1 18.77 37 THR B N 1
ATOM 2678 C CA . THR B 1 37 ? -24.469 19.188 -4.098 1 18.77 37 THR B CA 1
ATOM 2679 C C . THR B 1 37 ? -25.391 19.438 -2.904 1 18.77 37 THR B C 1
ATOM 2681 O O . THR B 1 37 ? -25.5 20.562 -2.424 1 18.77 37 THR B O 1
ATOM 2684 N N . VAL B 1 38 ? -26.516 18.781 -2.83 1 19.75 38 VAL B N 1
ATOM 2685 C CA . VAL B 1 38 ? -27.422 18.781 -1.683 1 19.75 38 VAL B CA 1
ATOM 2686 C C . VAL B 1 38 ? -26.641 18.406 -0.419 1 19.75 38 VAL B C 1
ATOM 2688 O O . VAL B 1 38 ? -26 17.359 -0.369 1 19.75 38 VAL B O 1
ATOM 2691 N N . PHE B 1 39 ? -26.25 19.422 0.254 1 20.58 39 PHE B N 1
ATOM 2692 C CA . PHE B 1 39 ? -25.609 19.359 1.561 1 20.58 39 PHE B CA 1
ATOM 2693 C C . PHE B 1 39 ? -26.484 18.625 2.561 1 20.58 39 PHE B C 1
ATOM 2695 O O . PHE B 1 39 ? -27.578 19.078 2.896 1 20.58 39 PHE B O 1
ATOM 2702 N N . LEU B 1 40 ? -26.594 17.328 2.377 1 20.62 40 LEU B N 1
ATOM 2703 C CA . LEU B 1 40 ? -27.328 16.641 3.439 1 20.62 40 LEU B CA 1
ATOM 2704 C C . LEU B 1 40 ? -26.688 16.891 4.797 1 20.62 40 LEU B C 1
ATOM 2706 O O . LEU B 1 40 ? -25.5 16.609 4.98 1 20.62 40 LEU B O 1
ATOM 2710 N N . THR B 1 41 ? -27.016 17.969 5.496 1 20.81 41 THR B N 1
ATOM 2711 C CA . THR B 1 41 ? -26.688 18.406 6.848 1 20.81 41 THR B CA 1
ATOM 2712 C C . THR B 1 41 ? -27.047 17.328 7.867 1 20.81 41 THR B C 1
ATOM 2714 O O . THR B 1 41 ? -28.219 17.078 8.125 1 20.81 41 THR B O 1
ATOM 2717 N N . ARG B 1 42 ? -26.594 16.109 7.684 1 21.64 42 ARG B N 1
ATOM 2718 C CA . ARG B 1 42 ? -27.016 15.273 8.805 1 21.64 42 ARG B CA 1
ATOM 2719 C C . ARG B 1 42 ? -26.516 15.852 10.125 1 21.64 42 ARG B C 1
ATOM 2721 O O . ARG B 1 42 ? -25.375 16.312 10.219 1 21.64 42 ARG B O 1
ATOM 2728 N N . ARG B 1 43 ? -27.391 16.297 11.031 1 22.69 43 ARG B N 1
ATOM 2729 C CA . ARG B 1 43 ? -27.328 16.75 12.414 1 22.69 43 ARG B CA 1
ATOM 2730 C C . ARG B 1 43 ? -26.625 15.734 13.297 1 22.69 43 ARG B C 1
ATOM 2732 O O . ARG B 1 43 ? -27.141 14.648 13.547 1 22.69 43 ARG B O 1
ATOM 2739 N N . TYR B 1 44 ? -25.422 15.398 13.016 1 21.84 44 TYR B N 1
ATOM 2740 C CA . TYR B 1 44 ? -24.781 14.516 13.977 1 21.84 44 TYR B CA 1
ATOM 2741 C C . TYR B 1 44 ? -24.719 15.164 15.352 1 21.84 44 TYR B C 1
ATOM 2743 O O . TYR B 1 44 ? -24.219 16.281 15.5 1 21.84 44 TYR B O 1
ATOM 2751 N N . SER B 1 45 ? -25.734 15.031 16.219 1 21.97 45 SER B N 1
ATOM 2752 C CA . SER B 1 45 ? -25.734 15.344 17.641 1 21.97 45 SER B CA 1
ATOM 2753 C C . SER B 1 45 ? -24.656 14.57 18.391 1 21.97 45 SER B C 1
ATOM 2755 O O . SER B 1 45 ? -24.688 13.344 18.453 1 21.97 45 SER B O 1
ATOM 2757 N N . ALA B 1 46 ? -23.469 14.773 18.062 1 24.41 46 ALA B N 1
ATOM 2758 C CA . ALA B 1 46 ? -22.469 14.234 19 1 24.41 46 ALA B CA 1
ATOM 2759 C C . ALA B 1 46 ? -22.781 14.641 20.438 1 24.41 46 ALA B C 1
ATOM 2761 O O . ALA B 1 46 ? -22.812 15.828 20.75 1 24.41 46 ALA B O 1
ATOM 2762 N N . GLU B 1 47 ? -23.656 13.945 21.078 1 24.03 47 GLU B N 1
ATOM 2763 C CA . GLU B 1 47 ? -23.828 14.086 22.516 1 24.03 47 GLU B CA 1
ATOM 2764 C C . GLU B 1 47 ? -22.5 13.906 23.25 1 24.03 47 GLU B C 1
ATOM 2766 O O . GLU B 1 47 ? -21.891 12.844 23.188 1 24.03 47 GLU B O 1
ATOM 2771 N N . CYS B 1 48 ? -21.547 14.766 23.094 1 23.92 48 CYS B N 1
ATOM 2772 C CA . CYS B 1 48 ? -20.438 14.844 24.047 1 23.92 48 CYS B CA 1
ATOM 2773 C C . CYS B 1 48 ? -20.969 14.867 25.469 1 23.92 48 CYS B C 1
ATOM 2775 O O . CYS B 1 48 ? -21.609 15.82 25.891 1 23.92 48 CYS B O 1
ATOM 2777 N N . SER B 1 49 ? -21.453 13.812 25.953 1 26.77 49 SER B N 1
ATOM 2778 C CA . SER B 1 49 ? -21.703 13.844 27.391 1 26.77 49 SER B CA 1
ATOM 2779 C C . SER B 1 49 ? -20.453 14.219 28.156 1 26.77 49 SER B C 1
ATOM 2781 O O . SER B 1 49 ? -19.547 13.398 28.312 1 26.77 49 SER B O 1
ATOM 2783 N N . GLY B 1 50 ? -19.781 15.273 27.797 1 27.36 50 GLY B N 1
ATOM 2784 C CA . GLY B 1 50 ? -18.75 15.844 28.656 1 27.36 50 GLY B CA 1
ATOM 2785 C C . GLY B 1 50 ? -19.188 15.984 30.109 1 27.36 50 GLY B C 1
ATOM 2786 O O . GLY B 1 50 ? -20.062 16.797 30.422 1 27.36 50 GLY B O 1
ATOM 2787 N N . LYS B 1 51 ? -19.266 14.844 30.797 1 30.39 51 LYS B N 1
ATOM 2788 C CA . LYS B 1 51 ? -19.297 15.102 32.25 1 30.39 51 LYS B CA 1
ATOM 2789 C C . LYS B 1 51 ? -18.219 16.094 32.656 1 30.39 51 LYS B C 1
ATOM 2791 O O . LYS B 1 51 ? -17.047 15.945 32.281 1 30.39 51 LYS B O 1
ATOM 2796 N N . GLU B 1 52 ? -18.469 17.281 32.938 1 30.2 52 GLU B N 1
ATOM 2797 C CA . GLU B 1 52 ? -17.75 18.391 33.531 1 30.2 52 GLU B CA 1
ATOM 2798 C C . GLU B 1 52 ? -17.016 17.938 34.812 1 30.2 52 GLU B C 1
ATOM 2800 O O . GLU B 1 52 ? -17.625 17.844 35.875 1 30.2 52 GLU B O 1
ATOM 2805 N N . THR B 1 53 ? -16.406 16.75 34.812 1 31.12 53 THR B N 1
ATOM 2806 C CA . THR B 1 53 ? -15.695 16.703 36.094 1 31.12 53 THR B CA 1
ATOM 2807 C C . THR B 1 53 ? -14.734 17.891 36.219 1 31.12 53 THR B C 1
ATOM 2809 O O . THR B 1 53 ? -13.984 18.172 35.281 1 31.12 53 THR B O 1
ATOM 2812 N N . ASN B 1 54 ? -15.102 18.859 36.938 1 29.25 54 ASN B N 1
ATOM 2813 C CA . ASN B 1 54 ? -14.32 20.016 37.344 1 29.25 54 ASN B CA 1
ATOM 2814 C C . ASN B 1 54 ? -12.906 19.625 37.75 1 29.25 54 ASN B C 1
ATOM 2816 O O . ASN B 1 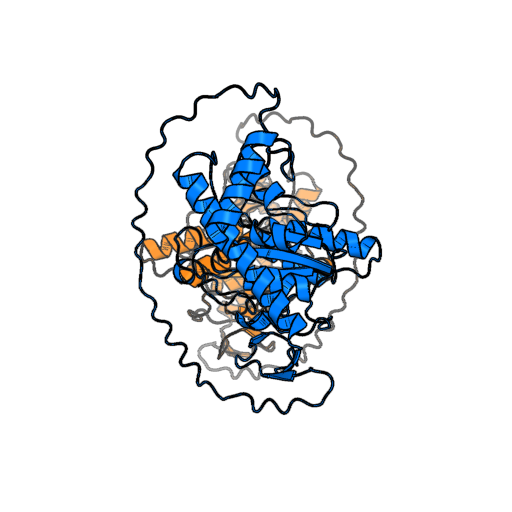54 ? -12.719 18.844 38.719 1 29.25 54 ASN B O 1
ATOM 2820 N N . PRO B 1 55 ? -11.992 19.578 36.75 1 35.66 55 PRO B N 1
ATOM 2821 C CA . PRO B 1 55 ? -10.641 19.312 37.25 1 35.66 55 PRO B CA 1
ATOM 2822 C C . PRO B 1 55 ? -10.328 20.078 38.531 1 35.66 55 PRO B C 1
ATOM 2824 O O . PRO B 1 55 ? -10.789 21.203 38.719 1 35.66 55 PRO B O 1
ATOM 2827 N N . THR B 1 56 ? -10.398 19.406 39.594 1 34.03 56 THR B N 1
ATOM 2828 C CA . THR B 1 56 ? -9.883 19.953 40.844 1 34.03 56 THR B CA 1
ATOM 2829 C C . THR B 1 56 ? -8.531 20.625 40.625 1 34.03 56 THR B C 1
ATOM 2831 O O . THR B 1 56 ? -7.551 19.969 40.281 1 34.03 56 THR B O 1
ATOM 2834 N N . SER B 1 57 ? -8.492 21.75 39.844 1 35.72 57 SER B N 1
ATOM 2835 C CA . SER B 1 57 ? -7.34 22.625 39.688 1 35.72 57 SER B CA 1
ATOM 2836 C C . SER B 1 57 ? -6.637 22.891 41 1 35.72 57 SER B C 1
ATOM 2838 O O . SER B 1 57 ? -7.207 23.516 41.906 1 35.72 57 SER B O 1
ATOM 2840 N N . LYS B 1 58 ? -6 21.953 41.5 1 38.97 58 LYS B N 1
ATOM 2841 C CA . LYS B 1 58 ? -5.172 22.438 42.594 1 38.97 58 LYS B CA 1
ATOM 2842 C C . LYS B 1 58 ? -4.219 23.531 42.125 1 38.97 58 LYS B C 1
ATOM 2844 O O . LYS B 1 58 ? -3.449 23.328 41.188 1 38.97 58 LYS B O 1
ATOM 2849 N N . LYS B 1 59 ? -4.48 24.781 42.344 1 41.72 59 LYS B N 1
ATOM 2850 C CA . LYS B 1 59 ? -3.867 26.094 42.188 1 41.72 59 LYS B CA 1
ATOM 2851 C C . LYS B 1 59 ? -2.441 26.109 42.719 1 41.72 59 LYS B C 1
ATOM 2853 O O . LYS B 1 59 ? -2.236 26.156 43.938 1 41.72 59 LYS B O 1
ATOM 2858 N N . SER B 1 60 ? -1.485 25.344 42.219 1 41.62 60 SER B N 1
ATOM 2859 C CA . SER B 1 60 ? -0.212 25.797 42.781 1 41.62 60 SER B CA 1
ATOM 2860 C C . SER B 1 60 ? 0.094 27.234 42.375 1 41.62 60 SER B C 1
ATOM 2862 O O . SER B 1 60 ? -0.465 27.734 41.406 1 41.62 60 SER B O 1
ATOM 2864 N N . ASP B 1 61 ? 0.931 28.047 43.125 1 48.22 61 ASP B N 1
ATOM 2865 C CA . ASP B 1 61 ? 1.353 29.453 43.062 1 48.22 61 ASP B CA 1
ATOM 2866 C C . ASP B 1 61 ? 1.884 29.812 41.688 1 48.22 61 ASP B C 1
ATOM 2868 O O . ASP B 1 61 ? 1.995 31 41.375 1 48.22 61 ASP B O 1
ATOM 2872 N N . SER B 1 62 ? 2.611 29.062 40.938 1 57.47 62 SER B N 1
ATOM 2873 C CA . SER B 1 62 ? 3.289 29.453 39.719 1 57.47 62 SER B CA 1
ATOM 2874 C C . SER B 1 62 ? 2.312 29.547 38.531 1 57.47 62 SER B C 1
ATOM 2876 O O . SER B 1 62 ? 2.707 29.859 37.406 1 57.47 62 SER B O 1
ATOM 2878 N N . GLY B 1 63 ? 1.057 29.641 38.688 1 75.38 63 GLY B N 1
ATOM 2879 C CA . GLY B 1 63 ? 0.026 29.781 37.688 1 75.38 63 GLY B CA 1
ATOM 2880 C C . GLY B 1 63 ? -0.136 28.547 36.812 1 75.38 63 GLY B C 1
ATOM 2881 O O . GLY B 1 63 ? -0.949 28.547 35.906 1 75.38 63 GLY B O 1
ATOM 2882 N N . GLU B 1 64 ? 0.666 27.5 37.094 1 83.06 64 GLU B N 1
ATOM 2883 C CA . GLU B 1 64 ? 0.57 26.25 36.344 1 83.06 64 GLU B CA 1
ATOM 2884 C C . GLU B 1 64 ? -0.588 25.391 36.844 1 83.06 64 GLU B C 1
ATOM 2886 O O . GLU B 1 64 ? -0.882 25.359 38.031 1 83.06 64 GLU B O 1
ATOM 2891 N N . ILE B 1 65 ? -1.296 24.781 35.875 1 83.31 65 ILE B N 1
ATOM 2892 C CA . ILE B 1 65 ? -2.396 23.875 36.219 1 83.31 65 ILE B CA 1
ATOM 2893 C C . ILE B 1 65 ? -2.227 22.547 35.469 1 83.31 65 ILE B C 1
ATOM 2895 O O . ILE B 1 65 ? -1.685 22.516 34.375 1 83.31 65 ILE B O 1
ATOM 2899 N N . ASP B 1 66 ? -2.646 21.484 36.125 1 81.5 66 ASP B N 1
ATOM 2900 C CA . ASP B 1 66 ? -2.688 20.172 35.5 1 81.5 66 ASP B CA 1
ATOM 2901 C C . ASP B 1 66 ? -4.062 19.891 34.875 1 81.5 66 ASP B C 1
ATOM 2903 O O . ASP B 1 66 ? -5.086 20.094 35.531 1 81.5 66 ASP B O 1
ATOM 2907 N N . VAL B 1 67 ? -3.975 19.578 33.625 1 77.56 67 VAL B N 1
ATOM 2908 C CA . VAL B 1 67 ? -5.219 19.266 32.906 1 77.56 67 VAL B CA 1
ATOM 2909 C C . VAL B 1 67 ? -5.234 17.812 32.5 1 77.56 67 VAL B C 1
ATOM 2911 O O . VAL B 1 67 ? -4.266 17.312 31.922 1 77.56 67 VAL B O 1
ATOM 2914 N N . GLU B 1 68 ? -6.266 17.156 32.844 1 77 68 GLU B N 1
ATOM 2915 C CA . GLU B 1 68 ? -6.438 15.758 32.438 1 77 68 GLU B CA 1
ATOM 2916 C C . GLU B 1 68 ? -7.023 15.672 31.016 1 77 68 GLU B C 1
ATOM 2918 O O . GLU B 1 68 ? -7.961 16.391 30.688 1 77 68 GLU B O 1
ATOM 2923 N N . ILE B 1 69 ? -6.387 14.844 30.203 1 72.44 69 ILE B N 1
ATOM 2924 C CA . ILE B 1 69 ? -6.91 14.539 28.875 1 72.44 69 ILE B CA 1
ATOM 2925 C C . ILE B 1 69 ? -7.855 13.344 28.969 1 72.44 69 ILE B C 1
ATOM 2927 O O . ILE B 1 69 ? -7.418 12.211 29.172 1 72.44 69 ILE B O 1
ATOM 2931 N N . PRO B 1 70 ? -9.102 13.555 28.734 1 69.31 70 PRO B N 1
ATOM 2932 C CA . PRO B 1 70 ? -10.094 12.508 29.016 1 69.31 70 PRO B CA 1
ATOM 2933 C C . PRO B 1 70 ? -10.125 11.43 27.938 1 69.31 70 PRO B C 1
ATOM 2935 O O . PRO B 1 70 ? -10.539 10.297 28.219 1 69.31 70 PRO B O 1
ATOM 2938 N N . VAL B 1 71 ? -9.797 11.812 26.859 1 69.31 71 VAL B N 1
ATOM 2939 C CA . VAL B 1 71 ? -9.883 10.828 25.781 1 69.31 71 VAL B CA 1
ATOM 2940 C C . VAL B 1 71 ? -8.625 9.961 25.781 1 69.31 71 VAL B C 1
ATOM 2942 O O . VAL B 1 71 ? -7.508 10.477 25.797 1 69.31 71 VAL B O 1
ATOM 2945 N N . LYS B 1 72 ? -8.836 8.695 25.844 1 75.06 72 LYS B N 1
ATOM 2946 C CA . LYS B 1 72 ? -7.715 7.762 25.828 1 75.06 72 LYS B CA 1
ATOM 2947 C C . LYS B 1 72 ? -7.086 7.668 24.453 1 75.06 72 LYS B C 1
ATOM 2949 O O . LYS B 1 72 ? -7.777 7.809 23.438 1 75.06 72 LYS B O 1
ATOM 2954 N N . PHE B 1 73 ? -5.824 7.484 24.5 1 75.25 73 PHE B N 1
ATOM 2955 C CA . PHE B 1 73 ? -5.098 7.27 23.266 1 75.25 73 PHE B CA 1
ATOM 2956 C C . PHE B 1 73 ? -5.141 5.805 22.844 1 75.25 73 PHE B C 1
ATOM 2958 O O . PHE B 1 73 ? -4.945 4.914 23.688 1 75.25 73 PHE B O 1
ATOM 2965 N N . ASP B 1 74 ? -5.547 5.609 21.594 1 81.12 74 ASP B N 1
ATOM 2966 C CA . ASP B 1 74 ? -5.414 4.258 21.047 1 81.12 74 ASP B CA 1
ATOM 2967 C C . ASP B 1 74 ? -4.016 4.031 20.484 1 81.12 74 ASP B C 1
ATOM 2969 O O . ASP B 1 74 ? -3.533 4.832 19.672 1 81.12 74 ASP B O 1
ATOM 2973 N N . LEU B 1 75 ? -3.416 2.992 20.953 1 82.06 75 LEU B N 1
ATOM 2974 C CA . LEU B 1 75 ? -2.029 2.74 20.578 1 82.06 75 LEU B CA 1
ATOM 2975 C C . LEU B 1 75 ? -1.917 1.497 19.703 1 82.06 75 LEU B C 1
ATOM 2977 O O . LEU B 1 75 ? -2.672 0.538 19.891 1 82.06 75 LEU B O 1
ATOM 2981 N N . HIS B 1 76 ? -1.063 1.542 18.75 1 84.81 76 HIS B N 1
ATOM 2982 C CA . HIS B 1 76 ? -0.676 0.417 17.906 1 84.81 76 HIS B CA 1
ATOM 2983 C C . HIS B 1 76 ? 0.834 0.204 17.938 1 84.81 76 HIS B C 1
ATOM 2985 O O . HIS B 1 76 ? 1.594 1.074 17.5 1 84.81 76 HIS B O 1
ATOM 2991 N N . LEU B 1 77 ? 1.323 -0.899 18.453 1 80.56 77 LEU B N 1
ATOM 2992 C CA . LEU B 1 77 ? 2.725 -1.295 18.531 1 80.56 77 LEU B CA 1
ATOM 2993 C C . LEU B 1 77 ? 3.512 -0.343 19.422 1 80.56 77 LEU B C 1
ATOM 2995 O O . LEU B 1 77 ? 4.672 -0.032 19.141 1 80.56 77 LEU B O 1
ATOM 2999 N N . LEU B 1 78 ? 2.803 0.282 20.344 1 79.56 78 LEU B N 1
ATOM 3000 C CA . LEU B 1 78 ? 3.42 1.152 21.328 1 79.56 78 LEU B CA 1
ATOM 3001 C C . LEU B 1 78 ? 3.109 0.671 22.75 1 79.56 78 LEU B C 1
ATOM 3003 O O . LEU B 1 78 ? 1.975 0.287 23.031 1 79.56 78 LEU B O 1
ATOM 3007 N N . GLU B 1 79 ? 4.066 0.585 23.547 1 77.94 79 GLU B N 1
ATOM 3008 C CA . GLU B 1 79 ? 3.906 0.109 24.922 1 77.94 79 GLU B CA 1
ATOM 3009 C C . GLU B 1 79 ? 3.205 1.15 25.781 1 77.94 79 GLU B C 1
ATOM 3011 O O . GLU B 1 79 ? 2.43 0.803 26.672 1 77.94 79 GLU B O 1
ATOM 3016 N N . SER B 1 80 ? 3.578 2.305 25.5 1 75 80 SER B N 1
ATOM 3017 C CA . SER B 1 80 ? 2.982 3.395 26.266 1 75 80 SER B CA 1
ATOM 3018 C C . SER B 1 80 ? 2.709 4.605 25.375 1 75 80 SER B C 1
ATOM 3020 O O . SER B 1 80 ? 3.385 4.805 24.359 1 75 80 SER B O 1
ATOM 3022 N N . GLY B 1 81 ? 1.665 5.254 25.703 1 71.12 81 GLY B N 1
ATOM 3023 C CA . GLY B 1 81 ? 1.312 6.477 25 1 71.12 81 GLY B CA 1
ATOM 3024 C C . GLY B 1 81 ? 1.648 7.73 25.781 1 71.12 81 GLY B C 1
ATOM 3025 O O . GLY B 1 81 ? 2.289 7.664 26.828 1 71.12 81 GLY B O 1
ATOM 3026 N N . PRO B 1 82 ? 1.344 8.844 25.219 1 72.94 82 PRO B N 1
ATOM 3027 C CA . PRO B 1 82 ? 1.572 10.094 25.938 1 72.94 82 PRO B CA 1
ATOM 3028 C C . PRO B 1 82 ? 0.825 10.156 27.266 1 72.94 82 PRO B C 1
ATOM 3030 O O . PRO B 1 82 ? -0.109 9.375 27.5 1 72.94 82 PRO B O 1
ATOM 3033 N N . SER B 1 83 ? 1.29 11 28.078 1 72.56 83 SER B N 1
ATOM 3034 C CA . SER B 1 83 ? 0.625 11.203 29.359 1 72.56 83 SER B CA 1
ATOM 3035 C C . SER B 1 83 ? -0.799 11.711 29.172 1 72.56 83 SER B C 1
ATOM 3037 O O . SER B 1 83 ? -1.058 12.539 28.281 1 72.56 83 SER B O 1
ATOM 3039 N N . GLN B 1 84 ? -1.614 11.242 30.062 1 76.69 84 GLN B N 1
ATOM 3040 C CA . GLN B 1 84 ? -3.004 11.688 30.031 1 76.69 84 GLN B CA 1
ATOM 3041 C C . GLN B 1 84 ? -3.201 12.961 30.844 1 76.69 84 GLN B C 1
ATOM 3043 O O . GLN B 1 84 ? -4.316 13.469 30.953 1 76.69 84 GLN B O 1
ATOM 3048 N N . VAL B 1 85 ? -2.094 13.398 31.422 1 76.31 85 VAL B N 1
ATOM 3049 C CA . VAL B 1 85 ? -2.111 14.656 32.156 1 76.31 85 VAL B CA 1
ATOM 3050 C C . VAL B 1 85 ? -1.053 15.602 31.594 1 76.31 85 VAL B C 1
ATOM 3052 O O . VAL B 1 85 ? 0.063 15.18 31.281 1 76.31 85 VAL B O 1
ATOM 3055 N N . THR B 1 86 ? -1.521 16.781 31.359 1 74.88 86 THR B N 1
ATOM 3056 C CA . THR B 1 86 ? -0.566 17.781 30.875 1 74.88 86 THR B CA 1
ATOM 3057 C C . THR B 1 86 ? -0.584 19.016 31.766 1 74.88 86 THR B C 1
ATOM 3059 O O . THR B 1 86 ? -1.633 19.391 32.281 1 74.88 86 THR B O 1
ATOM 3062 N N . THR B 1 87 ? 0.603 19.547 31.969 1 79.62 87 THR B N 1
ATOM 3063 C CA . THR B 1 87 ? 0.733 20.781 32.719 1 79.62 87 THR B CA 1
ATOM 3064 C C . THR B 1 87 ? 0.724 21.984 31.797 1 79.62 87 THR B C 1
ATOM 3066 O O . THR B 1 87 ? 1.395 21.984 30.766 1 79.62 87 THR B O 1
ATOM 3069 N N . THR B 1 88 ? -0.171 22.906 32.125 1 81.81 88 THR B N 1
ATOM 3070 C CA . THR B 1 88 ? -0.285 24.125 31.328 1 81.81 88 THR B CA 1
ATOM 3071 C C . THR B 1 88 ? -0.591 25.328 32.219 1 81.81 88 THR B C 1
ATOM 3073 O O . THR B 1 88 ? -0.451 25.25 33.438 1 81.81 88 THR B O 1
ATOM 3076 N N . ASN B 1 89 ? -0.646 26.438 31.641 1 84.06 89 ASN B N 1
ATOM 3077 C CA . ASN B 1 89 ? -0.992 27.672 32.344 1 84.06 89 ASN B CA 1
ATOM 3078 C C . ASN B 1 89 ? -1.935 28.547 31.531 1 84.06 89 ASN B C 1
ATOM 3080 O O . ASN B 1 89 ? -2.258 28.219 30.391 1 84.06 89 ASN B O 1
ATOM 3084 N N . LYS B 1 90 ? -2.373 29.609 32.188 1 85.94 90 LYS B N 1
ATOM 3085 C CA . LYS B 1 90 ? -3.359 30.484 31.578 1 85.94 90 LYS B CA 1
ATOM 3086 C C . LYS B 1 90 ? -2.826 31.078 30.281 1 85.94 90 LYS B C 1
ATOM 3088 O O . LYS B 1 90 ? -3.549 31.156 29.281 1 85.94 90 LYS B O 1
ATOM 3093 N N . GLU B 1 91 ? -1.618 31.5 30.297 1 88.5 91 GLU B N 1
ATOM 3094 C CA . GLU B 1 91 ? -1.024 32.125 29.109 1 88.5 91 GLU B CA 1
ATOM 3095 C C . GLU B 1 91 ? -1.006 31.156 27.938 1 88.5 91 GLU B C 1
ATOM 3097 O O . GLU B 1 91 ? -1.362 31.531 26.812 1 88.5 91 GLU B O 1
ATOM 3102 N N . GLU B 1 92 ? -0.628 29.984 28.25 1 83.81 92 GLU B N 1
ATOM 3103 C CA . GLU B 1 92 ? -0.581 28.969 27.203 1 83.81 92 GLU B CA 1
ATOM 3104 C C . GLU B 1 92 ? -1.979 28.656 26.672 1 83.81 92 GLU B C 1
ATOM 3106 O O . GLU B 1 92 ? -2.182 28.531 25.469 1 83.81 92 GLU B O 1
ATOM 3111 N N . LEU B 1 93 ? -2.859 28.484 27.484 1 84.62 93 LEU B N 1
ATOM 3112 C CA . LEU B 1 93 ? -4.23 28.172 27.094 1 84.62 93 LEU B CA 1
ATOM 3113 C C . LEU B 1 93 ? -4.836 29.312 26.281 1 84.62 93 LEU B C 1
ATOM 3115 O O . LEU B 1 93 ? -5.562 29.062 25.312 1 84.62 93 LEU B O 1
ATOM 3119 N N . MET B 1 94 ? -4.535 30.5 26.703 1 90.25 94 MET B N 1
ATOM 3120 C CA . MET B 1 94 ? -5.047 31.656 25.969 1 90.25 94 MET B CA 1
ATOM 3121 C C . MET B 1 94 ? -4.43 31.734 24.578 1 90.25 94 MET B C 1
ATOM 3123 O O . MET B 1 94 ? -5.105 32.094 23.609 1 90.25 94 MET B O 1
ATOM 3127 N N . LYS B 1 95 ? -3.195 31.406 24.5 1 89.75 95 LYS B N 1
ATOM 3128 C CA . LYS B 1 95 ? -2.545 31.375 23.203 1 89.75 95 LYS B CA 1
ATOM 3129 C C . LYS B 1 95 ? -3.172 30.328 22.281 1 89.75 95 LYS B C 1
ATOM 3131 O O . LYS B 1 95 ? -3.4 30.594 21.109 1 89.75 95 LYS B O 1
ATOM 3136 N N . ILE B 1 96 ? -3.412 29.172 22.828 1 84.31 96 ILE B N 1
ATOM 3137 C CA . ILE B 1 96 ? -4.039 28.094 22.078 1 84.31 96 ILE B CA 1
ATOM 3138 C C . ILE B 1 96 ? -5.406 28.562 21.562 1 84.31 96 ILE B C 1
ATOM 3140 O O . ILE B 1 96 ? -5.715 28.391 20.375 1 84.31 96 ILE B O 1
ATOM 3144 N N . TYR B 1 97 ? -6.141 29.109 22.422 1 88.31 97 TYR B N 1
ATOM 3145 C CA . TYR B 1 97 ? -7.473 29.594 22.078 1 88.31 97 TYR B CA 1
ATOM 3146 C C . TYR B 1 97 ? -7.398 30.672 21 1 88.31 97 TYR B C 1
ATOM 3148 O O . TYR B 1 97 ? -8.156 30.641 20.031 1 88.31 97 TYR B O 1
ATOM 3156 N N . THR B 1 98 ? -6.516 31.625 21.203 1 93 98 THR B N 1
ATOM 3157 C CA . THR B 1 98 ? -6.375 32.75 20.266 1 93 98 THR B CA 1
ATOM 3158 C C . THR B 1 98 ? -5.961 32.219 18.891 1 93 98 THR B C 1
ATOM 3160 O O . THR B 1 98 ? -6.531 32.656 17.875 1 93 98 THR B O 1
ATOM 3163 N N . ASP B 1 99 ? -4.992 31.375 18.859 1 90.88 99 ASP B N 1
ATOM 3164 C CA . ASP B 1 99 ? -4.523 30.828 17.594 1 90.88 99 ASP B CA 1
ATOM 3165 C C . ASP B 1 99 ? -5.641 30.078 16.875 1 90.88 99 ASP B C 1
ATOM 3167 O O . ASP B 1 99 ? -5.812 30.234 15.656 1 90.88 99 ASP B O 1
ATOM 3171 N N . MET B 1 100 ? -6.395 29.297 17.547 1 88.06 100 MET B N 1
ATOM 3172 C CA . MET B 1 100 ? -7.508 28.562 16.938 1 88.06 100 MET B CA 1
ATOM 3173 C C . MET B 1 100 ? -8.562 29.531 16.406 1 88.06 100 MET B C 1
ATOM 3175 O O . MET B 1 100 ? -9.109 29.312 15.32 1 88.06 100 MET B O 1
ATOM 3179 N N . GLN B 1 101 ? -8.812 30.562 17.188 1 90.44 101 GLN B N 1
ATOM 3180 C CA . GLN B 1 101 ? -9.812 31.547 16.781 1 90.44 101 GLN B CA 1
ATOM 3181 C C . GLN B 1 101 ? -9.359 32.281 15.531 1 90.44 101 GLN B C 1
ATOM 3183 O O . GLN B 1 101 ? -10.18 32.625 14.664 1 90.44 101 GLN B O 1
ATOM 3188 N N . ILE B 1 102 ? -8.125 32.625 15.492 1 93.19 102 ILE B N 1
ATOM 3189 C CA . ILE B 1 102 ? -7.598 33.312 14.312 1 93.19 102 ILE B CA 1
ATOM 3190 C C . ILE B 1 102 ? -7.836 32.438 13.078 1 93.19 102 ILE B C 1
ATOM 3192 O O . ILE B 1 102 ? -8.312 32.938 12.047 1 93.19 102 ILE B O 1
ATOM 3196 N N . ILE B 1 103 ? -7.547 31.156 13.156 1 92.06 103 ILE B N 1
ATOM 3197 C CA . ILE B 1 103 ? -7.75 30.25 12.031 1 92.06 103 ILE B CA 1
ATOM 3198 C C . ILE B 1 103 ? -9.234 30.203 11.672 1 92.06 103 ILE B C 1
ATOM 3200 O O . ILE B 1 103 ? -9.594 30.359 10.5 1 92.06 103 ILE B O 1
ATOM 3204 N N . ARG B 1 104 ? -10.062 30.047 12.656 1 90.12 104 ARG B N 1
ATOM 3205 C CA . ARG B 1 104 ? -11.5 29.953 12.43 1 90.12 104 ARG B CA 1
ATOM 3206 C C . ARG B 1 104 ? -12.031 31.219 11.766 1 90.12 104 ARG B C 1
ATOM 3208 O O . ARG B 1 104 ? -12.766 31.156 10.773 1 90.12 104 ARG B O 1
ATOM 3215 N N . ARG B 1 105 ? -11.688 32.312 12.32 1 90.75 105 ARG B N 1
ATOM 3216 C CA . ARG B 1 105 ? -12.18 33.562 11.789 1 90.75 105 ARG B CA 1
ATOM 3217 C C . ARG B 1 105 ? -11.648 33.812 10.383 1 90.75 105 ARG B C 1
ATOM 3219 O O . ARG B 1 105 ? -12.352 34.375 9.531 1 90.75 105 ARG B O 1
ATOM 3226 N N . ALA B 1 106 ? -10.398 33.531 10.156 1 92.94 106 ALA B N 1
ATOM 3227 C CA . ALA B 1 106 ? -9.844 33.656 8.812 1 92.94 106 ALA B CA 1
ATOM 3228 C C . ALA B 1 106 ? -10.617 32.781 7.816 1 92.94 106 ALA B C 1
ATOM 3230 O O . ALA B 1 106 ? -10.898 33.219 6.695 1 92.94 106 ALA B O 1
ATOM 3231 N N . GLU B 1 107 ? -10.93 31.578 8.281 1 91.94 107 GLU B N 1
ATOM 3232 C CA . GLU B 1 107 ? -11.656 30.672 7.406 1 91.94 107 GLU B CA 1
ATOM 3233 C C . GLU B 1 107 ? -13.055 31.188 7.098 1 91.94 107 GLU B C 1
ATOM 3235 O O . GLU B 1 107 ? -13.531 31.078 5.969 1 91.94 107 GLU B O 1
ATOM 3240 N N . ILE B 1 108 ? -13.719 31.719 8.07 1 88.94 108 ILE B N 1
ATOM 3241 C CA . ILE B 1 108 ? -15.047 32.312 7.871 1 88.94 108 ILE B CA 1
ATOM 3242 C C . ILE B 1 108 ? -14.961 33.469 6.887 1 88.94 108 ILE B C 1
ATOM 3244 O O . ILE B 1 108 ? -15.781 33.562 5.973 1 88.94 108 ILE B O 1
ATOM 3248 N N . ALA B 1 109 ? -13.977 34.281 7.07 1 90.12 109 ALA B N 1
ATOM 3249 C CA . ALA B 1 109 ? -13.781 35.406 6.152 1 90.12 109 ALA B CA 1
ATOM 3250 C C . ALA B 1 109 ? -13.469 34.906 4.742 1 90.12 109 ALA B C 1
ATOM 3252 O O . ALA B 1 109 ? -13.977 35.438 3.76 1 90.12 109 ALA B O 1
ATOM 3253 N N . ALA B 1 110 ? -12.609 33.938 4.625 1 91.94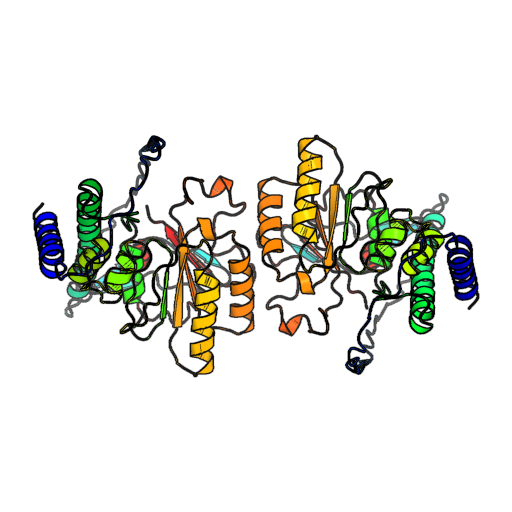 110 ALA B N 1
ATOM 3254 C CA . ALA B 1 110 ? -12.281 33.375 3.322 1 91.94 110 ALA B CA 1
ATOM 3255 C C . ALA B 1 110 ? -13.539 32.844 2.621 1 91.94 110 ALA B C 1
ATOM 3257 O O . ALA B 1 110 ? -13.695 33.031 1.41 1 91.94 110 ALA B O 1
ATOM 3258 N N . ASP B 1 111 ? -14.344 32.188 3.381 1 90.94 111 ASP B N 1
ATOM 3259 C CA . ASP B 1 111 ? -15.609 31.703 2.836 1 90.94 111 ASP B CA 1
ATOM 3260 C C . ASP B 1 111 ? -16.438 32.844 2.27 1 90.94 111 ASP B C 1
ATOM 3262 O O . ASP B 1 111 ? -17.016 32.719 1.181 1 90.94 111 ASP B O 1
ATOM 3266 N N . MET B 1 112 ? -16.5 33.906 2.982 1 87.44 112 MET B N 1
ATOM 3267 C CA . MET B 1 112 ? -17.266 35.062 2.549 1 87.44 112 MET B CA 1
ATOM 3268 C C . MET B 1 112 ? -16.656 35.688 1.292 1 87.44 112 MET B C 1
ATOM 3270 O O . MET B 1 112 ? -17.375 36.062 0.361 1 87.44 112 MET B O 1
ATOM 3274 N N . LEU B 1 113 ? -15.398 35.812 1.268 1 86.75 113 LEU B N 1
ATOM 3275 C CA . LEU B 1 113 ? -14.703 36.375 0.112 1 86.75 113 LEU B CA 1
ATOM 3276 C C . LEU B 1 113 ? -14.906 35.5 -1.118 1 86.75 113 LEU B C 1
ATOM 3278 O O . LEU B 1 113 ? -15.062 36 -2.23 1 86.75 113 LEU B O 1
ATOM 3282 N N . PHE B 1 114 ? -14.875 34.219 -0.92 1 89.25 114 PHE B N 1
ATOM 3283 C CA . PHE B 1 114 ? -15.094 33.281 -2.014 1 89.25 114 PHE B CA 1
ATOM 3284 C C . PHE B 1 114 ? -16.5 33.438 -2.576 1 89.25 114 PHE B C 1
ATOM 3286 O O . PHE B 1 114 ? -16.688 33.531 -3.791 1 89.25 114 PHE B O 1
ATOM 3293 N N . LYS B 1 115 ? -17.422 33.5 -1.68 1 86.31 115 LYS B N 1
ATOM 3294 C CA . LYS B 1 115 ? -18.812 33.656 -2.09 1 86.31 115 LYS B CA 1
ATOM 3295 C C . LYS B 1 115 ? -19.047 34.969 -2.789 1 86.31 115 LYS B C 1
ATOM 3297 O O . LYS B 1 115 ? -19.922 35.094 -3.658 1 86.31 115 LYS B O 1
ATOM 3302 N N . SER B 1 116 ? -18.312 35.938 -2.508 1 87.62 116 SER B N 1
ATOM 3303 C CA . SER B 1 116 ? -18.406 37.25 -3.137 1 87.62 116 SER B CA 1
ATOM 3304 C C . SER B 1 116 ? -17.578 37.312 -4.41 1 87.62 116 SER B C 1
ATOM 3306 O O . SER B 1 116 ? -17.422 38.375 -5.008 1 87.62 116 SER B O 1
ATOM 3308 N N . GLN B 1 117 ? -16.859 36.219 -4.727 1 86.06 117 GLN B N 1
ATOM 3309 C CA . GLN B 1 117 ? -16.109 36.062 -5.969 1 86.06 117 GLN B CA 1
ATOM 3310 C C . GLN B 1 117 ? -14.82 36.875 -5.953 1 86.06 117 GLN B C 1
ATOM 3312 O O . GLN B 1 117 ? -14.273 37.188 -7.012 1 86.06 117 GLN B O 1
ATOM 3317 N N . MET B 1 118 ? -14.477 37.25 -4.758 1 87.19 118 MET B N 1
ATOM 3318 C CA . MET B 1 118 ? -13.195 37.938 -4.621 1 87.19 118 MET B CA 1
ATOM 3319 C C . MET B 1 118 ? -12.039 36.938 -4.668 1 87.19 118 MET B C 1
ATOM 3321 O O . MET B 1 118 ? -10.898 37.312 -4.957 1 87.19 118 MET B O 1
ATOM 3325 N N . ILE B 1 119 ? -12.266 35.75 -4.301 1 89.19 119 ILE B N 1
ATOM 3326 C CA . ILE B 1 119 ? -11.344 34.625 -4.461 1 89.19 119 ILE B CA 1
ATOM 3327 C C . ILE B 1 119 ? -11.719 33.812 -5.703 1 89.19 119 ILE B C 1
ATOM 3329 O O . ILE B 1 119 ? -12.852 33.375 -5.832 1 89.19 119 ILE B O 1
ATOM 3333 N N . ARG B 1 120 ? -10.773 33.719 -6.57 1 84.56 120 ARG B N 1
ATOM 3334 C CA . ARG B 1 120 ? -11.016 33 -7.82 1 84.56 120 ARG B CA 1
ATOM 3335 C C . ARG B 1 120 ? -10.539 31.547 -7.719 1 84.56 120 ARG B C 1
ATOM 3337 O O . ARG B 1 120 ? -9.719 31.219 -6.863 1 84.56 120 ARG B O 1
ATOM 3344 N N . GLY B 1 121 ? -11.133 30.766 -8.633 1 86.94 121 GLY B N 1
ATOM 3345 C CA . GLY B 1 121 ? -10.805 29.344 -8.578 1 86.94 121 GLY B CA 1
ATOM 3346 C C . GLY B 1 121 ? -11.547 28.609 -7.477 1 86.94 121 GLY B C 1
ATOM 3347 O O . GLY B 1 121 ? -12.773 28.688 -7.379 1 86.94 121 GLY B O 1
ATOM 3348 N N . PHE B 1 122 ? -10.797 27.828 -6.66 1 88.38 122 PHE B N 1
ATOM 3349 C CA . PHE B 1 122 ? -11.391 27.062 -5.574 1 88.38 122 PHE B CA 1
ATOM 3350 C C . PHE B 1 122 ? -10.922 27.578 -4.219 1 88.38 122 PHE B C 1
ATOM 3352 O O . PHE B 1 122 ? -9.922 28.297 -4.137 1 88.38 122 PHE B O 1
ATOM 3359 N N . CYS B 1 123 ? -11.711 27.359 -3.287 1 92.62 123 CYS B N 1
ATOM 3360 C CA . CYS B 1 123 ? -11.359 27.688 -1.91 1 92.62 123 CYS B CA 1
ATOM 3361 C C . CYS B 1 123 ? -11.531 26.484 -1.001 1 92.62 123 CYS B C 1
ATOM 3363 O O . CYS B 1 123 ? -12.648 26 -0.808 1 92.62 123 CYS B O 1
ATOM 3365 N N . HIS B 1 124 ? -10.516 25.969 -0.5 1 93 124 HIS B N 1
ATOM 3366 C CA . HIS B 1 124 ? -10.516 24.781 0.354 1 93 124 HIS B CA 1
ATOM 3367 C C . HIS B 1 124 ? -10.359 25.172 1.822 1 93 124 HIS B C 1
ATOM 3369 O O . HIS B 1 124 ? -9.242 25.438 2.283 1 93 124 HIS B O 1
ATOM 3375 N N . LEU B 1 125 ? -11.422 25.125 2.516 1 91.5 125 LEU B N 1
ATOM 3376 C CA . LEU B 1 125 ? -11.469 25.641 3.879 1 91.5 125 LEU B CA 1
ATOM 3377 C C . LEU B 1 125 ? -10.945 24.609 4.871 1 91.5 125 LEU B C 1
ATOM 3379 O O . LEU B 1 125 ? -11.078 23.406 4.648 1 91.5 125 LEU B O 1
ATOM 3383 N N . TYR B 1 126 ? -10.406 25.109 5.91 1 89.88 126 TYR B N 1
ATOM 3384 C CA . TYR B 1 126 ? -9.797 24.312 6.969 1 89.88 126 TYR B CA 1
ATOM 3385 C C . TYR B 1 126 ? -10.68 24.312 8.219 1 89.88 126 TYR B C 1
ATOM 3387 O O . TYR B 1 126 ? -10.234 23.906 9.297 1 89.88 126 TYR B O 1
ATOM 3395 N N . ASP B 1 127 ? -11.898 24.719 8.055 1 82.12 127 ASP B N 1
ATOM 3396 C CA . ASP B 1 127 ? -12.797 24.875 9.195 1 82.12 127 ASP B CA 1
ATOM 3397 C C . ASP B 1 127 ? -13.031 23.531 9.891 1 82.12 127 ASP B C 1
ATOM 3399 O O . ASP B 1 127 ? -13.336 22.531 9.242 1 82.12 127 ASP B O 1
ATOM 3403 N N . GLY B 1 128 ? -12.844 23.531 11.234 1 80.25 128 GLY B N 1
ATOM 3404 C CA . GLY B 1 128 ? -13.102 22.344 12.031 1 80.25 128 GLY B CA 1
ATOM 3405 C C . GLY B 1 128 ? -11.836 21.578 12.383 1 80.25 128 GLY B C 1
ATOM 3406 O O . GLY B 1 128 ? -11.859 20.688 13.227 1 80.25 128 GLY B O 1
ATOM 3407 N N . GLN B 1 129 ? -10.766 21.984 11.812 1 82.69 129 GLN B N 1
ATOM 3408 C CA . GLN B 1 129 ? -9.523 21.25 12.055 1 82.69 129 GLN B CA 1
ATOM 3409 C C . GLN B 1 129 ? -8.461 22.156 12.672 1 82.69 129 GLN B C 1
ATOM 3411 O O . GLN B 1 129 ? -7.266 21.891 12.562 1 82.69 129 GLN B O 1
ATOM 3416 N N . GLU B 1 130 ? -8.836 23.25 13.359 1 85.75 130 GLU B N 1
ATOM 3417 C CA . GLU B 1 130 ? -7.918 24.234 13.938 1 85.75 130 GLU B CA 1
ATOM 3418 C C . GLU B 1 130 ? -6.992 23.578 14.961 1 85.75 130 GLU B C 1
ATOM 3420 O O . GLU B 1 130 ? -5.82 23.953 15.062 1 85.75 130 GLU B O 1
ATOM 3425 N N . ALA B 1 131 ? -7.57 22.625 15.602 1 82.19 131 ALA B N 1
ATOM 3426 C CA . ALA B 1 131 ? -6.836 21.984 16.688 1 82.19 131 ALA B CA 1
ATOM 3427 C C . ALA B 1 131 ? -5.633 21.203 16.172 1 82.19 131 ALA B C 1
ATOM 3429 O O . ALA B 1 131 ? -4.609 21.094 16.844 1 82.19 131 ALA B O 1
ATOM 3430 N N . VAL B 1 132 ? -5.723 20.688 14.969 1 83.06 132 VAL B N 1
ATOM 3431 C CA . VAL B 1 132 ? -4.617 19.938 14.375 1 83.06 132 VAL B CA 1
ATOM 3432 C C . VAL B 1 132 ? -3.443 20.891 14.117 1 83.06 132 VAL B C 1
ATOM 3434 O O . VAL B 1 132 ? -2.305 20.578 14.477 1 83.06 132 VAL B O 1
ATOM 3437 N N . SER B 1 133 ? -3.744 22.016 13.516 1 87.38 133 SER B N 1
ATOM 3438 C CA . SER B 1 133 ? -2.705 22.984 13.227 1 87.38 133 SER B CA 1
ATOM 3439 C C . SER B 1 133 ? -2.021 23.469 14.5 1 87.38 133 SER B C 1
ATOM 3441 O O . SER B 1 133 ? -0.793 23.438 14.602 1 87.38 133 SER B O 1
ATOM 3443 N N . VAL B 1 134 ? -2.812 23.891 15.477 1 86 134 VAL B N 1
ATOM 3444 C CA . VAL B 1 134 ? -2.273 24.453 16.703 1 86 134 VAL B CA 1
ATOM 3445 C C . VAL B 1 134 ? -1.541 23.375 17.5 1 86 134 VAL B C 1
ATOM 3447 O O . VAL B 1 134 ? -0.48 23.625 18.078 1 86 134 VAL B O 1
ATOM 3450 N N . GLY B 1 135 ? -2.131 22.188 17.547 1 82.25 135 GLY B N 1
ATOM 3451 C CA . GLY B 1 135 ? -1.471 21.078 18.219 1 82.25 135 GLY B CA 1
ATOM 3452 C C . GLY B 1 135 ? -0.132 20.719 17.609 1 82.25 135 GLY B C 1
ATOM 3453 O O . GLY B 1 135 ? 0.834 20.453 18.328 1 82.25 135 GLY B O 1
ATOM 3454 N N . LEU B 1 136 ? -0.094 20.688 16.328 1 84.25 136 LEU B N 1
ATOM 3455 C CA . LEU B 1 136 ? 1.148 20.406 15.625 1 84.25 136 LEU B CA 1
ATOM 3456 C C . LEU B 1 136 ? 2.221 21.438 15.969 1 84.25 136 LEU B C 1
ATOM 3458 O O . LEU B 1 136 ? 3.379 21.078 16.188 1 84.25 136 LEU B O 1
ATOM 3462 N N . GLU B 1 137 ? 1.829 22.672 16.016 1 86.19 137 GLU B N 1
ATOM 3463 C CA . GLU B 1 137 ? 2.799 23.734 16.266 1 86.19 137 GLU B CA 1
ATOM 3464 C C . GLU B 1 137 ? 3.299 23.672 17.703 1 86.19 137 GLU B C 1
ATOM 3466 O O . GLU B 1 137 ? 4.422 24.094 18 1 86.19 137 GLU B O 1
ATOM 3471 N N . ARG B 1 138 ? 2.529 23.172 18.547 1 79.88 138 ARG B N 1
ATOM 3472 C CA . ARG B 1 138 ? 2.971 23.016 19.922 1 79.88 138 ARG B CA 1
ATOM 3473 C C . ARG B 1 138 ? 3.965 21.859 20.047 1 79.88 138 ARG B C 1
ATOM 3475 O O . ARG B 1 138 ? 4.809 21.859 20.953 1 79.88 138 ARG B O 1
ATOM 3482 N N . ALA B 1 139 ? 3.863 20.969 19.156 1 79.06 139 ALA B N 1
ATOM 3483 C CA . ALA B 1 139 ? 4.699 19.766 19.219 1 79.06 139 ALA B CA 1
ATOM 3484 C C . ALA B 1 139 ? 5.977 19.953 18.406 1 79.06 139 ALA B C 1
ATOM 3486 O O . ALA B 1 139 ? 6.961 19.25 18.625 1 79.06 139 ALA B O 1
ATOM 3487 N N . LEU B 1 140 ? 5.945 20.875 17.516 1 83.69 140 LEU B N 1
ATOM 3488 C CA . LEU B 1 140 ? 7.055 21.031 16.594 1 83.69 140 LEU B CA 1
ATOM 3489 C C . LEU B 1 140 ? 7.754 22.359 16.797 1 83.69 140 LEU B C 1
ATOM 3491 O O . LEU B 1 140 ? 7.25 23.234 17.531 1 83.69 140 LEU B O 1
ATOM 3495 N N . SER B 1 141 ? 8.938 22.438 16.234 1 87.31 141 SER B N 1
ATOM 3496 C CA . SER B 1 141 ? 9.609 23.719 16.062 1 87.31 141 SER B CA 1
ATOM 3497 C C . SER B 1 141 ? 9.578 24.172 14.609 1 87.31 141 SER B C 1
ATOM 3499 O O . SER B 1 141 ? 9.266 23.391 13.711 1 87.31 141 SER B O 1
ATOM 3501 N N . TYR B 1 142 ? 9.875 25.422 14.422 1 94.44 142 TYR B N 1
ATOM 3502 C CA . TYR B 1 142 ? 9.867 25.953 13.062 1 94.44 142 TYR B CA 1
ATOM 3503 C C . TYR B 1 142 ? 10.992 25.344 12.227 1 94.44 142 TYR B C 1
ATOM 3505 O O . TYR B 1 142 ? 11.016 25.484 11.008 1 94.44 142 TYR B O 1
ATOM 3513 N N . ASP B 1 143 ? 11.914 24.562 12.836 1 93.19 143 ASP B N 1
ATOM 3514 C CA . ASP B 1 143 ? 12.992 23.891 12.125 1 93.19 143 ASP B CA 1
ATOM 3515 C C . ASP B 1 143 ? 12.539 22.531 11.594 1 93.19 143 ASP B C 1
ATOM 3517 O O . ASP B 1 143 ? 13.219 21.922 10.766 1 93.19 143 ASP B O 1
ATOM 3521 N N . ASP B 1 144 ? 11.445 22.125 12.094 1 91.5 144 ASP B N 1
ATOM 3522 C CA . ASP B 1 144 ? 10.859 20.891 11.578 1 91.5 144 ASP B CA 1
ATOM 3523 C C . ASP B 1 144 ? 10.148 21.141 10.25 1 91.5 144 ASP B C 1
ATOM 3525 O O . ASP B 1 144 ? 9.617 22.219 10.016 1 91.5 144 ASP B O 1
ATOM 3529 N N . ASN B 1 145 ? 10.141 20.141 9.383 1 95.19 145 ASN B N 1
ATOM 3530 C CA . ASN B 1 145 ? 9.438 20.219 8.109 1 95.19 145 ASN B CA 1
ATOM 3531 C C . ASN B 1 145 ? 7.961 19.859 8.266 1 95.19 145 ASN B C 1
ATOM 3533 O O . ASN B 1 145 ? 7.613 18.938 9 1 95.19 145 ASN B O 1
ATOM 3537 N N . VAL B 1 146 ? 7.141 20.672 7.555 1 95.5 146 VAL B N 1
ATOM 3538 C CA . VAL B 1 146 ? 5.723 20.344 7.488 1 95.5 146 VAL B CA 1
ATOM 3539 C C . VAL B 1 146 ? 5.254 20.375 6.035 1 95.5 146 VAL B C 1
ATOM 3541 O O . VAL B 1 146 ? 5.609 21.281 5.281 1 95.5 146 VAL B O 1
ATOM 3544 N N . ILE B 1 147 ? 4.594 19.359 5.609 1 96.94 147 ILE B N 1
ATOM 3545 C CA . ILE B 1 147 ? 3.959 19.266 4.301 1 96.94 147 ILE B CA 1
ATOM 3546 C C . ILE B 1 147 ? 2.527 18.766 4.457 1 96.94 147 ILE B C 1
ATOM 3548 O O . ILE B 1 147 ? 2.26 17.891 5.281 1 96.94 147 ILE B O 1
ATOM 3552 N N . THR B 1 148 ? 1.567 19.375 3.717 1 95.5 148 THR B N 1
ATOM 3553 C CA . THR B 1 148 ? 0.172 19.016 3.955 1 95.5 148 THR B CA 1
ATOM 3554 C C . THR B 1 148 ? -0.587 18.906 2.637 1 95.5 148 THR B C 1
ATOM 3556 O O . THR B 1 148 ? -0.012 19.094 1.562 1 95.5 148 THR B O 1
ATOM 3559 N N . ALA B 1 149 ? -1.826 18.438 2.781 1 94.06 149 ALA B N 1
ATOM 3560 C CA . ALA B 1 149 ? -2.729 18.328 1.64 1 94.06 149 ALA B CA 1
ATOM 3561 C C . ALA B 1 149 ? -3.371 19.672 1.308 1 94.06 149 ALA B C 1
ATOM 3563 O O . ALA B 1 149 ? -2.926 20.703 1.791 1 94.06 149 ALA B O 1
ATOM 3564 N N . TYR B 1 150 ? -4.348 19.656 0.466 1 92 150 TYR B N 1
ATOM 3565 C CA . TYR B 1 150 ? -4.902 20.844 -0.192 1 92 150 TYR B CA 1
ATOM 3566 C C . TYR B 1 150 ? -5.543 21.781 0.822 1 92 150 TYR B C 1
ATOM 3568 O O . TYR B 1 150 ? -5.715 22.969 0.552 1 92 150 TYR B O 1
ATOM 3576 N N . ARG B 1 151 ? -5.961 21.312 1.914 1 92.19 151 ARG B N 1
ATOM 3577 C CA . ARG B 1 151 ? -6.5 22.188 2.951 1 92.19 151 ARG B CA 1
ATOM 3578 C C . ARG B 1 151 ? -5.391 22.734 3.844 1 92.19 151 ARG B C 1
ATOM 3580 O O . ARG B 1 151 ? -5.195 22.25 4.961 1 92.19 151 ARG B O 1
ATOM 3587 N N . ASP B 1 152 ? -4.797 23.797 3.375 1 96.69 152 ASP B N 1
ATOM 3588 C CA . ASP B 1 152 ? -3.508 24.125 3.975 1 96.69 152 ASP B CA 1
ATOM 3589 C C . ASP B 1 152 ? -3.549 25.484 4.652 1 96.69 152 ASP B C 1
ATOM 3591 O O . ASP B 1 152 ? -2.531 25.969 5.152 1 96.69 152 ASP B O 1
ATOM 3595 N N . HIS B 1 153 ? -4.754 26.172 4.816 1 97.06 153 HIS B N 1
ATOM 3596 C CA . HIS B 1 153 ? -4.84 27.5 5.387 1 97.06 153 HIS B CA 1
ATOM 3597 C C . HIS B 1 153 ? -4.359 27.516 6.832 1 97.06 153 HIS B C 1
ATOM 3599 O O . HIS B 1 153 ? -3.5 28.328 7.199 1 97.06 153 HIS B O 1
ATOM 3605 N N . GLY B 1 154 ? -4.953 26.625 7.555 1 94.81 154 GLY B N 1
ATOM 3606 C CA . GLY B 1 154 ? -4.637 26.578 8.977 1 94.81 154 GLY B CA 1
ATOM 3607 C C . GLY B 1 154 ? -3.186 26.234 9.25 1 94.81 154 GLY B C 1
ATOM 3608 O O . GLY B 1 154 ? -2.568 26.812 10.148 1 94.81 154 GLY B O 1
ATOM 3609 N N . ILE B 1 155 ? -2.68 25.359 8.508 1 95.31 155 ILE B N 1
ATOM 3610 C CA . ILE B 1 155 ? -1.291 24.953 8.68 1 95.31 155 ILE B CA 1
ATOM 3611 C C . ILE B 1 155 ? -0.363 26.109 8.328 1 95.31 155 ILE B C 1
ATOM 3613 O O . ILE B 1 155 ? 0.627 26.359 9.016 1 95.31 155 ILE B O 1
ATOM 3617 N N . PHE B 1 156 ? -0.677 26.797 7.281 1 97.69 156 PHE B N 1
ATOM 3618 C CA . PHE B 1 156 ? 0.086 27.984 6.875 1 97.69 156 PHE B CA 1
ATOM 3619 C C . PHE B 1 156 ? 0.156 29 8.008 1 97.69 156 PHE B C 1
ATOM 3621 O O . PHE B 1 156 ? 1.234 29.5 8.328 1 97.69 156 PHE B O 1
ATOM 3628 N N . LEU B 1 157 ? -0.949 29.297 8.594 1 96.62 157 LEU B N 1
ATOM 3629 C CA . LEU B 1 157 ? -1.006 30.266 9.688 1 96.62 157 LEU B CA 1
ATOM 3630 C C . LEU B 1 157 ? -0.224 29.766 10.898 1 96.62 157 LEU B C 1
ATOM 3632 O O . LEU B 1 157 ? 0.467 30.547 11.562 1 96.62 157 LEU B O 1
ATOM 3636 N N . GLY B 1 158 ? -0.347 28.5 11.141 1 94.25 158 GLY B N 1
ATOM 3637 C CA . GLY B 1 158 ? 0.407 27.906 12.242 1 94.25 158 GLY B CA 1
ATOM 3638 C C . GLY B 1 158 ? 1.909 27.984 12.039 1 94.25 158 GLY B C 1
ATOM 3639 O O . GLY B 1 158 ? 2.668 28.094 13 1 94.25 158 GLY B O 1
ATOM 3640 N N . ARG B 1 159 ? 2.32 27.953 10.828 1 96 159 ARG B N 1
ATOM 3641 C CA . ARG B 1 159 ? 3.738 27.953 10.492 1 96 159 ARG B CA 1
ATOM 3642 C C . ARG B 1 159 ? 4.293 29.375 10.438 1 96 159 ARG B C 1
ATOM 3644 O O . ARG B 1 159 ? 5.434 29.578 10.016 1 96 159 ARG B O 1
ATOM 3651 N N . GLY B 1 160 ? 3.48 30.281 10.828 1 95.31 160 GLY B N 1
ATOM 3652 C CA . GLY B 1 160 ? 3.973 31.656 10.953 1 95.31 160 GLY B CA 1
ATOM 3653 C C . GLY B 1 160 ? 3.488 32.562 9.852 1 95.31 160 GLY B C 1
ATOM 3654 O O . GLY B 1 160 ? 3.818 33.75 9.836 1 95.31 160 GLY B O 1
ATOM 3655 N N . GLY B 1 161 ? 2.77 32.062 8.984 1 96.06 161 GLY B N 1
ATOM 3656 C CA . GLY B 1 161 ? 2.141 32.938 8.016 1 96.06 161 GLY B CA 1
ATOM 3657 C C . GLY B 1 161 ? 1.144 33.906 8.633 1 96.06 161 GLY B C 1
ATOM 3658 O O . GLY B 1 161 ? 0.586 33.625 9.695 1 96.06 161 GLY B O 1
ATOM 3659 N N . THR B 1 162 ? 0.91 35.031 7.98 1 94.56 162 THR B N 1
ATOM 3660 C CA . THR B 1 162 ? -0.041 36 8.492 1 94.56 162 THR B CA 1
ATOM 3661 C C . THR B 1 162 ? -1.37 35.906 7.75 1 94.56 162 THR B C 1
ATOM 3663 O O . THR B 1 162 ? -1.424 35.406 6.625 1 94.56 162 THR B O 1
ATOM 3666 N N . VAL B 1 163 ? -2.375 36.375 8.453 1 94 163 VAL B N 1
ATOM 3667 C CA . VAL B 1 163 ? -3.697 36.406 7.84 1 94 163 VAL B CA 1
ATOM 3668 C C . VAL B 1 163 ? -3.672 37.281 6.59 1 94 163 VAL B C 1
ATOM 3670 O O . VAL B 1 163 ? -4.312 36.969 5.586 1 94 163 VAL B O 1
ATOM 3673 N N . PHE B 1 164 ? -2.918 38.344 6.629 1 91.12 164 PHE B N 1
ATOM 3674 C CA . PHE B 1 164 ? -2.773 39.219 5.48 1 91.12 164 PHE B CA 1
ATOM 3675 C C . PHE B 1 164 ? -2.197 38.469 4.285 1 91.12 164 PHE B C 1
ATOM 3677 O O . PHE B 1 164 ? -2.729 38.562 3.176 1 91.12 164 PHE B O 1
ATOM 3684 N N . GLU B 1 165 ? -1.111 37.781 4.473 1 93.62 165 GLU B N 1
ATOM 3685 C CA . GLU B 1 165 ? -0.491 37 3.406 1 93.62 165 GLU B CA 1
ATOM 3686 C C . GLU B 1 165 ? -1.454 35.938 2.859 1 93.62 165 GLU B C 1
ATOM 3688 O O . GLU B 1 165 ? -1.48 35.688 1.655 1 93.62 165 GLU B O 1
ATOM 3693 N N . LEU B 1 166 ? -2.184 35.344 3.787 1 95.44 166 LEU B N 1
ATOM 3694 C CA . LEU B 1 166 ? -3.164 34.344 3.4 1 95.44 166 LEU B CA 1
ATOM 3695 C C . LEU B 1 166 ? -4.203 34.906 2.449 1 95.44 166 LEU B C 1
ATOM 3697 O O . LEU B 1 166 ? -4.395 34.406 1.343 1 95.44 166 LEU B O 1
ATOM 3701 N N . PHE B 1 167 ? -4.812 36 2.861 1 93 167 PHE B N 1
ATOM 3702 C CA . PHE B 1 167 ? -5.855 36.594 2.039 1 93 167 PHE B CA 1
ATOM 3703 C C . PHE B 1 167 ? -5.277 37.125 0.728 1 93 167 PHE B C 1
ATOM 3705 O O . PHE B 1 167 ? -5.91 37 -0.324 1 93 167 PHE B O 1
ATOM 3712 N N . SER B 1 168 ? -4.105 37.75 0.806 1 92.75 168 SER B N 1
ATOM 3713 C CA . SER B 1 168 ? -3.455 38.188 -0.419 1 92.75 168 SER B CA 1
ATOM 3714 C C . SER B 1 168 ? -3.262 37.062 -1.401 1 92.75 168 SER B C 1
ATOM 3716 O O . SER B 1 168 ? -3.531 37.188 -2.596 1 92.75 168 SER B O 1
ATOM 3718 N N . GLU B 1 169 ? -2.807 35.938 -0.937 1 94.56 169 GLU B N 1
ATOM 3719 C CA . GLU B 1 169 ? -2.596 34.75 -1.781 1 94.56 169 GLU B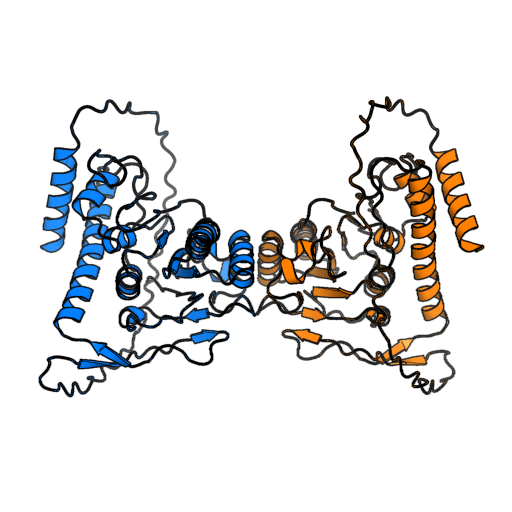 CA 1
ATOM 3720 C C . GLU B 1 169 ? -3.912 34.25 -2.369 1 94.56 169 GLU B C 1
ATOM 3722 O O . GLU B 1 169 ? -3.994 33.969 -3.562 1 94.56 169 GLU B O 1
ATOM 3727 N N . LEU B 1 170 ? -4.938 34.219 -1.522 1 94.44 170 LEU B N 1
ATOM 3728 C CA . LEU B 1 170 ? -6.25 33.75 -1.955 1 94.44 170 LEU B CA 1
ATOM 3729 C C . LEU B 1 170 ? -6.824 34.656 -3.041 1 94.44 170 LEU B C 1
ATOM 3731 O O . LEU B 1 170 ? -7.539 34.188 -3.93 1 94.44 170 LEU B O 1
ATOM 3735 N N . MET B 1 171 ? -6.508 35.844 -2.961 1 90.81 171 MET B N 1
ATOM 3736 C CA . MET B 1 171 ? -7.082 36.812 -3.893 1 90.81 171 MET B CA 1
ATOM 3737 C C . MET B 1 171 ? -6.141 37.062 -5.066 1 90.81 171 MET B C 1
ATOM 3739 O O . MET B 1 171 ? -6.371 37.969 -5.871 1 90.81 171 MET B O 1
ATOM 3743 N N . GLY B 1 172 ? -5.051 36.344 -5.156 1 91.06 172 GLY B N 1
ATOM 3744 C CA . GLY B 1 172 ? -4.164 36.406 -6.309 1 91.06 172 GLY B CA 1
ATOM 3745 C C . GLY B 1 172 ? -3.289 37.656 -6.336 1 91.06 172 GLY B C 1
ATOM 3746 O O . GLY B 1 172 ? -2.982 38.156 -7.41 1 91.06 172 GLY B O 1
ATOM 3747 N N . LYS B 1 173 ? -2.982 38.094 -5.16 1 90.75 173 LYS B N 1
ATOM 3748 C CA . LYS B 1 173 ? -2.156 39.312 -5.082 1 90.75 173 LYS B CA 1
ATOM 3749 C C . LYS B 1 173 ? -0.69 38.938 -4.855 1 90.75 173 LYS B C 1
ATOM 3751 O O . LYS B 1 173 ? -0.381 37.969 -4.148 1 90.75 173 LYS B O 1
ATOM 3756 N N . ARG B 1 174 ? 0.307 39.719 -5.273 1 91.81 174 ARG B N 1
ATOM 3757 C CA . ARG B 1 174 ? 1.744 39.469 -5.227 1 91.81 174 ARG B CA 1
ATOM 3758 C C . ARG B 1 174 ? 2.248 39.438 -3.789 1 91.81 174 ARG B C 1
ATOM 3760 O O . ARG B 1 174 ? 3.281 38.844 -3.504 1 91.81 174 ARG B O 1
ATOM 3767 N N . THR B 1 175 ? 1.501 40.031 -2.918 1 91 175 THR B N 1
ATOM 3768 C CA . THR B 1 175 ? 1.916 40.094 -1.521 1 91 175 THR B CA 1
ATOM 3769 C C . THR B 1 175 ? 1.579 38.812 -0.804 1 91 175 THR B C 1
ATOM 3771 O O . THR B 1 175 ? 1.892 38.625 0.377 1 91 175 THR B O 1
ATOM 3774 N N . GLY B 1 176 ? 1.02 37.938 -1.557 1 93.81 176 GLY B N 1
ATOM 3775 C CA . GLY B 1 176 ? 0.75 36.625 -0.979 1 93.81 176 GLY B CA 1
ATOM 3776 C C . GLY B 1 176 ? 2.006 35.812 -0.757 1 93.81 176 GLY B C 1
ATOM 3777 O O . GLY B 1 176 ? 3.086 36.156 -1.225 1 93.81 176 GLY B O 1
ATOM 3778 N N . CYS B 1 177 ? 1.919 34.719 -0.052 1 93.31 177 CYS B N 1
ATOM 3779 C CA . CYS B 1 177 ? 3.053 33.906 0.374 1 93.31 177 CYS B CA 1
ATOM 3780 C C . CYS B 1 177 ? 3.732 33.25 -0.821 1 93.31 177 CYS B C 1
ATOM 3782 O O . CYS B 1 177 ? 4.895 32.844 -0.737 1 93.31 177 CYS B O 1
ATOM 3784 N N . ALA B 1 178 ? 3.041 33.062 -1.863 1 94.25 178 ALA B N 1
ATOM 3785 C CA . ALA B 1 178 ? 3.598 32.5 -3.104 1 94.25 178 ALA B CA 1
ATOM 3786 C C . ALA B 1 178 ? 3.338 33.469 -4.273 1 94.25 178 ALA B C 1
ATOM 3788 O O . ALA B 1 178 ? 3.057 33 -5.387 1 94.25 178 ALA B O 1
ATOM 3789 N N . LEU B 1 179 ? 3.307 34.719 -4 1 93.19 179 LEU B N 1
ATOM 3790 C CA . LEU B 1 179 ? 3.17 35.812 -4.965 1 93.19 179 LEU B CA 1
ATOM 3791 C C . LEU B 1 179 ? 1.801 35.781 -5.637 1 93.19 179 LEU B C 1
ATOM 3793 O O . LEU B 1 179 ? 1.66 36.156 -6.793 1 93.19 179 LEU B O 1
ATOM 3797 N N . GLY B 1 180 ? 0.883 35.156 -4.977 1 91.81 180 GLY B N 1
ATOM 3798 C CA . GLY B 1 180 ? -0.485 35.125 -5.473 1 91.81 180 GLY B CA 1
ATOM 3799 C C . GLY B 1 180 ? -0.724 34.031 -6.512 1 91.81 180 GLY B C 1
ATOM 3800 O O . GLY B 1 180 ? -1.737 34.062 -7.215 1 91.81 180 GLY B O 1
ATOM 3801 N N . LYS B 1 181 ? 0.164 33.062 -6.652 1 93.19 181 LYS B N 1
ATOM 3802 C CA . LYS B 1 181 ? 0.071 32.094 -7.719 1 93.19 181 LYS B CA 1
ATOM 3803 C C . LYS B 1 181 ? -0.383 30.734 -7.172 1 93.19 181 LYS B C 1
ATOM 3805 O O . LYS B 1 181 ? -0.765 29.844 -7.938 1 93.19 181 LYS B O 1
ATOM 3810 N N . GLY B 1 182 ? -0.389 30.531 -5.895 1 92.81 182 GLY B N 1
ATOM 3811 C CA . GLY B 1 182 ? -0.702 29.25 -5.293 1 92.81 182 GLY B CA 1
ATOM 3812 C C . GLY B 1 182 ? -2.182 29.062 -5.008 1 92.81 182 GLY B C 1
ATOM 3813 O O . GLY B 1 182 ? -2.654 27.938 -4.859 1 92.81 182 GLY B O 1
ATOM 3814 N N . GLY B 1 183 ? -2.9 30.188 -4.922 1 93.25 183 GLY B N 1
ATOM 3815 C CA . GLY B 1 183 ? -4.316 30.109 -4.594 1 93.25 183 GLY B CA 1
ATOM 3816 C C . GLY B 1 183 ? -4.578 29.484 -3.238 1 93.25 183 GLY B C 1
ATOM 3817 O O . GLY B 1 183 ? -3.83 29.719 -2.285 1 93.25 183 GLY B O 1
ATOM 3818 N N . SER B 1 184 ? -5.707 28.781 -3.213 1 95.31 184 SER B N 1
ATOM 3819 C CA . SER B 1 184 ? -6.191 28.25 -1.94 1 95.31 184 SER B CA 1
ATOM 3820 C C . SER B 1 184 ? -5.473 26.953 -1.568 1 95.31 184 SER B C 1
ATOM 3822 O O . SER B 1 184 ? -5.418 26.594 -0.393 1 95.31 184 SER B O 1
ATOM 3824 N N . MET B 1 185 ? -4.828 26.25 -2.543 1 94.88 185 MET B N 1
ATOM 3825 C CA . MET B 1 185 ? -4.387 24.875 -2.285 1 94.88 185 MET B CA 1
ATOM 3826 C C . MET B 1 185 ? -2.877 24.812 -2.078 1 94.88 185 MET B C 1
ATOM 3828 O O . MET B 1 185 ? -2.355 23.844 -1.529 1 94.88 185 MET B O 1
ATOM 3832 N N . HIS B 1 186 ? -2.172 25.828 -2.582 1 95 186 HIS B N 1
ATOM 3833 C CA . HIS B 1 186 ? -0.721 25.703 -2.652 1 95 186 HIS B CA 1
ATOM 3834 C C . HIS B 1 186 ? -0.03 26.859 -1.937 1 95 186 HIS B C 1
ATOM 3836 O O . HIS B 1 186 ? 0.772 27.578 -2.537 1 95 186 HIS B O 1
ATOM 3842 N N . LEU B 1 187 ? -0.318 27 -0.672 1 96.75 187 LEU B N 1
ATOM 3843 C CA . LEU B 1 187 ? 0.407 27.969 0.149 1 96.75 187 LEU B CA 1
ATOM 3844 C C . LEU B 1 187 ? 1.788 27.438 0.519 1 96.75 187 LEU B C 1
ATOM 3846 O O . LEU B 1 187 ? 2.025 26.234 0.473 1 96.75 187 LEU B O 1
ATOM 3850 N N . TYR B 1 188 ? 2.623 28.391 0.767 1 95.12 188 TYR B N 1
ATOM 3851 C CA . TYR B 1 188 ? 4.004 28.047 1.088 1 95.12 188 TYR B CA 1
ATOM 3852 C C . TYR B 1 188 ? 4.582 29.016 2.113 1 95.12 188 TYR B C 1
ATOM 3854 O O . TYR B 1 188 ? 4.168 30.172 2.186 1 95.12 188 TYR B O 1
ATOM 3862 N N . HIS B 1 189 ? 5.445 28.484 2.955 1 96.31 189 HIS B N 1
ATOM 3863 C CA . HIS B 1 189 ? 6.191 29.297 3.904 1 96.31 189 HIS B CA 1
ATOM 3864 C C . HIS B 1 189 ? 7.594 28.75 4.125 1 96.31 189 HIS B C 1
ATOM 3866 O O . HIS B 1 189 ? 7.844 28.062 5.121 1 96.31 189 HIS B O 1
ATOM 3872 N N . ARG B 1 190 ? 8.539 29.188 3.369 1 93.56 190 ARG B N 1
ATOM 3873 C CA . ARG B 1 190 ? 9.883 28.609 3.316 1 93.56 190 ARG B CA 1
ATOM 3874 C C . ARG B 1 190 ? 10.648 28.891 4.609 1 93.56 190 ARG B C 1
ATOM 3876 O O . ARG B 1 190 ? 11.375 28.031 5.102 1 93.56 190 ARG B O 1
ATOM 3883 N N . GLU B 1 191 ? 10.531 30 5.156 1 95.38 191 GLU B N 1
ATOM 3884 C CA . GLU B 1 191 ? 11.266 30.438 6.34 1 95.38 191 GLU B CA 1
ATOM 3885 C C . GLU B 1 191 ? 11.078 29.469 7.496 1 95.38 191 GLU B C 1
ATOM 3887 O O . GLU B 1 191 ? 12.008 29.234 8.281 1 95.38 191 GLU B O 1
ATOM 3892 N N . HIS B 1 192 ? 9.898 28.953 7.59 1 97.12 192 HIS B N 1
ATOM 3893 C CA . HIS B 1 192 ? 9.602 28.078 8.711 1 97.12 192 HIS B CA 1
ATOM 3894 C C . HIS B 1 192 ? 9.359 26.641 8.242 1 97.12 192 HIS B C 1
ATOM 3896 O O . HIS B 1 192 ? 8.555 25.922 8.828 1 97.12 192 HIS B O 1
ATOM 3902 N N . ASN B 1 193 ? 9.93 26.266 7.055 1 97.38 193 ASN B N 1
ATOM 3903 C CA . ASN B 1 193 ? 9.992 24.906 6.52 1 97.38 193 ASN B CA 1
ATOM 3904 C C . ASN B 1 193 ? 8.602 24.312 6.297 1 97.38 193 ASN B C 1
ATOM 3906 O O . ASN B 1 193 ? 8.352 23.156 6.605 1 97.38 193 ASN B O 1
ATOM 3910 N N . PHE B 1 194 ? 7.715 25.203 5.887 1 98.12 194 PHE B N 1
ATOM 3911 C CA . PHE B 1 194 ? 6.434 24.719 5.383 1 98.12 194 PHE B CA 1
ATOM 3912 C C . PHE B 1 194 ? 6.496 24.484 3.877 1 98.12 194 PHE B C 1
ATOM 3914 O O . PHE B 1 194 ? 6.637 25.438 3.104 1 98.12 194 PHE B O 1
ATOM 3921 N N . TRP B 1 195 ? 6.344 23.25 3.486 1 97.56 195 TRP B N 1
ATOM 3922 C CA . TRP B 1 195 ? 6.562 22.828 2.104 1 97.56 195 TRP B CA 1
ATOM 3923 C C . TRP B 1 195 ? 5.246 22.797 1.334 1 97.56 195 TRP B C 1
ATOM 3925 O O . TRP B 1 195 ? 5.168 22.188 0.259 1 97.56 195 TRP B O 1
ATOM 3935 N N . GLY B 1 196 ? 4.215 23.359 1.912 1 95.38 196 GLY B N 1
ATOM 3936 C CA . GLY B 1 196 ? 3.014 23.75 1.2 1 95.38 196 GLY B CA 1
ATOM 3937 C C . GLY B 1 196 ? 1.956 22.672 1.156 1 95.38 196 GLY B C 1
ATOM 3938 O O . GLY B 1 196 ? 2.115 21.609 1.777 1 95.38 196 GLY B O 1
ATOM 3939 N N . GLY B 1 197 ? 0.866 23.109 0.514 1 95.69 197 GLY B N 1
ATOM 3940 C CA . GLY B 1 197 ? -0.251 22.219 0.243 1 95.69 197 GLY B CA 1
ATOM 3941 C C . GLY B 1 197 ? -0.184 21.578 -1.132 1 95.69 197 GLY B C 1
ATOM 3942 O O . GLY B 1 197 ? 0.235 22.219 -2.1 1 95.69 197 GLY B O 1
ATOM 3943 N N . TRP B 1 198 ? -0.584 20.344 -1.154 1 95.12 198 TRP B N 1
ATOM 3944 C CA . TRP B 1 198 ? -0.565 19.562 -2.393 1 95.12 198 TRP B CA 1
ATOM 3945 C C . TRP B 1 198 ? -1.958 19.047 -2.73 1 95.12 198 TRP B C 1
ATOM 3947 O O . TRP B 1 198 ? -2.623 18.438 -1.887 1 95.12 198 TRP B O 1
ATOM 3957 N N . GLY B 1 199 ? -2.344 19.25 -4.02 1 92.31 199 GLY B N 1
ATOM 3958 C CA . GLY B 1 199 ? -3.691 18.891 -4.438 1 92.31 199 GLY B CA 1
ATOM 3959 C C . GLY B 1 199 ? -3.811 17.453 -4.895 1 92.31 199 GLY B C 1
ATOM 3960 O O . GLY B 1 199 ? -4.914 16.906 -4.973 1 92.31 199 GLY B O 1
ATOM 3961 N N . ILE B 1 200 ? -2.756 16.844 -5.234 1 92.81 200 ILE B N 1
ATOM 3962 C CA . ILE B 1 200 ? -2.803 15.461 -5.691 1 92.81 200 ILE B CA 1
ATOM 3963 C C . ILE B 1 200 ? -2.924 14.523 -4.492 1 92.81 200 ILE B C 1
ATOM 3965 O O . ILE B 1 200 ? -2.062 14.523 -3.609 1 92.81 200 ILE B O 1
ATOM 3969 N N . VAL B 1 201 ? -3.961 13.742 -4.543 1 90.75 201 VAL B N 1
ATOM 3970 C CA . VAL B 1 201 ? -4.285 12.859 -3.426 1 90.75 201 VAL B CA 1
ATOM 3971 C C . VAL B 1 201 ? -3.158 11.852 -3.221 1 90.75 201 VAL B C 1
ATOM 3973 O O . VAL B 1 201 ? -2.686 11.234 -4.18 1 90.75 201 VAL B O 1
ATOM 3976 N N . GLY B 1 202 ? -2.645 11.758 -1.93 1 92.56 202 GLY B N 1
ATOM 3977 C CA . GLY B 1 202 ? -1.666 10.734 -1.584 1 92.56 202 GLY B CA 1
ATOM 3978 C C . GLY B 1 202 ? -0.235 11.18 -1.821 1 92.56 202 GLY B C 1
ATOM 3979 O O . GLY B 1 202 ? 0.705 10.422 -1.568 1 92.56 202 GLY B O 1
ATOM 3980 N N . THR B 1 203 ? 0.008 12.359 -2.17 1 95.06 203 THR B N 1
ATOM 3981 C CA . THR B 1 203 ? 1.337 12.82 -2.557 1 95.06 203 THR B CA 1
ATOM 3982 C C . THR B 1 203 ? 2.168 13.172 -1.326 1 95.06 203 THR B C 1
ATOM 3984 O O . THR B 1 203 ? 3.395 13.055 -1.344 1 95.06 203 THR B O 1
ATOM 3987 N N . THR B 1 204 ? 1.632 13.586 -0.26 1 95.94 204 THR B N 1
ATOM 3988 C CA . THR B 1 204 ? 2.365 14.18 0.852 1 95.94 204 THR B CA 1
ATOM 3989 C C . THR B 1 204 ? 3.203 13.125 1.573 1 95.94 204 THR B C 1
ATOM 3991 O O . THR B 1 204 ? 4.332 13.406 1.985 1 95.94 204 THR B O 1
ATOM 3994 N N . PRO B 1 205 ? 2.734 11.914 1.68 1 92.94 205 PRO B N 1
ATOM 3995 C CA . PRO B 1 205 ? 3.549 10.93 2.4 1 92.94 205 PRO B CA 1
ATOM 3996 C C . PRO B 1 205 ? 4.875 10.641 1.7 1 92.94 205 PRO B C 1
ATOM 3998 O O . PRO B 1 205 ? 5.938 10.734 2.318 1 92.94 205 PRO B O 1
ATOM 4001 N N . PRO B 1 206 ? 4.887 10.328 0.361 1 96.19 206 PRO B N 1
ATOM 4002 C CA . PRO B 1 206 ? 6.184 10.094 -0.274 1 96.19 206 PRO B CA 1
ATOM 4003 C C . PRO B 1 206 ? 7.07 11.336 -0.285 1 96.19 206 PRO B C 1
ATOM 4005 O O . PRO B 1 206 ? 8.281 11.234 -0.095 1 96.19 206 PRO B O 1
ATOM 4008 N N . LEU B 1 207 ? 6.496 12.477 -0.55 1 97.75 207 LEU B N 1
ATOM 4009 C CA . LEU B 1 207 ? 7.289 13.703 -0.508 1 97.75 207 LEU B CA 1
ATOM 4010 C C . LEU B 1 207 ? 7.82 13.953 0.898 1 97.75 207 LEU B C 1
ATOM 4012 O O . LEU B 1 207 ? 8.977 14.344 1.067 1 97.75 207 LEU B O 1
ATOM 4016 N N . GLY B 1 208 ? 6.945 13.781 1.88 1 95.44 208 GLY B N 1
ATOM 4017 C CA . GLY B 1 208 ? 7.387 13.883 3.262 1 95.44 208 GLY B CA 1
ATOM 4018 C C . GLY B 1 208 ? 8.523 12.93 3.598 1 95.44 208 GLY B C 1
ATOM 4019 O O . GLY B 1 208 ? 9.461 13.297 4.301 1 95.44 208 GLY B O 1
ATOM 4020 N N . ALA B 1 209 ? 8.414 11.734 3.139 1 93.75 209 ALA B N 1
ATOM 4021 C CA . ALA B 1 209 ? 9.492 10.773 3.334 1 93.75 209 ALA B CA 1
ATOM 4022 C C . ALA B 1 209 ? 10.797 11.273 2.723 1 93.75 209 ALA B C 1
ATOM 4024 O O . ALA B 1 209 ? 11.875 11.086 3.297 1 93.75 209 ALA B O 1
ATOM 4025 N N . GLY B 1 210 ? 10.633 11.852 1.519 1 97 210 GLY B N 1
ATOM 4026 C CA . GLY B 1 210 ? 11.82 12.445 0.919 1 97 210 GLY B CA 1
ATOM 4027 C C . GLY B 1 210 ? 12.438 13.539 1.775 1 97 210 GLY B C 1
ATOM 4028 O O . GLY B 1 210 ? 13.656 13.586 1.937 1 97 210 GLY B O 1
ATOM 4029 N N . LEU B 1 211 ? 11.648 14.414 2.275 1 96.5 211 LEU B N 1
ATOM 4030 C CA . LEU B 1 211 ? 12.117 15.477 3.158 1 96.5 211 LEU B CA 1
ATOM 4031 C C . LEU B 1 211 ? 12.789 14.898 4.398 1 96.5 211 LEU B C 1
ATOM 4033 O O . LEU B 1 211 ? 13.867 15.352 4.801 1 96.5 211 LEU B O 1
ATOM 4037 N N . ALA B 1 212 ? 12.18 13.914 5.016 1 92.31 212 ALA B N 1
ATOM 4038 C CA . ALA B 1 212 ? 12.727 13.258 6.199 1 92.31 212 ALA B CA 1
ATOM 4039 C C . ALA B 1 212 ? 14.062 12.594 5.883 1 92.31 212 ALA B C 1
ATOM 4041 O O . ALA B 1 212 ? 14.984 12.617 6.699 1 92.31 212 ALA B O 1
ATOM 4042 N N . PHE B 1 213 ? 14.117 11.953 4.719 1 94.94 213 PHE B N 1
ATOM 4043 C CA . PHE B 1 213 ? 15.375 11.352 4.285 1 94.94 213 PHE B CA 1
ATOM 4044 C C . PHE B 1 213 ? 16.469 12.406 4.195 1 94.94 213 PHE B C 1
ATOM 4046 O O . PHE B 1 213 ? 17.594 12.172 4.637 1 94.94 213 PHE B O 1
ATOM 4053 N N . GLY B 1 214 ? 16.094 13.516 3.561 1 97.38 214 GLY B N 1
ATOM 4054 C CA . GLY B 1 214 ? 17.047 14.602 3.49 1 97.38 214 GLY B CA 1
ATOM 4055 C C . GLY B 1 214 ? 17.562 15.031 4.848 1 97.38 214 GLY B C 1
ATOM 4056 O O . GLY B 1 214 ? 18.766 15.242 5.023 1 97.38 214 GLY B O 1
ATOM 4057 N N . GLN B 1 215 ? 16.719 15.188 5.805 1 92.38 215 GLN B N 1
ATOM 4058 C CA . GLN B 1 215 ? 17.109 15.57 7.156 1 92.38 215 GLN B CA 1
ATOM 4059 C C . GLN B 1 215 ? 18.047 14.539 7.777 1 92.38 215 GLN B C 1
ATOM 4061 O O . GLN B 1 215 ? 19.062 14.898 8.383 1 92.38 215 GLN B O 1
ATOM 4066 N N . LYS B 1 216 ? 17.688 13.305 7.668 1 90.81 216 LYS B N 1
ATOM 4067 C CA . LYS B 1 216 ? 18.531 12.234 8.18 1 90.81 216 LYS B CA 1
ATOM 4068 C C . LYS B 1 216 ? 19.906 12.25 7.5 1 90.81 216 LYS B C 1
ATOM 4070 O O . LYS B 1 216 ? 20.938 12.133 8.164 1 90.81 216 LYS B O 1
ATOM 4075 N N . TYR B 1 217 ? 19.859 12.422 6.207 1 96.5 217 TYR B N 1
ATOM 4076 C CA . TYR B 1 217 ? 21.078 12.438 5.414 1 96.5 217 TYR B CA 1
ATOM 4077 C C . TYR B 1 217 ? 22.016 13.562 5.867 1 96.5 217 TYR B C 1
ATOM 4079 O O . TYR B 1 217 ? 23.234 13.391 5.926 1 96.5 217 TYR B O 1
ATOM 4087 N N . GLU B 1 218 ? 21.453 14.586 6.242 1 97.5 218 GLU B N 1
ATOM 4088 C CA . GLU B 1 218 ? 22.219 15.75 6.684 1 97.5 218 GLU B CA 1
ATOM 4089 C C . GLU B 1 218 ? 22.422 15.727 8.195 1 97.5 218 GLU B C 1
ATOM 4091 O O . GLU B 1 218 ? 22.953 16.688 8.766 1 97.5 218 GLU B O 1
ATOM 4096 N N . LYS B 1 219 ? 21.922 14.703 8.883 1 95.31 219 LYS B N 1
ATOM 4097 C CA . LYS B 1 219 ? 22.078 14.492 10.32 1 95.31 219 LYS B CA 1
ATOM 4098 C C . LYS B 1 219 ? 21.422 15.625 11.109 1 95.31 219 LYS B C 1
ATOM 4100 O O . LYS B 1 219 ? 22 16.109 12.094 1 95.31 219 LYS B O 1
ATOM 4105 N N . LYS B 1 220 ? 20.422 16.156 10.578 1 90.94 220 LYS B N 1
ATOM 4106 C CA . LYS B 1 220 ? 19.625 17.125 11.32 1 90.94 220 LYS B CA 1
ATOM 4107 C C . LYS B 1 220 ? 18.75 16.453 12.367 1 90.94 220 LYS B C 1
ATOM 4109 O O . LYS B 1 220 ? 18.188 15.375 12.109 1 90.94 220 LYS B O 1
ATOM 4114 N N . PRO B 1 221 ? 18.641 16.984 13.516 1 89.12 221 PRO B N 1
ATOM 4115 C CA . PRO B 1 221 ? 17.844 16.375 14.578 1 89.12 221 PRO B CA 1
ATOM 4116 C C . PRO B 1 221 ? 16.344 16.625 14.406 1 89.12 221 PRO B C 1
ATOM 4118 O O . PRO B 1 221 ? 15.547 16.094 15.18 1 89.12 221 PRO B O 1
ATOM 4121 N N . ASN B 1 222 ? 15.914 17.219 13.352 1 88.62 222 ASN B N 1
ATOM 4122 C CA . ASN B 1 222 ? 14.539 17.641 13.109 1 88.62 222 ASN B CA 1
ATOM 4123 C C . ASN B 1 222 ? 13.688 16.5 12.57 1 88.62 222 ASN B C 1
ATOM 4125 O O . ASN B 1 222 ? 14.219 15.453 12.188 1 88.62 222 ASN B O 1
ATOM 4129 N N . VAL B 1 223 ? 12.391 16.734 12.602 1 89.44 223 VAL B N 1
ATOM 4130 C CA . VAL B 1 223 ? 11.438 15.766 12.078 1 89.44 223 VAL B CA 1
ATOM 4131 C C . VAL B 1 223 ? 10.617 16.391 10.953 1 89.44 223 VAL B C 1
ATOM 4133 O O . VAL B 1 223 ? 10.633 17.609 10.773 1 89.44 223 VAL B O 1
ATOM 4136 N N . THR B 1 224 ? 10.008 15.516 10.156 1 91.44 224 THR B N 1
ATOM 4137 C CA . THR B 1 224 ? 9.078 15.922 9.117 1 91.44 224 THR B CA 1
ATOM 4138 C C . THR B 1 224 ? 7.668 15.43 9.422 1 91.44 224 THR B C 1
ATOM 4140 O O . THR B 1 224 ? 7.465 14.25 9.703 1 91.44 224 THR B O 1
ATOM 4143 N N . ALA B 1 225 ? 6.754 16.359 9.445 1 90.94 225 ALA B N 1
ATOM 4144 C CA . ALA B 1 225 ? 5.344 16 9.547 1 90.94 225 ALA B CA 1
ATOM 4145 C C . ALA B 1 225 ? 4.66 16.078 8.188 1 90.94 225 ALA B C 1
ATOM 4147 O O . ALA B 1 225 ? 4.652 17.125 7.539 1 90.94 225 ALA B O 1
ATOM 4148 N N . ALA B 1 226 ? 4.152 14.984 7.723 1 92.31 226 ALA B N 1
ATOM 4149 C CA . ALA B 1 226 ? 3.371 14.914 6.488 1 92.31 226 ALA B CA 1
ATOM 4150 C C . ALA B 1 226 ? 1.893 14.695 6.789 1 92.31 226 ALA B C 1
ATOM 4152 O O . ALA B 1 226 ? 1.514 13.656 7.336 1 92.31 226 ALA B O 1
ATOM 4153 N N . ILE B 1 227 ? 1.092 15.664 6.375 1 91.12 227 ILE B N 1
ATOM 4154 C CA . ILE B 1 227 ? -0.331 15.648 6.695 1 91.12 227 ILE B CA 1
ATOM 4155 C C . ILE B 1 227 ? -1.135 15.242 5.465 1 91.12 227 ILE B C 1
ATOM 4157 O O . ILE B 1 227 ? -0.862 15.703 4.355 1 91.12 227 ILE B O 1
ATOM 4161 N N . TYR B 1 228 ? -2.062 14.328 5.656 1 90.56 228 TYR B N 1
ATOM 4162 C CA . TYR B 1 228 ? -2.945 13.906 4.574 1 90.56 228 TYR B CA 1
ATOM 4163 C C . TYR B 1 228 ? -4.328 13.547 5.105 1 90.56 228 TYR B C 1
ATOM 4165 O O . TYR B 1 228 ? -4.527 13.453 6.32 1 90.56 228 TYR B O 1
ATOM 4173 N N . GLY B 1 229 ? -5.297 13.508 4.191 1 86.81 229 GLY B N 1
ATOM 4174 C CA . GLY B 1 229 ? -6.66 13.172 4.559 1 86.81 229 GLY B CA 1
ATOM 4175 C C . GLY B 1 229 ? -6.949 11.688 4.484 1 86.81 229 GLY B C 1
ATOM 4176 O O . GLY B 1 229 ? -6.148 10.922 3.941 1 86.81 229 GLY B O 1
ATOM 4177 N N . ASP B 1 230 ? -8.102 11.297 5.008 1 83.94 230 ASP B N 1
ATOM 4178 C CA . ASP B 1 230 ? -8.508 9.898 5.035 1 83.94 230 ASP B CA 1
ATOM 4179 C C . ASP B 1 230 ? -8.688 9.359 3.619 1 83.94 230 ASP B C 1
ATOM 4181 O O . ASP B 1 230 ? -8.469 8.172 3.371 1 83.94 230 ASP B O 1
ATOM 4185 N N . GLY B 1 231 ? -9.094 10.234 2.732 1 86 231 GLY B N 1
ATOM 4186 C CA . GLY B 1 231 ? -9.219 9.797 1.351 1 86 231 GLY B CA 1
ATOM 4187 C C . GLY B 1 231 ? -7.91 9.328 0.748 1 86 231 GLY B C 1
ATOM 4188 O O . GLY B 1 231 ? -7.898 8.5 -0.168 1 86 231 GLY B O 1
ATOM 4189 N N . ALA B 1 232 ? -6.875 9.867 1.271 1 90.31 232 ALA B N 1
ATOM 4190 C CA . ALA B 1 232 ? -5.551 9.492 0.785 1 90.31 232 ALA B CA 1
ATOM 4191 C C . ALA B 1 232 ? -5.059 8.211 1.452 1 90.31 232 ALA B C 1
ATOM 4193 O O . ALA B 1 232 ? -4.055 7.629 1.035 1 90.31 232 ALA B O 1
ATOM 4194 N N . GLY B 1 233 ? -5.738 7.73 2.391 1 88.94 233 GLY B N 1
ATOM 4195 C CA . GLY B 1 233 ? -5.289 6.621 3.217 1 88.94 233 GLY B CA 1
ATOM 4196 C C . GLY B 1 233 ? -5.25 5.301 2.471 1 88.94 233 GLY B C 1
ATOM 4197 O O . GLY B 1 233 ? -4.625 4.34 2.926 1 88.94 233 GLY B O 1
ATOM 4198 N N . ASN B 1 234 ? -5.855 5.258 1.312 1 90 234 ASN B N 1
ATOM 4199 C CA . ASN B 1 234 ? -5.902 4.008 0.557 1 90 234 ASN B CA 1
ATOM 4200 C C . ASN B 1 234 ? -4.996 4.062 -0.669 1 90 234 ASN B C 1
ATOM 4202 O O . ASN B 1 234 ? -4.938 3.109 -1.447 1 90 234 ASN B O 1
ATOM 4206 N N . GLN B 1 235 ? -4.344 5.148 -0.794 1 93.12 235 GLN B N 1
ATOM 4207 C CA . GLN B 1 235 ? -3.428 5.25 -1.924 1 93.12 235 GLN B CA 1
ATOM 4208 C C . GLN B 1 235 ? -2.197 4.371 -1.715 1 93.12 235 GLN B C 1
ATOM 4210 O O . GLN B 1 235 ? -1.614 4.359 -0.629 1 93.12 235 GLN B O 1
ATOM 4215 N N . GLY B 1 236 ? -1.749 3.713 -2.773 1 93.94 236 GLY B N 1
ATOM 4216 C CA . GLY B 1 236 ? -0.637 2.779 -2.699 1 93.94 236 GLY B CA 1
ATOM 4217 C C . GLY B 1 236 ? 0.674 3.439 -2.316 1 93.94 236 GLY B C 1
ATOM 4218 O O . GLY B 1 236 ? 1.504 2.836 -1.634 1 93.94 236 GLY B O 1
ATOM 4219 N N . GLN B 1 237 ? 0.849 4.617 -2.771 1 94.31 237 GLN B N 1
ATOM 4220 C CA . GLN B 1 237 ? 2.113 5.297 -2.514 1 94.31 237 GLN B CA 1
ATOM 4221 C C . GLN B 1 237 ? 2.297 5.566 -1.022 1 94.31 237 GLN B C 1
ATOM 4223 O O . GLN B 1 237 ? 3.426 5.715 -0.547 1 94.31 237 GLN B O 1
ATOM 4228 N N . LEU B 1 238 ? 1.188 5.68 -0.307 1 92.69 238 LEU B N 1
ATOM 4229 C CA . LEU B 1 238 ? 1.3 5.793 1.144 1 92.69 238 LEU B CA 1
ATOM 4230 C C . LEU B 1 238 ? 1.994 4.57 1.731 1 92.69 238 LEU B C 1
ATOM 4232 O O . LEU B 1 238 ? 2.908 4.699 2.549 1 92.69 238 LEU B O 1
ATOM 4236 N N . PHE B 1 239 ? 1.616 3.4 1.312 1 90.62 239 PHE B N 1
ATOM 4237 C CA . PHE B 1 239 ? 2.18 2.158 1.828 1 90.62 239 PHE B CA 1
ATOM 4238 C C . PHE B 1 239 ? 3.646 2.025 1.438 1 90.62 239 PHE B C 1
ATOM 4240 O O . PHE B 1 239 ? 4.465 1.559 2.232 1 90.62 239 PHE B O 1
ATOM 4247 N N . GLU B 1 240 ? 3.926 2.408 0.229 1 93.44 240 GLU B N 1
ATOM 4248 C CA . GLU B 1 240 ? 5.32 2.414 -0.197 1 93.44 240 GLU B CA 1
ATOM 4249 C C . GLU B 1 240 ? 6.164 3.338 0.68 1 93.44 240 GLU B C 1
ATOM 4251 O O . GLU B 1 240 ? 7.25 2.961 1.121 1 93.44 240 GLU B O 1
ATOM 4256 N N . ALA B 1 241 ? 5.633 4.484 0.909 1 92.94 241 ALA B N 1
ATOM 4257 C CA . ALA B 1 241 ? 6.336 5.461 1.733 1 92.94 241 ALA B CA 1
ATOM 4258 C C . ALA B 1 241 ? 6.512 4.949 3.16 1 92.94 241 ALA B C 1
ATOM 4260 O O . ALA B 1 241 ? 7.578 5.117 3.758 1 92.94 241 ALA B O 1
ATOM 4261 N N . GLN B 1 242 ? 5.488 4.359 3.707 1 89.44 242 GLN B N 1
ATOM 4262 C CA . GLN B 1 242 ? 5.551 3.807 5.059 1 89.44 242 GLN B CA 1
ATOM 4263 C C . GLN B 1 242 ? 6.633 2.736 5.164 1 89.44 242 GLN B C 1
ATOM 4265 O O . GLN B 1 242 ? 7.422 2.736 6.109 1 89.44 242 GLN B O 1
ATOM 4270 N N . ASN B 1 243 ? 6.68 1.844 4.234 1 90.12 243 ASN B N 1
ATOM 4271 C CA . ASN B 1 243 ? 7.688 0.791 4.246 1 90.12 243 ASN B CA 1
ATOM 4272 C C . ASN B 1 243 ? 9.102 1.366 4.207 1 90.12 243 ASN B C 1
ATOM 4274 O O . ASN B 1 243 ? 9.953 0.99 5.012 1 90.12 243 ASN B O 1
ATOM 4278 N N . LEU B 1 244 ? 9.328 2.303 3.297 1 91.62 244 LEU B N 1
ATOM 4279 C CA . LEU B 1 244 ? 10.656 2.881 3.154 1 91.62 244 LEU B CA 1
ATOM 4280 C C . LEU B 1 244 ? 11.039 3.68 4.398 1 91.62 244 LEU B C 1
ATOM 4282 O O . LEU B 1 244 ? 12.18 3.623 4.852 1 91.62 244 LEU B O 1
ATOM 4286 N N . ALA B 1 245 ? 10.078 4.426 4.863 1 90.25 245 ALA B N 1
ATOM 4287 C CA . ALA B 1 245 ? 10.344 5.211 6.062 1 90.25 245 ALA B CA 1
ATOM 4288 C C . ALA B 1 245 ? 10.727 4.305 7.234 1 90.25 245 ALA B C 1
ATOM 4290 O O . ALA B 1 245 ? 11.656 4.609 7.984 1 90.25 245 ALA B O 1
ATOM 4291 N N . ALA B 1 246 ? 10.016 3.244 7.398 1 88.12 246 ALA B N 1
ATOM 4292 C CA . ALA B 1 246 ? 10.312 2.287 8.461 1 88.12 246 ALA B CA 1
ATOM 4293 C C . ALA B 1 246 ? 11.656 1.601 8.219 1 88.12 246 ALA B C 1
ATOM 4295 O O . ALA B 1 246 ? 12.469 1.473 9.141 1 88.12 246 ALA B O 1
ATOM 4296 N N . LEU B 1 247 ? 11.883 1.192 6.988 1 86.69 247 LEU B N 1
ATOM 4297 C CA . LEU B 1 247 ? 13.102 0.49 6.605 1 86.69 247 LEU B CA 1
ATOM 4298 C C . LEU B 1 247 ? 14.336 1.347 6.891 1 86.69 247 LEU B C 1
ATOM 4300 O O . LEU B 1 247 ? 15.344 0.845 7.387 1 86.69 247 LEU B O 1
ATOM 4304 N N . TRP B 1 248 ? 14.156 2.613 6.664 1 89.44 248 TRP B N 1
ATOM 4305 C CA . TRP B 1 248 ? 15.297 3.518 6.785 1 89.44 248 TRP B CA 1
ATOM 4306 C C . TRP B 1 248 ? 15.242 4.285 8.102 1 89.44 248 TRP B C 1
ATOM 4308 O O . TRP B 1 248 ? 16.078 5.164 8.344 1 89.44 248 TRP B O 1
ATOM 4318 N N . ASN B 1 249 ? 14.289 4.023 8.906 1 87.31 249 ASN B N 1
ATOM 4319 C CA . ASN B 1 249 ? 14.117 4.707 10.18 1 87.31 249 ASN B CA 1
ATOM 4320 C C . ASN B 1 249 ? 14.125 6.223 10.008 1 87.31 249 ASN B C 1
ATOM 4322 O O . ASN B 1 249 ? 14.891 6.926 10.672 1 87.31 249 ASN B O 1
ATOM 4326 N N . LEU B 1 250 ? 13.281 6.668 9.148 1 87.56 250 LEU B N 1
ATOM 4327 C CA . LEU B 1 250 ? 13.227 8.094 8.852 1 87.56 250 LEU B CA 1
ATOM 4328 C C . LEU B 1 250 ? 12.508 8.852 9.961 1 87.56 250 LEU B C 1
ATOM 4330 O O . LEU B 1 250 ? 11.555 8.336 10.555 1 87.56 250 LEU B O 1
ATOM 4334 N N . PRO B 1 251 ? 12.953 10.055 10.266 1 89 251 PRO B N 1
ATOM 4335 C CA . PRO B 1 251 ? 12.234 10.906 11.219 1 89 251 PRO B CA 1
ATOM 4336 C C . PRO B 1 251 ? 10.969 11.523 10.617 1 89 251 PRO B C 1
ATOM 4338 O O . PRO B 1 251 ? 10.891 12.742 10.469 1 89 251 PRO B O 1
ATOM 4341 N N . LEU B 1 252 ? 10 10.688 10.32 1 90.25 252 LEU B N 1
ATOM 4342 C CA . LEU B 1 252 ? 8.766 11.062 9.648 1 90.25 252 LEU B CA 1
ATOM 4343 C C . LEU B 1 252 ? 7.555 10.797 10.539 1 90.25 252 LEU B C 1
ATOM 4345 O O . LEU B 1 252 ? 7.465 9.742 11.172 1 90.25 252 LEU B O 1
ATOM 4349 N N . ILE B 1 253 ? 6.754 11.82 10.664 1 87.5 253 ILE B N 1
ATOM 4350 C CA . ILE B 1 253 ? 5.453 11.688 11.305 1 87.5 253 ILE B CA 1
ATOM 4351 C C . ILE B 1 253 ? 4.348 11.797 10.258 1 87.5 253 ILE B C 1
ATOM 4353 O O . ILE B 1 253 ? 4.242 12.805 9.562 1 87.5 253 ILE B O 1
ATOM 4357 N N . LEU B 1 254 ? 3.625 10.727 10.086 1 88.62 254 LEU B N 1
ATOM 4358 C CA . LEU B 1 254 ? 2.461 10.766 9.211 1 88.62 254 LEU B CA 1
ATOM 4359 C C . LEU B 1 254 ? 1.204 11.141 9.992 1 88.62 254 LEU B C 1
ATOM 4361 O O . LEU B 1 254 ? 0.832 10.453 10.945 1 88.62 254 LEU B O 1
ATOM 4365 N N . VAL B 1 255 ? 0.614 12.258 9.578 1 86.69 255 VAL B N 1
ATOM 4366 C CA . VAL B 1 255 ? -0.572 12.766 10.266 1 86.69 255 VAL B CA 1
ATOM 4367 C C . VAL B 1 255 ? -1.79 12.625 9.352 1 86.69 255 VAL B C 1
ATOM 4369 O O . VAL B 1 255 ? -1.827 13.203 8.266 1 86.69 255 VAL B O 1
ATOM 4372 N N . ILE B 1 256 ? -2.732 11.898 9.828 1 86.88 256 ILE B N 1
ATOM 4373 C CA . ILE B 1 256 ? -3.953 11.742 9.039 1 86.88 256 ILE B CA 1
ATOM 4374 C C . ILE B 1 256 ? -5.074 12.57 9.672 1 86.88 256 ILE B C 1
ATOM 4376 O O . ILE B 1 256 ? -5.398 12.391 10.844 1 86.88 256 ILE B O 1
ATOM 4380 N N . GLU B 1 257 ? -5.543 13.5 8.906 1 83.69 257 GLU B N 1
ATOM 4381 C CA . GLU B 1 257 ? -6.762 14.211 9.281 1 83.69 257 GLU B CA 1
ATOM 4382 C C . GLU B 1 257 ? -8 13.469 8.781 1 83.69 257 GLU B C 1
ATOM 4384 O O . GLU B 1 257 ? -8.352 13.539 7.605 1 83.69 257 GLU B O 1
ATOM 4389 N N . ASN B 1 258 ? -8.68 12.805 9.734 1 82.81 258 ASN B N 1
ATOM 4390 C CA . ASN B 1 258 ? -9.812 11.969 9.352 1 82.81 258 ASN B CA 1
ATOM 4391 C C . ASN B 1 258 ? -11.141 12.664 9.641 1 82.81 258 ASN B C 1
ATOM 4393 O O . ASN B 1 258 ? -11.57 12.734 10.789 1 82.81 258 ASN B O 1
ATOM 4397 N N . ASN B 1 259 ? -11.727 13.234 8.641 1 78.19 259 ASN B N 1
ATOM 4398 C CA . ASN B 1 259 ? -13.062 13.805 8.773 1 78.19 259 ASN B CA 1
ATOM 4399 C C . ASN B 1 259 ? -14.141 12.844 8.289 1 78.19 259 ASN B C 1
ATOM 4401 O O . ASN B 1 259 ? -15.289 13.234 8.086 1 78.19 259 ASN B O 1
ATOM 4405 N N . HIS B 1 260 ? -13.719 11.609 7.988 1 79.25 260 HIS B N 1
ATOM 4406 C CA . HIS B 1 260 ? -14.586 10.469 7.699 1 79.25 260 HIS B CA 1
ATOM 4407 C C . HIS B 1 260 ? -15.094 10.516 6.262 1 79.25 260 HIS B C 1
ATOM 4409 O O . HIS B 1 260 ? -15.805 9.617 5.82 1 79.25 260 HIS B O 1
ATOM 4415 N N . PHE B 1 261 ? -14.75 11.578 5.555 1 76.56 261 PHE B N 1
ATOM 4416 C CA . PHE B 1 261 ? -15.219 11.672 4.176 1 76.56 261 PHE B CA 1
ATOM 4417 C C . PHE B 1 261 ? -14.086 12.094 3.248 1 76.56 261 PHE B C 1
ATOM 4419 O O . PHE B 1 261 ? -13.352 13.039 3.543 1 76.56 261 PHE B O 1
ATOM 4426 N N . GLY B 1 262 ? -13.914 11.367 2.217 1 72.62 262 GLY B N 1
ATOM 4427 C CA . GLY B 1 262 ? -13.055 11.734 1.103 1 72.62 262 GLY B CA 1
ATOM 4428 C C . GLY B 1 262 ? -13.82 12.094 -0.153 1 72.62 262 GLY B C 1
ATOM 4429 O O . GLY B 1 262 ? -14.32 11.211 -0.856 1 72.62 262 GLY B O 1
ATOM 4430 N N . MET B 1 263 ? -13.758 13.391 -0.443 1 73.38 263 MET B N 1
ATOM 4431 C CA . MET B 1 263 ? -14.508 13.891 -1.592 1 73.38 263 MET B CA 1
ATOM 4432 C C . MET B 1 263 ? -15.922 13.336 -1.607 1 73.38 263 MET B C 1
ATOM 4434 O O . MET B 1 263 ? -16.359 12.781 -2.611 1 73.38 263 MET B O 1
ATOM 4438 N N . GLY B 1 264 ? -16.547 13.422 -0.581 1 75.62 264 GLY B N 1
ATOM 4439 C CA . GLY B 1 264 ? -17.953 13.039 -0.492 1 75.62 264 GLY B CA 1
ATOM 4440 C C . GLY B 1 264 ? -18.156 11.555 -0.255 1 75.62 264 GLY B C 1
ATOM 4441 O O . GLY B 1 264 ? -19.266 11.102 0.007 1 75.62 264 GLY B O 1
ATOM 4442 N N . THR B 1 265 ? -17.156 10.742 -0.326 1 83.19 265 THR B N 1
ATOM 4443 C CA . THR B 1 265 ? -17.266 9.312 -0.074 1 83.19 265 THR B CA 1
ATOM 4444 C C . THR B 1 265 ? -16.969 8.992 1.388 1 83.19 265 THR B C 1
ATOM 4446 O O . THR B 1 265 ? -15.914 9.367 1.903 1 83.19 265 THR B O 1
ATOM 4449 N N . ALA B 1 266 ? -17.938 8.359 1.954 1 85.06 266 ALA B N 1
ATOM 4450 C CA . ALA B 1 266 ? -17.734 7.977 3.348 1 85.06 266 ALA B CA 1
ATOM 4451 C C . ALA B 1 266 ? -16.578 6.984 3.482 1 85.06 266 ALA B C 1
ATOM 4453 O O . ALA B 1 266 ? -16.359 6.156 2.598 1 85.06 266 ALA B O 1
ATOM 4454 N N . GLU B 1 267 ? -15.883 7.023 4.621 1 85.31 267 GLU B N 1
ATOM 4455 C CA . GLU B 1 267 ? -14.703 6.191 4.828 1 85.31 267 GLU B CA 1
ATOM 4456 C C . GLU B 1 267 ? -15.062 4.707 4.812 1 85.31 267 GLU B C 1
ATOM 4458 O O . GLU B 1 267 ? -14.266 3.879 4.363 1 85.31 267 GLU B O 1
ATOM 4463 N N . TRP B 1 268 ? -16.25 4.324 5.227 1 86.56 268 TRP B N 1
ATOM 4464 C CA . TRP B 1 268 ? -16.625 2.914 5.297 1 86.56 268 TRP B CA 1
ATOM 4465 C C . TRP B 1 268 ? -16.938 2.361 3.912 1 86.56 268 TRP B C 1
ATOM 4467 O O . TRP B 1 268 ? -17.031 1.146 3.727 1 86.56 268 TRP B O 1
ATOM 4477 N N . ARG B 1 269 ? -17.047 3.211 2.926 1 89.75 269 ARG B N 1
ATOM 4478 C CA . ARG B 1 269 ? -17.297 2.777 1.555 1 89.75 269 ARG B CA 1
ATOM 4479 C C . ARG B 1 269 ? -15.992 2.564 0.799 1 89.75 269 ARG B C 1
ATOM 4481 O O . ARG B 1 269 ? -15.977 1.931 -0.257 1 89.75 269 ARG B O 1
ATOM 4488 N N . SER B 1 270 ? -14.961 3.088 1.352 1 89.81 270 SER B N 1
ATOM 4489 C CA . SER B 1 270 ? -13.719 3.057 0.585 1 89.81 270 SER B CA 1
ATOM 4490 C C . SER B 1 270 ? -12.625 2.285 1.327 1 89.81 270 SER B C 1
ATOM 4492 O O . SER B 1 270 ? -11.617 1.906 0.735 1 89.81 270 SER B O 1
ATOM 4494 N N . SER B 1 271 ? -12.828 2.082 2.574 1 89.81 271 SER B N 1
ATOM 4495 C CA . SER B 1 271 ? -11.797 1.468 3.406 1 89.81 271 SER B CA 1
ATOM 4496 C C . SER B 1 271 ? -12.352 0.275 4.18 1 89.81 271 SER B C 1
ATOM 4498 O O . SER B 1 271 ? -13.328 0.408 4.922 1 89.81 271 SER B O 1
ATOM 4500 N N . LYS B 1 272 ? -11.727 -0.828 3.996 1 87.94 272 LYS B N 1
ATOM 4501 C CA . LYS B 1 272 ? -12.094 -1.983 4.809 1 87.94 272 LYS B CA 1
ATOM 4502 C C . LYS B 1 272 ? -11.852 -1.719 6.289 1 87.94 272 LYS B C 1
ATOM 4504 O O . LYS B 1 272 ? -12.688 -2.041 7.133 1 87.94 272 LYS B O 1
ATOM 4509 N N . LYS B 1 273 ? -10.75 -1.195 6.555 1 88.12 273 LYS B N 1
ATOM 4510 C CA . LYS B 1 273 ? -10.43 -0.735 7.902 1 88.12 273 LYS B CA 1
ATOM 4511 C C . LYS B 1 273 ? -10.367 0.789 7.965 1 88.12 273 LYS B C 1
ATOM 4513 O O . LYS B 1 273 ? -9.523 1.409 7.316 1 88.12 273 LYS B O 1
ATOM 4518 N N . THR B 1 274 ? -11.164 1.345 8.773 1 86.94 274 THR B N 1
ATOM 4519 C CA . THR B 1 274 ? -11.32 2.795 8.773 1 86.94 274 THR B CA 1
ATOM 4520 C C . THR B 1 274 ? -10.352 3.441 9.758 1 86.94 274 THR B C 1
ATOM 4522 O O . THR B 1 274 ? -10.125 4.652 9.711 1 86.94 274 THR B O 1
ATOM 4525 N N . THR B 1 275 ? -9.789 2.594 10.664 1 85.19 275 THR B N 1
ATOM 4526 C CA . THR B 1 275 ? -8.75 3.123 11.539 1 85.19 275 THR B CA 1
ATOM 4527 C C . THR B 1 275 ? -7.391 3.092 10.844 1 85.19 275 THR B C 1
ATOM 4529 O O . THR B 1 275 ? -6.875 2.02 10.523 1 85.19 275 THR B O 1
ATOM 4532 N N . HIS B 1 276 ? -6.82 4.191 10.617 1 85.31 276 HIS B N 1
ATOM 4533 C CA . HIS B 1 276 ? -5.621 4.309 9.797 1 85.31 276 HIS B CA 1
ATOM 4534 C C . HIS B 1 276 ? -4.363 4.043 10.617 1 85.31 276 HIS B C 1
ATOM 4536 O O . HIS B 1 276 ? -3.348 3.596 10.078 1 85.31 276 HIS B O 1
ATOM 4542 N N . TYR B 1 277 ? -4.398 4.203 11.977 1 82.81 277 TYR B N 1
ATOM 4543 C CA . TYR B 1 277 ? -3.205 4.164 12.812 1 82.81 277 TYR B CA 1
ATOM 4544 C C . TYR B 1 277 ? -2.734 2.729 13.023 1 82.81 277 TYR B C 1
ATOM 4546 O O . TYR B 1 277 ? -1.61 2.496 13.477 1 82.81 277 TYR B O 1
ATOM 4554 N N . ASP B 1 278 ? -3.547 1.76 12.672 1 86.88 278 ASP B N 1
ATOM 4555 C CA . ASP B 1 278 ? -3.215 0.373 12.984 1 86.88 278 ASP B CA 1
ATOM 4556 C C . ASP B 1 278 ? -3.359 -0.517 11.75 1 86.88 278 ASP B C 1
ATOM 4558 O O . ASP B 1 278 ? -3.559 -1.728 11.867 1 86.88 278 ASP B O 1
ATOM 4562 N N . ARG B 1 279 ? -3.293 0.042 10.625 1 88 279 ARG B N 1
ATOM 4563 C CA . ARG B 1 279 ? -3.514 -0.725 9.398 1 88 279 ARG B CA 1
ATOM 4564 C C . ARG B 1 279 ? -2.307 -1.598 9.078 1 88 279 ARG B C 1
ATOM 4566 O O . ARG B 1 279 ? -2.457 -2.709 8.562 1 88 279 ARG B O 1
ATOM 4573 N N . VAL B 1 280 ? -1.144 -1.038 9.305 1 87.69 280 VAL B N 1
ATOM 4574 C CA . VAL B 1 280 ? 0.089 -1.75 8.984 1 87.69 280 VAL B CA 1
ATOM 4575 C C . VAL B 1 280 ? 0.667 -2.379 10.25 1 87.69 280 VAL B C 1
ATOM 4577 O O . VAL B 1 280 ? 0.837 -1.7 11.266 1 87.69 280 VAL B O 1
ATOM 4580 N N . SER B 1 281 ? 1.016 -3.592 10.234 1 87.19 281 SER B N 1
ATOM 4581 C CA . SER B 1 281 ? 1.309 -4.383 11.422 1 87.19 281 SER B CA 1
ATOM 4582 C C . SER B 1 281 ? 2.701 -4.078 11.961 1 87.19 281 SER B C 1
ATOM 4584 O O . SER B 1 281 ? 3.066 -4.531 13.047 1 87.19 281 SER B O 1
ATOM 4586 N N . TYR B 1 282 ? 3.455 -3.324 11.289 1 84.12 282 TYR B N 1
ATOM 4587 C CA . TYR B 1 282 ? 4.828 -3.119 11.734 1 84.12 282 TYR B CA 1
ATOM 4588 C C . TYR B 1 282 ? 5.152 -1.634 11.836 1 84.12 282 TYR B C 1
ATOM 4590 O O . TYR B 1 282 ? 6.316 -1.255 11.992 1 84.12 282 TYR B O 1
ATOM 4598 N N . ILE B 1 283 ? 4.219 -0.812 11.68 1 84.56 283 ILE B N 1
ATOM 4599 C CA . ILE B 1 283 ? 4.375 0.628 11.852 1 84.56 283 ILE B CA 1
ATOM 4600 C C . ILE B 1 283 ? 3.609 1.091 13.086 1 84.56 283 ILE B C 1
ATOM 4602 O O . ILE B 1 283 ? 2.398 0.882 13.188 1 84.56 283 ILE B O 1
ATOM 4606 N N . PRO B 1 284 ? 4.309 1.672 13.992 1 85.25 284 PRO B N 1
ATOM 4607 C CA . PRO B 1 284 ? 3.6 2.152 15.18 1 85.25 284 PRO B CA 1
ATOM 4608 C C . PRO B 1 284 ? 2.646 3.305 14.875 1 85.25 284 PRO B C 1
ATOM 4610 O O . PRO B 1 284 ? 2.875 4.062 13.93 1 85.25 284 PRO B O 1
ATOM 4613 N N . GLY B 1 285 ? 1.536 3.359 15.625 1 82.88 285 GLY B N 1
ATOM 4614 C CA . GLY B 1 285 ? 0.533 4.391 15.414 1 82.88 285 GLY B CA 1
ATOM 4615 C C . GLY B 1 285 ? -0.196 4.777 16.688 1 82.88 285 GLY B C 1
ATOM 4616 O O . GLY B 1 285 ? -0.231 4.004 17.656 1 82.88 285 GLY B O 1
ATOM 4617 N N . ILE B 1 286 ? -0.69 6.02 16.719 1 81.81 286 ILE B N 1
ATOM 4618 C CA . ILE B 1 286 ? -1.482 6.531 17.844 1 81.81 286 ILE B CA 1
ATOM 4619 C C . ILE B 1 286 ? -2.709 7.266 17.297 1 81.81 286 ILE B C 1
ATOM 4621 O O . ILE B 1 286 ? -2.617 8.008 16.328 1 81.81 286 ILE B O 1
ATOM 4625 N N . LYS B 1 287 ? -3.787 6.977 17.797 1 82 287 LYS B N 1
ATOM 4626 C CA . LYS B 1 287 ? -5.004 7.742 17.531 1 82 287 LYS B CA 1
ATOM 4627 C C . LYS B 1 287 ? -5.305 8.703 18.688 1 82 287 LYS B C 1
ATOM 4629 O O . LYS B 1 287 ? -5.414 8.281 19.844 1 82 287 LYS B O 1
ATOM 4634 N N . MET B 1 288 ? -5.324 9.898 18.219 1 75.25 288 MET B N 1
ATOM 4635 C CA . MET B 1 288 ? -5.586 10.93 19.219 1 75.25 288 MET B CA 1
ATOM 4636 C C . MET B 1 288 ? -6.848 11.711 18.875 1 75.25 288 MET B C 1
ATOM 4638 O O . MET B 1 288 ? -7.219 11.82 17.703 1 75.25 288 MET B O 1
ATOM 4642 N N . GLY B 1 289 ? -7.555 12.055 19.875 1 65.44 289 GLY B N 1
ATOM 4643 C CA . GLY B 1 289 ? -8.711 12.906 19.656 1 65.44 289 GLY B CA 1
ATOM 4644 C C . GLY B 1 289 ? -8.344 14.375 19.516 1 65.44 289 GLY B C 1
ATOM 4645 O O . GLY B 1 289 ? -7.168 14.727 19.469 1 65.44 289 GLY B O 1
ATOM 4646 N N . TRP B 1 290 ? -9.305 15.203 19.359 1 57.91 290 TRP B N 1
ATOM 4647 C CA . TRP B 1 290 ? -9.164 16.641 19.125 1 57.91 290 TRP B CA 1
ATOM 4648 C C . TRP B 1 290 ? -8.445 17.312 20.297 1 57.91 290 TRP B C 1
ATOM 4650 O O . TRP B 1 290 ? -7.848 18.375 20.141 1 57.91 290 TRP B O 1
ATOM 4660 N N . MET B 1 291 ? -8.5 16.625 21.406 1 54.28 291 MET B N 1
ATOM 4661 C CA . MET B 1 291 ? -7.945 17.266 22.578 1 54.28 291 MET B CA 1
ATOM 4662 C C . MET B 1 291 ? -6.441 17.047 22.688 1 54.28 291 MET B C 1
ATOM 4664 O O . MET B 1 291 ? -5.824 17.375 23.688 1 54.28 291 MET B O 1
ATOM 4668 N N . CYS B 1 292 ? -5.887 16.484 21.625 1 57.91 292 CYS B N 1
ATOM 4669 C CA . CYS B 1 292 ? -4.457 16.188 21.594 1 57.91 292 CYS B CA 1
ATOM 4670 C C . CYS B 1 292 ? -3.641 17.484 21.641 1 57.91 292 CYS B C 1
ATOM 4672 O O . CYS B 1 292 ? -2.432 17.438 21.875 1 57.91 292 CYS B O 1
ATOM 4674 N N . LEU B 1 293 ? -4.285 18.562 21.562 1 57 293 LEU B N 1
ATOM 4675 C CA . LEU B 1 293 ? -3.654 19.875 21.531 1 57 293 LEU B CA 1
ATOM 4676 C C . LEU B 1 293 ? -2.852 20.125 22.812 1 57 293 LEU B C 1
ATOM 4678 O O . LEU B 1 293 ? -1.956 20.969 22.844 1 57 293 LEU B O 1
ATOM 4682 N N . LEU B 1 294 ? -3.232 19.344 23.797 1 50.78 294 LEU B N 1
ATOM 4683 C CA . LEU B 1 294 ? -2.605 19.641 25.094 1 50.78 294 LEU B CA 1
ATOM 4684 C C . LEU B 1 294 ? -1.393 18.734 25.312 1 50.78 294 LEU B C 1
ATOM 4686 O O . LEU B 1 294 ? -0.696 18.875 26.328 1 50.78 294 LEU B O 1
ATOM 4690 N N . LEU B 1 295 ? -1.194 17.891 24.328 1 53.66 295 LEU B N 1
ATOM 4691 C CA . LEU B 1 295 ? -0.075 16.969 24.531 1 53.66 295 LEU B CA 1
ATOM 4692 C C . LEU B 1 295 ? 1.254 17.719 24.469 1 53.66 295 LEU B C 1
ATOM 4694 O O . LEU B 1 295 ? 1.391 18.703 23.734 1 53.66 295 LEU B O 1
ATOM 4698 N N . GLU B 1 296 ? 2.023 17.531 25.656 1 48.59 296 GLU B N 1
ATOM 4699 C CA . GLU B 1 296 ? 3.328 18.156 25.859 1 48.59 296 GLU B CA 1
ATOM 4700 C C . GLU B 1 296 ? 4.246 17.906 24.656 1 48.59 296 GLU B C 1
ATOM 4702 O O . GLU B 1 296 ? 4.094 16.922 23.938 1 48.59 296 GLU B O 1
ATOM 4707 N N . LYS B 1 297 ? 5.055 18.891 24.359 1 46.03 297 LYS B N 1
ATOM 4708 C CA . LYS B 1 297 ? 6.164 19.016 23.422 1 46.03 297 LYS B CA 1
ATOM 4709 C C . LYS B 1 297 ? 6.992 17.734 23.391 1 46.03 297 LYS B C 1
ATOM 4711 O O . LYS B 1 297 ? 7.641 17.438 22.375 1 46.03 297 LYS B O 1
ATOM 4716 N N . HIS B 1 298 ? 7.176 17.109 24.469 1 37.06 298 HIS B N 1
ATOM 4717 C CA . HIS B 1 298 ? 8.32 16.203 24.562 1 37.06 298 HIS B CA 1
ATOM 4718 C C . HIS B 1 298 ? 8.062 14.906 23.812 1 37.06 298 HIS B C 1
ATOM 4720 O O . HIS B 1 298 ? 8.797 13.93 23.969 1 37.06 298 HIS B O 1
ATOM 4726 N N . SER B 1 299 ? 7.004 14.734 23.266 1 35.75 299 SER B N 1
ATOM 4727 C CA . SER B 1 299 ? 6.926 13.336 22.859 1 35.75 299 SER B CA 1
ATOM 4728 C C . SER B 1 299 ? 7.793 13.062 21.641 1 35.75 299 SER B C 1
ATOM 4730 O O . SER B 1 299 ? 7.41 13.391 20.516 1 35.75 299 SER B O 1
ATOM 4732 N N . SER B 1 300 ? 8.984 13.211 21.797 1 35.31 300 SER B N 1
ATOM 4733 C CA . SER B 1 300 ? 10.047 12.812 20.875 1 35.31 300 SER B CA 1
ATOM 4734 C C . SER B 1 300 ? 9.711 11.5 20.172 1 35.31 300 SER B C 1
ATOM 4736 O O . SER B 1 300 ? 10.305 11.172 19.141 1 35.31 300 SER B O 1
ATOM 4738 N N . SER B 1 301 ? 9.141 10.586 20.906 1 34.34 301 SER B N 1
ATOM 4739 C CA . SER B 1 301 ? 9.109 9.211 20.406 1 34.34 301 SER B CA 1
ATOM 4740 C C . SER B 1 301 ? 8.078 9.047 19.297 1 34.34 301 SER B C 1
ATOM 4742 O O . SER B 1 301 ? 7.848 7.938 18.828 1 34.34 301 SER B O 1
ATOM 4744 N N . VAL B 1 302 ? 7.246 9.93 19.141 1 37.62 302 VAL B N 1
ATOM 4745 C CA . VAL B 1 302 ? 6.176 9.625 18.203 1 37.62 302 VAL B CA 1
ATOM 4746 C C . VAL B 1 302 ? 6.723 9.641 16.781 1 37.62 302 VAL B C 1
ATOM 4748 O O . VAL B 1 302 ? 6.656 10.664 16.094 1 37.62 302 VAL B O 1
ATOM 4751 N N . ARG B 1 303 ? 7.859 9.148 16.625 1 34.34 303 ARG B N 1
ATOM 4752 C CA . ARG B 1 303 ? 8.289 8.758 15.281 1 34.34 303 ARG B CA 1
ATOM 4753 C C . ARG B 1 303 ? 7.328 7.734 14.68 1 34.34 303 ARG B C 1
ATOM 4755 O O . ARG B 1 303 ? 6.934 6.773 15.344 1 34.34 303 ARG B O 1
ATOM 4762 N N . ASN B 1 304 ? 6.664 8.125 13.5 1 35.16 304 ASN B N 1
ATOM 4763 C CA . ASN B 1 304 ? 5.82 7.332 12.609 1 35.16 304 ASN B CA 1
ATOM 4764 C C . ASN B 1 304 ? 4.371 7.316 13.086 1 35.16 304 ASN B C 1
ATOM 4766 O O . ASN B 1 304 ? 3.746 6.254 13.148 1 35.16 304 ASN B O 1
ATOM 4770 N N . ILE B 1 305 ? 3.998 8.336 13.945 1 38.12 305 ILE B N 1
ATOM 4771 C CA . ILE B 1 305 ? 2.662 8.383 14.523 1 38.12 305 ILE B CA 1
ATOM 4772 C C . ILE B 1 305 ? 1.645 8.766 13.453 1 38.12 305 ILE B C 1
ATOM 4774 O O . ILE B 1 305 ? 1.867 9.695 12.68 1 38.12 305 ILE B O 1
ATOM 4778 N N . VAL B 1 306 ? 0.855 7.918 12.938 1 41.03 306 VAL B N 1
ATOM 4779 C CA . VAL B 1 306 ? -0.371 8.195 12.203 1 41.03 306 VAL B CA 1
ATOM 4780 C C . VAL B 1 306 ? -1.421 8.781 13.141 1 41.03 306 VAL B C 1
ATOM 4782 O O . VAL B 1 306 ? -1.734 8.188 14.18 1 41.03 306 VAL B O 1
ATOM 4785 N N . PHE B 1 307 ? -1.616 10.117 13.281 1 40.56 307 PHE B N 1
ATOM 4786 C CA . PHE B 1 307 ? -2.598 10.773 14.133 1 40.56 307 PHE B CA 1
ATOM 4787 C C . PHE B 1 307 ? -3.916 10.969 13.398 1 40.56 307 PHE B C 1
ATOM 4789 O O . PHE B 1 307 ? -3.945 11.578 12.328 1 40.56 307 PHE B O 1
ATOM 4796 N N . PRO B 1 308 ? -4.91 10.086 13.516 1 39.59 308 PRO B N 1
ATOM 4797 C CA . PRO B 1 308 ? -6.234 10.391 12.969 1 39.59 308 PRO B CA 1
ATOM 4798 C C . PRO B 1 308 ? -6.871 11.617 13.617 1 39.59 308 PRO B C 1
ATOM 4800 O O . PRO B 1 308 ? -6.73 11.82 14.828 1 39.59 308 PRO B O 1
ATOM 4803 N N . ALA B 1 309 ? -6.797 12.75 13.133 1 36.69 309 ALA B N 1
ATOM 4804 C CA . ALA B 1 309 ? -7.512 13.867 13.742 1 36.69 309 ALA B CA 1
ATOM 4805 C C . ALA B 1 309 ? -8.961 13.922 13.25 1 36.69 309 ALA B C 1
ATOM 4807 O O . ALA B 1 309 ? -9.219 13.797 12.047 1 36.69 309 ALA B O 1
ATOM 4808 N N . ARG B 1 310 ? -9.844 13.32 13.992 1 33.03 310 ARG B N 1
ATOM 4809 C CA . ARG B 1 310 ? -11.258 13.523 13.719 1 33.03 310 ARG B CA 1
ATOM 4810 C C . ARG B 1 310 ? -11.594 15.008 13.648 1 33.03 310 ARG B C 1
ATOM 4812 O O . ARG B 1 310 ? -11.227 15.781 14.539 1 33.03 310 ARG B O 1
ATOM 4819 N N . VAL B 1 311 ? -11.516 15.562 12.516 1 29.61 311 VAL B N 1
ATOM 4820 C CA . VAL B 1 311 ? -12.023 16.922 12.383 1 29.61 311 VAL B CA 1
ATOM 4821 C C . VAL B 1 311 ? -13.547 16.906 12.367 1 29.61 311 VAL B C 1
ATOM 4823 O O . VAL B 1 311 ? -14.164 16.203 11.555 1 29.61 311 VAL B O 1
ATOM 4826 N N . ARG B 1 312 ? -14.188 16.766 13.516 1 26.53 312 ARG B N 1
ATOM 4827 C CA . ARG B 1 312 ? -15.609 17.094 13.406 1 26.53 312 ARG B CA 1
ATOM 4828 C C . ARG B 1 312 ? -15.797 18.531 12.914 1 26.53 312 ARG B C 1
ATOM 4830 O O . ARG B 1 312 ? -15.031 19.422 13.281 1 26.53 312 ARG B O 1
#

Foldseek 3Di:
DVLLVVLVVLLVVLVVVQPDDDPPDPDDPPPPPPPPPPPPPPPPPPPPVPPPPPPPQPDDPVQKGKDFQPDDKDKAPDPDDFDRIFIDGPVVVVVLVVLLVNLQSLQVNLVVCVVVVLFPDDAQHPALQLLVLLLVLQQFFLQAAEEEAQHCSNNCVSSPDDSSLQSSLRNQGCSHQNGNPQHRRFHDDPSSNYRGHHHDQQPQLQVQLVVQVVCVVVPHPHAYEGEHELVSLPPPVNVVSQVVCVVVVTRYEYEYAYLQDDPRHGQVVPDVDSDSQHPDNPAIEMEDESVSSRGHNPPSPPRHYHYHYNSD/DVLLVVLVVLLVVLVVVQPDDDPPDPPDPPPPDPPPPPPPPPPPPPPPVPPPPPPPQPDDPVQKGKDFQPDDKDKAPDPDDFDRIFIDGPVVVVVLVVLLVNLQSLLVNLVVCVVVVLFPDDAQHPPLQLLVLLLVLQQFFLQAAEEEAQHCSNNCVSSPDDSSLQSSLRNQGCSHQNGNPQHRRFHDDPSSNYRGHHHDQQPQLQVQLVVQVVCVVVPHPHAYEGEHELVSLPPPVNVVSLVVCVVVVTRYEYEYAYLQDDPNHGQVVPDVDSDSQHPDNPAIEMEDESVSSRGHNPPSPCRRYHYHYNSD

pLDDT: mean 74.31, std 24.56, range [18.77, 98.19]

Secondary structure (DSSP, 8-state):
-HHHHHHHHHHHHHHHHTTSS---------------------------------------TTSEEEEE--SPPEEES-S----SEEEEEHHHHHHHHHHHHHHHHHHHHHHHHHHTT-S-S-----TT-HHHHHHHHHH--TTSEEEEES--HHHHHHTT--HHHHHHHHTT-TTSTTTT-STTT---BGGGTEEEEE-STT-HHHHHHHHHHHHHHTT----EEEEEEGGGGG-HHHHHHHHHHHHTT--EEEEEE--SEETTEEHHHH-S---STTSBTTS-EEE--GGGGG--TT-TT--S--------/-HHHHHHHHHHHHHHHHT-S----------------------------------------TTSEEEEE--SPPEEES-S----SEEEEEHHHHHHHHHHHHHHHHHHHHHHHHHHTT-S-S-----TT-HHHHHHHHHH--TTSEEEEES--HHHHHHTT--HHHHHHHHTT-TTSTTTT-STTT---BGGGTEEEEE-STT-HHHHHHHHHHHHHHTT----EEEEEEGGGGG-HHHHHHHHHHHHTT--EEEEEEE-SEETTEEHHHH-S---STTSBTTS-EEE--GGGGG--TT-TT-TT--EEEE--

Sequence (624 aa):
MNGSKSMLKLAAAALSKGLQESPLKSGLAEKGNFCRTVFLTRRYSAECSGKETNPTSKKSDSGEIDVEIPVKFDLHLLESGPSQVTTTNKEELMKIYTDMQIIRRAEIAADMLFKSQMIRGFCHLYDGQEAVSVGLERALSYDDNVITAYRDHGIFLGRGGTVFELFSELMGKRTGCALGKGGSMHLYHREHNFWGGWGIVGTTPPLGAGLAFGQKYEKKPNVTAAIYGDGAGNQGQLFEAQNLAALWNLPLILVIENNHFGMGTAEWRSSKKTTHYDRVSYIPGIKMGWMCLLLEKHSSSVRNIVFPARVRMNGSKSMLKLAAAALSKGLQE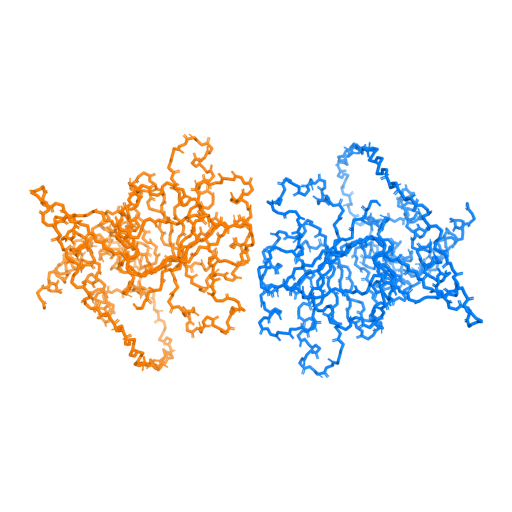SPLKSGLAEKGNFCRTVFLTRRYSAECSGKETNPTSKKSDSGEIDVEIPVKFDLHLLESGPSQVTTTNKEELMKIYTDMQIIRRAEIAADMLFKSQMIRGFCHLYDGQEAVSVGLERALSYDDNVITAYRDHGIFLGRGGTVFELFSELMGKRTGCALGKGGSMHLYHREHNFWGGWGIVGTTPPLGAGLAFGQKYEKKPNVTAAIYGDGAGNQGQLFEAQNLAALWNLPLILVIENNHFGMGTAEWRSSKKTTHYDRVSYIPGIKMGWMCLLLEKHSSSVRNIVFPARVR